Protein AF-A0AAD4I3T9-F1 (afdb_monomer)

Secondary structure (DSSP, 8-state):
---------PPPPP---------S-----PPP--S------------GGGPPPPPB--SSPPPTT----HHHHHHHHHHS-SSSS-EEEEEES--S-B--TT-TT--STTTTHHHHHHHHHHHHHHHHH-TTSEEEEEE-SSHHHHHHHHHHHHHHHT--TT--HHHHHHHHHHHHHTTSSEEEEEET---GGGGTTT--TT---TT-SS-----GGGGS--SSSEEEEE-S-GGGBTTTB-TTSEEE--PPPHHHHHHHHHHHHTSPPPTTTHHHHHHHHHHTTT-HHHHHHHHHHHHHHT--HHHHHHHHTSHHHHHHHHT-PPP-TTS-TT----TTBSHHHHHHHHHHH-HHHHHHHHHHTTS-SSSEEHHHHHHHHHHHHHHHHHHHHHHS-----PPPPHHHHHHHHHHHHHHHHHTTSEEE---SSSS-EEEE-HHHHHHHHHHHHHHTT-

pLDDT: mean 73.31, std 20.49, range [27.09, 98.12]

Mean predicted aligned error: 14.68 Å

InterPro domains:
  IPR027417 P-loop containing nucleoside triphosphate hydrolase [G3DSA:3.40.50.300] (113-251)
  IPR027417 P-loop containing nucleoside triphosphate hydrolase [SSF52540] (51-352)

Radius of gyration: 32.12 Å; Cα contacts (8 Å, |Δi|>4): 606; chains: 1; bounding box: 71×138×85 Å

Structure (mmCIF, N/CA/C/O backbone):
data_AF-A0AAD4I3T9-F1
#
_entry.id   AF-A0AAD4I3T9-F1
#
loop_
_atom_site.group_PDB
_atom_site.id
_atom_site.type_symbol
_atom_site.label_atom_id
_atom_site.label_alt_id
_atom_site.label_comp_id
_atom_site.label_asym_id
_atom_site.label_entity_id
_atom_site.label_seq_id
_atom_site.pdbx_PDB_ins_code
_atom_site.Cartn_x
_atom_site.Cartn_y
_atom_site.Cartn_z
_atom_site.occupancy
_atom_site.B_iso_or_equiv
_atom_site.auth_seq_id
_atom_site.auth_comp_id
_atom_site.auth_asym_id
_atom_site.auth_atom_id
_atom_site.pdbx_PDB_model_num
ATOM 1 N N . MET A 1 1 ? 14.846 -90.281 -43.412 1.00 39.09 1 MET A N 1
ATOM 2 C CA . MET A 1 1 ? 16.170 -90.373 -44.060 1.00 39.09 1 MET A CA 1
ATOM 3 C C . MET A 1 1 ? 16.729 -88.961 -43.994 1.00 39.09 1 MET A C 1
ATOM 5 O O . MET A 1 1 ? 16.181 -88.105 -44.670 1.00 39.09 1 MET A O 1
ATOM 9 N N . GLY A 1 2 ? 17.574 -88.602 -43.029 1.00 33.69 2 GLY A N 1
ATOM 10 C CA . GLY A 1 2 ? 18.749 -89.335 -42.526 1.00 33.69 2 GLY A CA 1
ATOM 11 C C . GLY A 1 2 ? 19.956 -88.776 -43.291 1.00 33.69 2 GLY A C 1
ATOM 12 O O . GLY A 1 2 ? 19.978 -88.952 -44.502 1.00 33.69 2 GLY A O 1
ATOM 13 N N . GLU A 1 3 ? 20.739 -87.858 -42.708 1.00 33.72 3 GLU A N 1
ATOM 14 C CA . GLU A 1 3 ? 21.979 -88.146 -41.936 1.00 33.72 3 GLU A CA 1
ATOM 15 C C . GLU A 1 3 ? 23.163 -88.514 -42.868 1.00 33.72 3 GLU A C 1
ATOM 17 O O . GLU A 1 3 ? 22.947 -89.214 -43.849 1.00 33.72 3 GLU A O 1
ATOM 22 N N . HIS A 1 4 ? 24.425 -88.090 -42.686 1.00 35.66 4 HIS A N 1
ATOM 23 C CA . HIS A 1 4 ? 25.129 -87.352 -41.613 1.00 35.66 4 HIS A CA 1
ATOM 24 C C . HIS A 1 4 ? 26.414 -86.678 -42.206 1.00 35.66 4 HIS A C 1
ATOM 26 O O . HIS A 1 4 ? 26.925 -87.219 -43.177 1.00 35.66 4 HIS A O 1
ATOM 32 N N . GLU A 1 5 ? 26.900 -85.559 -41.619 1.00 38.62 5 GLU A N 1
ATOM 33 C CA . GLU A 1 5 ? 28.282 -84.948 -41.544 1.00 38.62 5 GLU A CA 1
ATOM 34 C C . GLU A 1 5 ? 29.333 -85.074 -42.706 1.00 38.62 5 GLU A C 1
ATOM 36 O O . GLU A 1 5 ? 29.202 -85.881 -43.609 1.00 38.62 5 GLU A O 1
ATOM 41 N N . VAL A 1 6 ? 30.424 -84.292 -42.862 1.00 37.41 6 VAL A N 1
ATOM 42 C CA . VAL A 1 6 ? 31.407 -83.563 -42.000 1.00 37.41 6 VAL A CA 1
ATOM 43 C C . VAL A 1 6 ? 31.952 -82.340 -42.809 1.00 37.41 6 VAL A C 1
ATOM 45 O O . VAL A 1 6 ? 31.916 -82.385 -44.034 1.00 37.41 6 VAL A O 1
ATOM 48 N N . GLY A 1 7 ? 32.517 -81.228 -42.295 1.00 32.50 7 GLY A N 1
ATOM 49 C CA . GLY A 1 7 ? 32.709 -80.744 -40.915 1.00 32.50 7 GLY A CA 1
ATOM 50 C C . GLY A 1 7 ? 34.127 -80.190 -40.596 1.00 32.50 7 GLY A C 1
ATOM 51 O O . GLY A 1 7 ? 34.891 -80.877 -39.928 1.00 32.50 7 GLY A O 1
ATOM 52 N N . THR A 1 8 ? 34.485 -78.950 -40.996 1.00 32.84 8 THR A N 1
ATOM 53 C CA . THR A 1 8 ? 35.759 -78.276 -40.593 1.00 32.84 8 THR A CA 1
ATOM 54 C C . THR A 1 8 ? 35.621 -76.769 -40.331 1.00 32.84 8 THR A C 1
ATOM 56 O O . THR A 1 8 ? 35.154 -76.024 -41.191 1.00 32.84 8 THR A O 1
ATOM 59 N N . THR A 1 9 ? 36.108 -76.314 -39.171 1.00 38.53 9 THR A N 1
ATOM 60 C CA . THR A 1 9 ? 36.160 -74.912 -38.711 1.00 38.53 9 THR A CA 1
ATOM 61 C C . THR A 1 9 ? 37.598 -74.361 -38.662 1.00 38.53 9 THR A C 1
ATOM 63 O O . THR A 1 9 ? 38.509 -75.087 -38.264 1.00 38.53 9 THR A O 1
ATOM 66 N N . PRO A 1 10 ? 37.831 -73.071 -38.985 1.00 37.28 10 PRO A N 1
ATOM 67 C CA . PRO A 1 10 ? 39.040 -72.330 -38.604 1.00 37.28 10 PRO A CA 1
ATOM 68 C C . PRO A 1 10 ? 38.856 -71.569 -37.267 1.00 37.28 10 PRO A C 1
ATOM 70 O O . PRO A 1 10 ? 37.726 -71.410 -36.801 1.00 37.28 10 PRO A O 1
ATOM 73 N N . PRO A 1 11 ? 39.946 -71.107 -36.620 1.00 37.66 11 PRO A N 1
ATOM 74 C CA . PRO A 1 11 ? 39.942 -70.787 -35.191 1.00 37.66 11 PRO A CA 1
ATOM 75 C C . PRO A 1 11 ? 39.489 -69.364 -34.831 1.00 37.66 11 PRO A C 1
ATOM 77 O O . PRO A 1 11 ? 39.720 -68.393 -35.549 1.00 37.66 11 PRO A O 1
ATOM 80 N N . SER A 1 12 ? 38.934 -69.241 -33.625 1.00 35.78 12 SER A N 1
ATOM 81 C CA . SER A 1 12 ? 38.646 -67.978 -32.943 1.00 35.78 12 SER A CA 1
ATOM 82 C C . SER A 1 12 ? 39.920 -67.304 -32.414 1.00 35.78 12 SER A C 1
ATOM 84 O O . SER A 1 12 ? 40.606 -67.874 -31.564 1.00 35.78 12 SER A O 1
ATOM 86 N N . ILE A 1 13 ? 40.191 -66.066 -32.838 1.00 35.91 13 ILE A N 1
ATOM 87 C CA . ILE A 1 13 ? 41.215 -65.196 -32.235 1.00 35.91 13 ILE A CA 1
ATOM 88 C C . ILE A 1 13 ? 40.526 -64.220 -31.263 1.00 35.91 13 ILE A C 1
ATOM 90 O O . ILE A 1 13 ? 39.568 -63.556 -31.663 1.00 35.91 13 ILE A O 1
ATOM 94 N N . PRO A 1 14 ? 40.981 -64.102 -30.001 1.00 43.22 14 PRO A N 1
ATOM 95 C CA . PRO A 1 14 ? 40.389 -63.189 -29.032 1.00 43.22 14 PRO A CA 1
ATOM 96 C C . PRO A 1 14 ? 41.020 -61.792 -29.112 1.00 43.22 14 PRO A C 1
ATOM 98 O O . PRO A 1 14 ? 42.233 -61.641 -28.991 1.00 43.22 14 PRO A O 1
ATOM 101 N N . THR A 1 15 ? 40.193 -60.750 -29.193 1.00 34.84 15 THR A N 1
ATOM 102 C CA . THR A 1 15 ? 40.616 -59.369 -28.904 1.00 34.84 15 THR A CA 1
ATOM 103 C C . THR A 1 15 ? 39.624 -58.701 -27.963 1.00 34.84 15 THR A C 1
ATOM 105 O O . THR A 1 15 ? 38.733 -57.959 -28.375 1.00 34.84 15 THR A O 1
ATOM 108 N N . GLY A 1 16 ? 39.798 -58.955 -26.667 1.00 37.56 16 GLY A N 1
ATOM 109 C CA . GLY A 1 16 ? 39.259 -58.067 -25.650 1.00 37.56 16 GLY A CA 1
ATOM 110 C C . GLY A 1 16 ? 40.075 -56.776 -25.625 1.00 37.56 16 GLY A C 1
ATOM 111 O O . GLY A 1 16 ? 41.183 -56.763 -25.100 1.00 37.56 16 GLY A O 1
ATOM 112 N N . SER A 1 17 ? 39.519 -55.685 -26.148 1.00 35.78 17 SER A N 1
ATOM 113 C CA . SER A 1 17 ? 39.958 -54.328 -25.808 1.00 35.78 17 SER A CA 1
ATOM 114 C C . SER A 1 17 ? 38.738 -53.516 -25.396 1.00 35.78 17 SER A C 1
ATOM 116 O O . SER A 1 17 ? 37.930 -53.112 -26.234 1.00 35.78 17 SER A O 1
ATOM 118 N N . ALA A 1 18 ? 38.585 -53.303 -24.090 1.00 39.53 18 ALA A N 1
ATOM 119 C CA . ALA A 1 18 ? 37.529 -52.458 -23.560 1.00 39.53 18 ALA A CA 1
ATOM 120 C C . ALA A 1 18 ? 37.775 -51.006 -23.994 1.00 39.53 18 ALA A C 1
ATOM 122 O O . ALA A 1 18 ? 38.681 -50.346 -23.486 1.00 39.53 18 ALA A O 1
ATOM 123 N N . PHE A 1 19 ? 36.954 -50.495 -24.909 1.00 37.31 19 PHE A N 1
ATOM 124 C CA . PHE A 1 19 ? 36.904 -49.063 -25.176 1.00 37.31 19 PHE A CA 1
ATOM 125 C C . PHE A 1 19 ? 35.968 -48.405 -24.166 1.00 37.31 19 PHE A C 1
ATOM 127 O O . PHE A 1 19 ? 34.750 -48.576 -24.207 1.00 37.31 19 PHE A O 1
ATOM 134 N N . GLY A 1 20 ? 36.565 -47.667 -23.229 1.00 36.50 20 GLY A N 1
ATOM 135 C CA . GLY A 1 20 ? 35.829 -46.817 -22.302 1.00 36.50 20 GLY A CA 1
ATOM 136 C C . GLY A 1 20 ? 35.040 -45.722 -23.027 1.00 36.50 20 GLY A C 1
ATOM 137 O O . GLY A 1 20 ? 35.268 -45.415 -24.197 1.00 36.50 20 GLY A O 1
ATOM 138 N N . ARG A 1 21 ? 34.099 -45.111 -22.304 1.00 36.28 21 ARG A N 1
ATOM 139 C CA . ARG A 1 21 ? 33.188 -44.076 -22.811 1.00 36.28 21 ARG A CA 1
ATOM 140 C C . ARG A 1 21 ? 33.962 -42.851 -23.323 1.00 36.28 21 ARG A C 1
ATOM 142 O O . ARG A 1 21 ? 34.355 -41.996 -22.534 1.00 36.28 21 ARG A O 1
ATOM 149 N N . VAL A 1 22 ? 34.141 -42.744 -24.640 1.00 38.59 22 VAL A N 1
ATOM 150 C CA . VAL A 1 22 ? 34.761 -41.573 -25.279 1.00 38.59 22 VAL A CA 1
ATOM 151 C C . VAL A 1 22 ? 33.826 -40.370 -25.145 1.00 38.59 22 VAL A C 1
ATOM 153 O O . VAL A 1 22 ? 32.712 -40.371 -25.669 1.00 38.59 22 VAL A O 1
ATOM 156 N N . GLN A 1 23 ? 34.272 -39.332 -24.439 1.00 44.56 23 GLN A N 1
ATOM 157 C CA . GLN A 1 23 ? 33.573 -38.051 -24.408 1.00 44.56 23 GLN A CA 1
ATOM 158 C C . GLN A 1 23 ? 33.811 -37.283 -25.716 1.00 44.56 23 GLN A C 1
ATOM 160 O O . GLN A 1 23 ? 34.947 -36.996 -26.075 1.00 44.56 23 GLN A O 1
ATOM 165 N N . GLY A 1 24 ? 32.719 -36.893 -26.376 1.00 46.69 24 GLY A N 1
ATOM 166 C CA . GLY A 1 24 ? 32.665 -35.701 -27.224 1.00 46.69 24 GLY A CA 1
ATOM 167 C C . GLY A 1 24 ? 33.543 -35.673 -28.480 1.00 46.69 24 GLY A C 1
ATOM 168 O O . GLY A 1 24 ? 34.504 -34.910 -28.533 1.00 46.69 24 GLY A O 1
ATOM 169 N N . ARG A 1 25 ? 33.118 -36.374 -29.540 1.00 34.88 25 ARG A N 1
ATOM 170 C CA . ARG A 1 25 ? 33.210 -35.913 -30.944 1.00 34.88 25 ARG A CA 1
ATOM 171 C C . ARG A 1 25 ? 32.347 -36.807 -31.838 1.00 34.88 25 ARG A C 1
ATOM 173 O O . ARG A 1 25 ? 32.451 -38.027 -31.768 1.00 34.88 25 ARG A O 1
ATOM 180 N N . ASN A 1 26 ? 31.509 -36.202 -32.680 1.00 40.03 26 ASN A N 1
ATOM 181 C CA . ASN A 1 26 ? 30.724 -36.943 -33.667 1.00 40.03 26 ASN A CA 1
ATOM 182 C C . ASN A 1 26 ? 31.662 -37.479 -34.755 1.00 40.03 26 ASN A C 1
ATOM 184 O O . ASN A 1 26 ? 32.341 -36.698 -35.420 1.00 40.03 26 ASN A O 1
ATOM 188 N N . VAL A 1 27 ? 31.678 -38.797 -34.951 1.00 35.97 27 VAL A N 1
ATOM 189 C CA . VAL A 1 27 ? 32.365 -39.436 -36.079 1.00 35.97 27 VAL A CA 1
ATOM 190 C C . VAL A 1 27 ? 31.344 -39.624 -37.196 1.00 35.97 27 VAL A C 1
ATOM 192 O O . VAL A 1 27 ? 30.383 -40.370 -37.033 1.00 35.97 27 VAL A O 1
ATOM 195 N N . ILE A 1 28 ? 31.545 -38.944 -38.325 1.00 46.66 28 ILE A N 1
ATOM 196 C CA . ILE A 1 28 ? 30.742 -39.133 -39.538 1.00 46.66 28 ILE A CA 1
ATOM 197 C C . ILE A 1 28 ? 31.579 -39.956 -40.516 1.00 46.66 28 ILE A C 1
ATOM 199 O O . ILE A 1 28 ? 32.685 -39.554 -40.878 1.00 46.66 28 ILE A O 1
ATOM 203 N N . ALA A 1 29 ? 31.060 -41.108 -40.943 1.00 39.75 29 ALA A N 1
ATOM 204 C CA . ALA A 1 29 ? 31.675 -41.894 -42.006 1.00 39.75 29 ALA A CA 1
ATOM 205 C C . ALA A 1 29 ? 31.536 -41.135 -43.336 1.00 39.75 29 ALA A C 1
ATOM 207 O O . ALA A 1 29 ? 30.426 -40.902 -43.812 1.00 39.75 29 ALA A O 1
ATOM 208 N N . GLY A 1 30 ? 32.6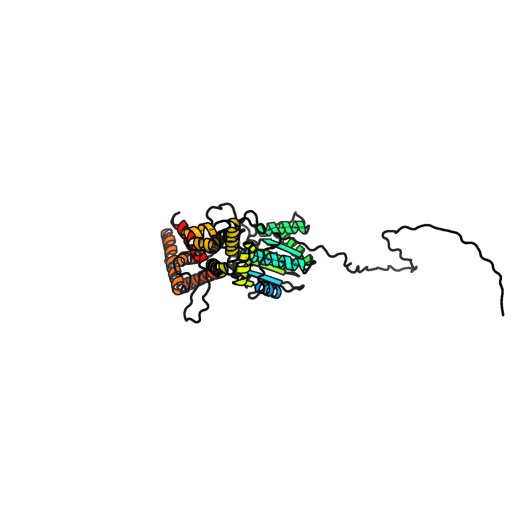60 -4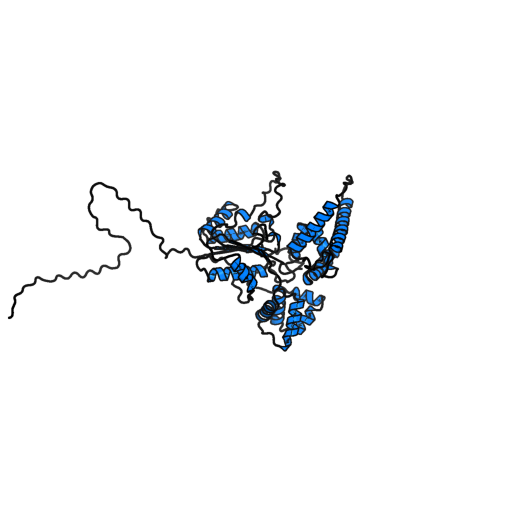0.711 -43.916 1.00 35.84 30 GLY A N 1
ATOM 209 C CA . GLY A 1 30 ? 32.658 -39.920 -45.143 1.00 35.84 30 GLY A CA 1
ATOM 210 C C . GLY A 1 30 ? 32.288 -40.752 -46.371 1.00 35.84 30 GLY A C 1
ATOM 211 O O . GLY A 1 30 ? 32.970 -41.726 -46.685 1.00 35.84 30 GLY A O 1
ATOM 212 N N . GLN A 1 31 ? 31.263 -40.326 -47.111 1.00 44.44 31 GLN A N 1
ATOM 213 C CA . GLN A 1 31 ? 31.14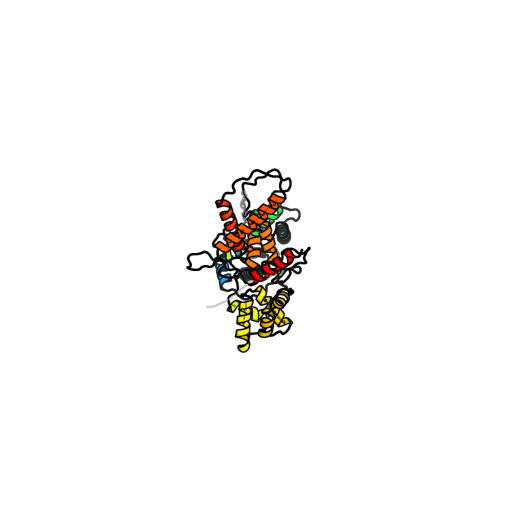0 -40.675 -48.526 1.00 44.44 31 GLN A CA 1
ATOM 214 C C . GLN A 1 31 ? 31.933 -39.665 -49.360 1.00 44.44 31 GLN A C 1
ATOM 216 O O . GLN A 1 31 ? 31.828 -38.456 -49.158 1.00 44.44 31 GLN A O 1
ATOM 221 N N . SER A 1 32 ? 32.741 -40.172 -50.291 1.00 42.75 32 SER A N 1
ATOM 222 C CA . SER A 1 32 ? 33.509 -39.345 -51.222 1.00 42.75 32 SER A CA 1
ATOM 223 C C . SER A 1 32 ? 32.582 -38.721 -52.265 1.00 42.75 32 SER A C 1
ATOM 225 O O . SER A 1 32 ? 31.937 -39.443 -53.024 1.00 42.75 32 SER A O 1
ATOM 227 N N . ILE A 1 33 ? 32.550 -37.389 -52.329 1.00 45.16 33 ILE A N 1
ATOM 228 C CA . ILE A 1 33 ? 31.963 -36.632 -53.439 1.00 45.16 33 ILE A CA 1
ATOM 229 C C . ILE A 1 33 ? 33.006 -35.601 -53.871 1.00 45.16 33 ILE A C 1
ATOM 231 O O . ILE A 1 33 ? 33.473 -34.799 -53.063 1.00 45.16 33 ILE A O 1
ATOM 235 N N . SER A 1 34 ? 33.402 -35.644 -55.142 1.00 44.06 34 SER A N 1
ATOM 236 C CA . SER A 1 34 ? 34.410 -34.730 -55.680 1.00 44.06 34 SER A CA 1
ATOM 237 C C . SER A 1 34 ? 33.800 -33.362 -56.004 1.00 44.06 34 SER A C 1
ATOM 239 O O . SER A 1 34 ? 32.813 -33.288 -56.731 1.00 44.06 34 SER A O 1
ATOM 241 N N . GLY A 1 35 ? 34.423 -32.284 -55.516 1.00 48.50 35 GLY A N 1
ATOM 242 C CA . GLY A 1 35 ? 34.301 -30.956 -56.131 1.00 48.50 35 GLY A CA 1
ATOM 243 C C . GLY A 1 35 ? 33.173 -30.023 -55.668 1.00 48.50 35 GLY A C 1
ATOM 244 O O . GLY A 1 35 ? 32.805 -29.143 -56.441 1.00 48.50 35 GLY A O 1
ATOM 245 N N . GLY A 1 36 ? 32.637 -30.144 -54.446 1.00 40.69 36 GLY A N 1
ATOM 246 C CA . GLY A 1 36 ? 31.626 -29.196 -53.943 1.00 40.69 36 GLY A CA 1
ATOM 247 C C . GLY A 1 36 ? 31.675 -28.939 -52.433 1.00 40.69 36 GLY A C 1
ATOM 248 O O . GLY A 1 36 ? 31.787 -29.871 -51.640 1.00 40.69 36 GLY A O 1
ATOM 249 N N . THR A 1 37 ? 31.554 -27.670 -52.028 1.00 39.44 37 THR A N 1
ATOM 250 C CA . THR A 1 37 ? 31.462 -27.267 -50.614 1.00 39.44 37 THR A CA 1
ATOM 251 C C . THR A 1 37 ? 30.048 -27.503 -50.082 1.00 39.44 37 THR A C 1
ATOM 253 O O . THR A 1 37 ? 29.103 -26.853 -50.525 1.00 39.44 37 THR A O 1
ATOM 256 N N . VAL A 1 38 ? 29.895 -28.397 -49.102 1.00 41.31 38 VAL A N 1
ATOM 257 C CA . VAL A 1 38 ? 28.614 -28.644 -48.419 1.00 41.31 38 VAL A CA 1
ATOM 258 C C . VAL A 1 38 ? 28.575 -27.860 -47.105 1.00 41.31 38 VAL A C 1
ATOM 260 O O . VAL A 1 38 ? 29.280 -28.197 -46.156 1.00 41.31 38 VAL A O 1
ATOM 263 N N . ASN A 1 39 ? 27.731 -26.827 -47.035 1.00 37.84 39 ASN A N 1
ATOM 264 C CA . ASN A 1 39 ? 27.489 -26.079 -45.799 1.00 37.84 39 ASN A CA 1
ATOM 265 C C . ASN A 1 39 ? 26.392 -26.756 -44.965 1.00 37.84 39 ASN A C 1
ATOM 267 O O . ASN A 1 39 ? 25.225 -26.774 -45.356 1.00 37.84 39 ASN A O 1
ATOM 271 N N . PHE A 1 40 ? 26.753 -27.267 -43.786 1.00 42.94 40 PHE A N 1
ATOM 272 C CA . PHE A 1 40 ? 25.802 -27.812 -42.815 1.00 42.94 40 PHE A CA 1
ATOM 273 C C . PHE A 1 40 ? 25.356 -26.729 -41.824 1.00 42.94 40 PHE A C 1
ATOM 275 O O . PHE A 1 40 ? 26.041 -26.456 -40.837 1.00 42.94 40 PHE A O 1
ATOM 282 N N . ASN A 1 41 ? 24.182 -26.137 -42.053 1.00 36.88 41 ASN A N 1
ATOM 283 C CA . ASN A 1 41 ? 23.551 -25.252 -41.073 1.00 36.88 41 ASN A CA 1
ATOM 284 C C . ASN A 1 41 ? 22.926 -26.081 -39.944 1.00 36.88 41 ASN A C 1
ATOM 286 O O . ASN A 1 41 ? 21.794 -26.556 -40.048 1.00 36.88 41 ASN A O 1
ATOM 290 N N . PHE A 1 42 ? 23.658 -26.235 -38.841 1.00 39.38 42 PHE A N 1
ATOM 291 C CA . PHE A 1 42 ? 23.115 -26.806 -37.612 1.00 39.38 42 PHE A CA 1
ATOM 292 C C . PHE A 1 42 ? 22.136 -25.824 -36.957 1.00 39.38 42 PHE A C 1
ATOM 294 O O . PHE A 1 42 ? 22.520 -24.993 -36.134 1.00 39.38 42 PHE A O 1
ATOM 301 N N . HIS A 1 43 ? 20.846 -25.966 -37.264 1.00 38.97 43 HIS A N 1
ATOM 302 C CA . HIS A 1 43 ? 19.797 -25.483 -36.372 1.00 38.97 43 HIS A CA 1
ATOM 303 C C . HIS A 1 43 ? 19.830 -26.321 -35.091 1.00 38.97 43 HIS A C 1
ATOM 305 O O . HIS A 1 43 ? 19.158 -27.345 -34.978 1.00 38.97 43 HIS A O 1
ATOM 311 N N . ALA A 1 44 ? 20.639 -25.887 -34.123 1.00 41.06 44 ALA A N 1
ATOM 312 C CA . ALA A 1 44 ? 20.589 -26.404 -32.768 1.00 41.06 44 ALA A CA 1
ATOM 313 C C . ALA A 1 44 ? 19.199 -26.102 -32.190 1.00 41.06 44 ALA A C 1
ATOM 315 O O . ALA A 1 44 ? 18.916 -24.980 -31.762 1.00 41.06 44 ALA A O 1
ATOM 316 N N . GLY A 1 45 ? 18.311 -27.100 -32.217 1.00 38.88 45 GLY A N 1
ATOM 317 C CA . GLY A 1 45 ? 17.052 -27.041 -31.486 1.00 38.88 45 GLY A CA 1
ATOM 318 C C . GLY A 1 45 ? 17.358 -26.736 -30.022 1.00 38.88 45 GLY A C 1
ATOM 319 O O . GLY A 1 45 ? 18.278 -27.327 -29.458 1.00 38.88 45 GLY A O 1
ATOM 320 N N . LYS A 1 46 ? 16.631 -25.780 -29.429 1.00 40.47 46 LYS A N 1
ATOM 321 C CA . LYS A 1 46 ? 16.840 -25.369 -28.035 1.00 40.47 46 LYS A CA 1
ATOM 322 C C . LYS A 1 46 ? 16.745 -26.596 -27.132 1.00 40.47 46 LYS A C 1
ATOM 324 O O . LYS A 1 46 ? 15.652 -27.127 -26.945 1.00 40.47 46 LYS A O 1
ATOM 329 N N . ASP A 1 47 ? 17.877 -27.021 -26.576 1.00 36.94 47 ASP A N 1
ATOM 330 C CA . ASP A 1 47 ? 17.906 -28.092 -25.587 1.00 36.94 47 ASP A CA 1
ATOM 331 C C . ASP A 1 47 ? 17.074 -27.641 -24.370 1.00 36.94 47 ASP A C 1
ATOM 333 O O . ASP A 1 47 ? 17.403 -26.607 -23.768 1.00 36.94 47 ASP A O 1
ATOM 337 N N . PRO A 1 48 ? 15.998 -28.366 -23.996 1.00 43.53 48 PRO A N 1
ATOM 338 C CA . PRO A 1 48 ? 15.166 -28.015 -22.848 1.00 43.53 48 PRO A CA 1
ATOM 339 C C . PRO A 1 48 ? 15.939 -27.976 -21.518 1.00 43.53 48 PRO A C 1
ATOM 341 O O . PRO A 1 48 ? 15.434 -27.390 -20.559 1.00 43.53 48 PRO A O 1
ATOM 344 N N . SER A 1 49 ? 17.161 -28.522 -21.457 1.00 44.28 49 SER A N 1
ATOM 345 C CA . SER A 1 49 ? 18.070 -28.402 -20.309 1.00 44.28 49 SER A CA 1
ATOM 346 C C . SER A 1 49 ? 18.571 -26.967 -20.050 1.00 44.28 49 SER A C 1
ATOM 348 O O . SER A 1 49 ? 18.996 -26.658 -18.939 1.00 44.28 49 SER A O 1
ATOM 350 N N . THR A 1 50 ? 18.480 -26.059 -21.032 1.00 46.34 50 THR A N 1
ATOM 351 C CA . THR A 1 50 ? 19.035 -24.689 -20.960 1.00 46.34 50 THR A CA 1
ATOM 352 C C . THR A 1 50 ? 18.035 -23.605 -20.541 1.00 46.34 50 THR A C 1
ATOM 354 O O . THR A 1 50 ? 18.145 -22.442 -20.942 1.00 46.34 50 THR A O 1
ATOM 357 N N . ARG A 1 51 ? 17.062 -23.936 -19.681 1.00 54.09 51 ARG A N 1
ATOM 358 C CA . ARG A 1 51 ? 16.275 -22.896 -18.997 1.00 54.09 51 ARG A CA 1
ATOM 359 C C . ARG A 1 51 ? 17.210 -22.063 -18.115 1.00 54.09 51 ARG A C 1
ATOM 361 O O . ARG A 1 51 ? 17.779 -22.582 -17.157 1.00 54.09 51 ARG A O 1
ATOM 368 N N . ARG A 1 52 ? 17.354 -20.766 -18.423 1.00 62.38 52 ARG A N 1
ATOM 369 C CA . ARG A 1 52 ? 17.998 -19.812 -17.506 1.00 62.38 52 ARG A CA 1
ATOM 370 C C . ARG A 1 52 ? 17.268 -19.890 -16.154 1.00 62.38 52 ARG A C 1
ATOM 372 O O . ARG A 1 52 ? 16.035 -19.908 -16.164 1.00 62.38 52 ARG A O 1
ATOM 379 N N . PRO A 1 53 ? 17.981 -19.966 -15.017 1.00 73.75 53 PRO A N 1
ATOM 380 C CA . PRO A 1 53 ? 17.331 -19.981 -13.714 1.00 73.75 53 PRO A CA 1
ATOM 381 C C . PRO A 1 53 ? 16.567 -18.670 -13.519 1.00 73.75 53 PRO A C 1
ATOM 383 O O . PRO A 1 53 ? 17.086 -17.595 -13.824 1.00 73.75 53 PRO A O 1
ATOM 386 N N . ALA A 1 54 ? 15.332 -18.764 -13.036 1.00 89.94 54 ALA A N 1
ATOM 387 C CA . ALA A 1 54 ? 14.511 -17.593 -12.786 1.00 89.94 54 ALA A CA 1
ATOM 388 C C . ALA A 1 54 ? 15.012 -16.844 -11.542 1.00 89.94 54 ALA A C 1
ATOM 390 O O . ALA A 1 54 ? 15.373 -17.451 -10.531 1.00 89.94 54 ALA A O 1
ATOM 391 N N . TYR A 1 55 ? 15.028 -15.515 -11.608 1.00 95.06 55 TYR A N 1
ATOM 392 C CA . TYR A 1 55 ? 15.524 -14.675 -10.519 1.00 95.06 55 TYR A CA 1
ATOM 393 C C . TYR A 1 55 ? 14.472 -14.546 -9.406 1.00 95.06 55 TYR A C 1
ATOM 395 O O . TYR A 1 55 ? 13.269 -14.655 -9.655 1.00 95.06 55 TYR A O 1
ATOM 403 N N . ARG A 1 56 ? 14.917 -14.372 -8.158 1.00 95.12 56 ARG A N 1
ATOM 404 C CA . ARG A 1 56 ? 14.068 -14.312 -6.953 1.00 95.12 56 ARG A CA 1
ATOM 405 C C . ARG A 1 56 ? 14.570 -13.207 -6.019 1.00 95.12 56 ARG A C 1
ATOM 407 O O . ARG A 1 56 ? 15.123 -13.485 -4.959 1.00 95.12 56 ARG A O 1
ATOM 414 N N . LEU A 1 57 ? 14.447 -11.952 -6.449 1.00 95.06 57 LEU A N 1
ATOM 415 C CA . LEU A 1 57 ? 14.916 -10.785 -5.696 1.00 95.06 57 LEU A CA 1
ATOM 416 C C . LEU A 1 57 ? 13.766 -10.186 -4.876 1.00 95.06 57 LEU A C 1
ATOM 418 O O . LEU A 1 57 ? 13.196 -9.159 -5.236 1.00 95.06 57 LEU A O 1
ATOM 422 N N . PHE A 1 58 ? 13.419 -10.866 -3.781 1.00 92.19 58 PHE A N 1
ATOM 423 C CA . PHE A 1 58 ? 12.458 -10.375 -2.792 1.00 92.19 58 PHE A CA 1
ATOM 424 C C . PHE A 1 58 ? 13.133 -9.431 -1.779 1.00 92.19 58 PHE A C 1
ATOM 426 O O . PHE A 1 58 ? 14.281 -9.676 -1.401 1.00 92.19 58 PHE A O 1
ATOM 433 N N . PRO A 1 59 ? 12.429 -8.398 -1.277 1.00 86.25 59 PRO A N 1
ATOM 434 C CA . PRO A 1 59 ? 12.951 -7.495 -0.248 1.00 86.25 59 PRO A CA 1
ATOM 435 C C . PRO A 1 59 ? 12.884 -8.109 1.159 1.00 86.25 59 PRO A C 1
ATOM 437 O O . PRO A 1 59 ? 13.681 -7.759 2.028 1.00 86.25 59 PRO A O 1
ATOM 440 N N . PHE A 1 60 ? 11.932 -9.022 1.380 1.00 84.94 60 PHE A N 1
ATOM 441 C CA . PHE A 1 60 ? 11.597 -9.617 2.671 1.00 84.94 60 PHE A CA 1
ATOM 442 C C . PHE A 1 60 ? 11.266 -11.113 2.508 1.00 84.94 60 PHE A C 1
ATOM 444 O O . PHE A 1 60 ? 10.787 -11.526 1.441 1.00 84.94 60 PHE A O 1
ATOM 451 N N . PRO A 1 61 ? 11.452 -11.935 3.557 1.00 85.88 61 PRO A N 1
ATOM 452 C CA . PRO A 1 61 ? 10.886 -13.281 3.611 1.00 85.88 61 PRO A CA 1
ATOM 453 C C . PRO A 1 61 ? 9.362 -13.245 3.463 1.00 85.88 61 PRO A C 1
ATOM 455 O O . PRO A 1 61 ? 8.722 -12.284 3.905 1.00 85.88 61 PRO A O 1
ATOM 458 N N . ARG A 1 62 ? 8.782 -14.304 2.884 1.00 88.31 62 ARG A N 1
ATOM 459 C CA . ARG A 1 62 ? 7.325 -14.494 2.840 1.00 88.31 62 ARG A CA 1
ATOM 460 C C . ARG A 1 62 ? 6.763 -14.410 4.252 1.00 88.31 62 ARG A C 1
ATOM 462 O O . ARG A 1 62 ? 7.349 -14.981 5.163 1.00 88.31 62 ARG A O 1
ATOM 469 N N . ASN A 1 63 ? 5.659 -13.692 4.404 1.00 82.75 63 ASN A N 1
ATOM 470 C CA . ASN A 1 63 ? 4.959 -13.560 5.669 1.00 82.75 63 ASN A CA 1
ATOM 471 C C . ASN A 1 63 ? 3.962 -14.715 5.828 1.00 82.75 63 ASN A C 1
ATOM 473 O O . ASN A 1 63 ? 3.048 -14.885 5.024 1.00 82.75 63 ASN A O 1
ATOM 477 N N . GLU A 1 64 ? 4.192 -15.533 6.846 1.00 82.75 64 GLU A N 1
ATOM 478 C CA . GLU A 1 64 ? 3.426 -16.735 7.171 1.00 82.75 64 GLU A CA 1
ATOM 479 C C . GLU A 1 64 ? 2.102 -16.406 7.886 1.00 82.75 64 GLU A C 1
ATOM 481 O O . GLU A 1 64 ? 1.179 -17.215 7.856 1.00 82.75 64 GLU A O 1
ATOM 486 N N . ASP A 1 65 ? 1.983 -15.195 8.443 1.00 79.75 65 ASP A N 1
ATOM 487 C CA . ASP A 1 65 ? 0.803 -14.679 9.151 1.00 79.75 65 ASP A CA 1
ATOM 488 C C . ASP A 1 65 ? -0.143 -13.873 8.221 1.00 79.75 65 ASP A C 1
ATOM 490 O O . ASP A 1 65 ? -1.036 -13.154 8.684 1.00 79.75 65 ASP A O 1
ATOM 494 N N . VAL A 1 66 ? 0.038 -13.945 6.892 1.00 81.75 66 VAL A N 1
ATOM 495 C CA . VAL A 1 66 ? -0.813 -13.226 5.922 1.00 81.75 66 VAL A CA 1
ATOM 496 C C . VAL A 1 66 ? -2.226 -13.801 5.902 1.00 81.75 66 VAL A C 1
ATOM 498 O O . VAL A 1 66 ? -2.489 -14.884 5.378 1.00 81.75 66 VAL A O 1
ATOM 501 N N . VAL A 1 67 ? -3.181 -13.003 6.376 1.00 84.12 67 VAL A N 1
ATOM 502 C CA . VAL A 1 67 ? -4.608 -13.293 6.213 1.00 84.12 67 VAL A CA 1
ATOM 503 C C . VAL A 1 67 ? -5.013 -13.180 4.746 1.00 84.12 67 VAL A C 1
ATOM 505 O O . VAL A 1 67 ? -4.804 -12.155 4.093 1.00 84.12 67 VAL A O 1
ATOM 508 N N . SER A 1 68 ? -5.646 -14.236 4.233 1.00 80.19 68 SER A N 1
ATOM 509 C CA . SER A 1 68 ? -6.087 -14.300 2.842 1.00 80.19 68 SER A CA 1
ATOM 510 C C . SER A 1 68 ? -7.210 -13.302 2.549 1.00 80.19 68 SER A C 1
ATOM 512 O O . SER A 1 68 ? -8.345 -13.469 2.995 1.00 80.19 68 SER A O 1
ATOM 514 N N . ARG A 1 69 ? -6.904 -12.286 1.736 1.00 84.62 69 ARG A N 1
ATOM 515 C CA . ARG A 1 69 ? -7.883 -11.334 1.195 1.00 84.62 69 ARG A CA 1
ATOM 516 C C . ARG A 1 69 ? -8.421 -11.827 -0.147 1.00 84.62 69 ARG A C 1
ATOM 518 O O . ARG A 1 69 ? -8.043 -11.322 -1.202 1.00 84.62 69 ARG A O 1
ATOM 525 N N . VAL A 1 70 ? -9.237 -12.884 -0.103 1.00 86.38 70 VAL A N 1
ATOM 526 C CA . VAL A 1 70 ? -9.626 -13.705 -1.273 1.00 86.38 70 VAL A CA 1
ATOM 527 C C . VAL A 1 70 ? -10.142 -12.872 -2.451 1.00 86.38 70 VAL A C 1
ATOM 529 O O . VAL A 1 70 ? -9.742 -13.118 -3.585 1.00 86.38 70 VAL A O 1
ATOM 532 N N . THR A 1 71 ? -10.981 -11.865 -2.195 1.00 87.00 71 THR A N 1
ATOM 533 C CA . THR A 1 71 ? -11.534 -10.983 -3.236 1.00 87.00 71 THR A CA 1
ATOM 534 C C . THR A 1 71 ? -10.461 -10.134 -3.919 1.00 87.00 71 THR A C 1
ATOM 536 O O . THR A 1 71 ? -10.422 -10.095 -5.144 1.00 87.00 71 THR A O 1
ATOM 539 N N . LEU A 1 72 ? -9.547 -9.525 -3.152 1.00 88.38 72 LEU A N 1
ATOM 540 C CA . LEU A 1 72 ? -8.442 -8.724 -3.696 1.00 88.38 72 LEU A CA 1
ATOM 541 C C . LEU A 1 72 ? -7.460 -9.572 -4.512 1.00 88.38 72 LEU A C 1
ATOM 543 O O . LEU A 1 72 ? -6.987 -9.123 -5.552 1.00 88.38 72 LEU A O 1
ATOM 547 N N . PHE A 1 73 ? -7.161 -10.799 -4.072 1.00 90.69 73 PHE A N 1
ATOM 548 C CA . PHE A 1 73 ? -6.310 -11.703 -4.851 1.00 90.69 73 PHE A CA 1
ATOM 549 C C . PHE A 1 73 ? -7.000 -12.177 -6.135 1.00 90.69 73 PHE A C 1
ATOM 551 O O . PHE A 1 73 ? -6.362 -12.179 -7.180 1.00 90.69 73 PHE A O 1
ATOM 558 N N . ALA A 1 74 ? -8.300 -12.489 -6.094 1.00 91.44 74 ALA A N 1
ATOM 559 C CA . ALA A 1 74 ? -9.058 -12.837 -7.296 1.00 91.44 74 ALA A CA 1
ATOM 560 C C . ALA A 1 74 ? -9.129 -11.673 -8.306 1.00 91.44 74 ALA A C 1
ATOM 562 O O . ALA A 1 74 ? -9.058 -11.902 -9.511 1.00 91.44 74 ALA A O 1
ATOM 563 N N . GLU A 1 75 ? -9.235 -10.429 -7.832 1.00 93.50 75 GLU A N 1
ATOM 564 C CA . GLU A 1 75 ? -9.188 -9.233 -8.680 1.00 93.50 75 GLU A CA 1
ATOM 565 C C . GLU A 1 75 ? -7.777 -8.995 -9.254 1.00 93.50 75 GLU A C 1
ATOM 567 O O . GLU A 1 75 ? -7.639 -8.743 -10.451 1.00 93.50 75 GLU A O 1
ATOM 572 N N . LEU A 1 76 ? -6.714 -9.174 -8.456 1.00 93.69 76 LEU A N 1
ATOM 573 C CA . LEU A 1 76 ? -5.329 -9.157 -8.952 1.00 93.69 76 LEU A CA 1
ATOM 574 C C . LEU A 1 76 ? -5.088 -10.217 -10.033 1.00 93.69 76 LEU A C 1
ATOM 576 O O . LEU A 1 76 ? -4.518 -9.888 -11.070 1.00 93.69 76 LEU A O 1
ATOM 580 N N . ASP A 1 77 ? -5.548 -11.454 -9.831 1.00 92.25 77 ASP A N 1
ATOM 581 C CA . ASP A 1 77 ? -5.404 -12.549 -10.798 1.00 92.25 77 ASP A CA 1
ATOM 582 C C . ASP A 1 77 ? -6.171 -12.272 -12.111 1.00 92.25 77 ASP A C 1
ATOM 584 O O . ASP A 1 77 ? -5.729 -12.684 -13.187 1.00 92.25 77 ASP A O 1
ATOM 588 N N . GLN A 1 78 ? -7.290 -11.534 -12.056 1.00 93.94 78 GLN A N 1
ATOM 589 C CA . GLN A 1 78 ? -8.012 -11.062 -13.247 1.00 93.94 78 GLN A CA 1
ATOM 590 C C . GLN A 1 78 ? -7.285 -9.921 -13.972 1.00 93.94 78 GLN A C 1
ATOM 592 O O . GLN A 1 78 ? -7.262 -9.892 -15.204 1.00 93.94 78 GLN A O 1
ATOM 597 N N . LEU A 1 79 ? -6.698 -8.971 -13.235 1.00 94.69 79 LEU A N 1
ATOM 598 C CA . LEU A 1 79 ? -5.963 -7.847 -13.821 1.00 94.69 79 LEU A CA 1
ATOM 599 C C . LEU A 1 79 ? -4.590 -8.257 -14.364 1.00 94.69 79 LEU A C 1
ATOM 601 O O . LEU A 1 79 ? -4.129 -7.689 -15.358 1.00 94.69 79 LEU A O 1
ATOM 605 N N . LEU A 1 80 ? -3.934 -9.226 -13.729 1.00 94.19 80 LEU A N 1
ATOM 606 C CA . LEU A 1 80 ? -2.582 -9.693 -14.034 1.00 94.19 80 LEU A CA 1
ATOM 607 C C . LEU A 1 80 ? -2.591 -11.181 -14.444 1.00 94.19 80 LEU A C 1
ATOM 609 O O . LEU A 1 80 ? -1.958 -12.015 -13.792 1.00 94.19 80 LEU A O 1
ATOM 613 N N . PRO A 1 81 ? -3.302 -11.543 -15.530 1.00 90.88 81 PRO A N 1
ATOM 614 C CA . PRO A 1 81 ? -3.446 -12.929 -15.940 1.00 90.88 81 PRO A CA 1
ATOM 615 C C . PRO A 1 81 ? -2.111 -13.529 -16.386 1.00 90.88 81 PRO A C 1
ATOM 617 O O . PRO A 1 81 ? -1.281 -12.876 -17.028 1.00 90.88 81 PRO A O 1
ATOM 620 N N . ARG A 1 82 ? -1.973 -14.829 -16.116 1.00 85.25 82 ARG A N 1
ATOM 621 C CA . ARG A 1 82 ? -0.822 -15.692 -16.430 1.00 85.25 82 ARG A CA 1
ATOM 622 C C . ARG A 1 82 ? -0.631 -15.839 -17.941 1.00 85.25 82 ARG A C 1
ATOM 624 O O . ARG A 1 82 ? -1.079 -16.802 -18.558 1.00 85.25 82 ARG A O 1
ATOM 631 N N . SER A 1 83 ? -0.025 -14.830 -18.555 1.00 77.88 83 SER A N 1
ATOM 632 C CA . SER A 1 83 ? 0.076 -14.677 -20.006 1.00 77.88 83 SER A CA 1
ATOM 633 C C . SER A 1 83 ? 1.435 -14.105 -20.409 1.00 77.88 83 SER A C 1
ATOM 635 O O . SER A 1 83 ? 2.092 -13.426 -19.627 1.00 77.88 83 SER A O 1
ATOM 637 N N . GLY A 1 84 ? 1.848 -14.348 -21.655 1.00 69.25 84 GLY A N 1
ATOM 638 C CA . GLY A 1 84 ? 3.050 -13.730 -22.233 1.00 69.25 84 GLY A CA 1
ATOM 639 C C . GLY A 1 84 ? 2.861 -12.268 -22.662 1.00 69.25 84 GLY A C 1
ATOM 640 O O . GLY A 1 84 ? 3.757 -11.699 -23.280 1.00 69.25 84 GLY A O 1
ATOM 641 N N . ALA A 1 85 ? 1.697 -11.670 -22.397 1.00 81.00 85 ALA A N 1
ATOM 642 C CA . ALA A 1 85 ? 1.431 -10.268 -22.687 1.00 81.00 85 ALA A CA 1
ATOM 643 C C . ALA A 1 85 ? 1.943 -9.376 -21.548 1.00 81.00 85 ALA A C 1
ATOM 645 O O . ALA A 1 85 ? 1.963 -9.780 -20.390 1.00 81.00 85 ALA A O 1
ATOM 646 N N . SER A 1 86 ? 2.301 -8.136 -21.879 1.00 85.69 86 SER A N 1
ATOM 647 C CA . SER A 1 86 ? 2.614 -7.128 -20.866 1.00 85.69 86 SER A CA 1
ATOM 648 C C . SER A 1 86 ? 1.361 -6.757 -20.075 1.00 85.69 86 SER A C 1
ATOM 650 O O . SER A 1 86 ? 0.337 -6.412 -20.667 1.00 85.69 86 SER A O 1
ATOM 652 N N . GLN A 1 87 ? 1.433 -6.841 -18.748 1.00 92.19 87 GLN A N 1
ATOM 653 C CA . GLN A 1 87 ? 0.341 -6.498 -17.837 1.00 92.19 87 GLN A CA 1
ATOM 654 C C . GLN A 1 87 ? 0.862 -5.565 -16.746 1.00 92.19 87 GLN A C 1
ATOM 656 O O . GLN A 1 87 ? 1.899 -5.825 -16.145 1.00 92.19 87 GLN A O 1
ATOM 661 N N . SER A 1 88 ? 0.125 -4.496 -16.448 1.00 95.56 88 SER A N 1
ATOM 662 C CA . SER A 1 88 ? 0.454 -3.586 -15.344 1.00 95.56 88 SER A CA 1
ATOM 663 C C . SER A 1 88 ? -0.790 -3.276 -14.519 1.00 95.56 88 SER A C 1
ATOM 665 O O . SER A 1 88 ? -1.853 -3.039 -15.100 1.00 95.56 88 SER A O 1
ATOM 667 N N . ALA A 1 89 ? -0.701 -3.326 -13.195 1.00 97.56 89 ALA A N 1
ATOM 668 C CA . ALA A 1 89 ? -1.803 -3.004 -12.287 1.00 97.56 89 ALA A CA 1
ATOM 669 C C . ALA A 1 89 ? -1.275 -2.360 -11.000 1.00 97.56 89 ALA A C 1
ATOM 671 O O . ALA A 1 89 ? -0.104 -2.520 -10.664 1.00 97.56 89 ALA A O 1
ATOM 672 N N . ALA A 1 90 ? -2.130 -1.632 -10.286 1.00 96.88 90 ALA A N 1
ATOM 673 C CA . ALA A 1 90 ? -1.769 -0.958 -9.042 1.00 96.88 90 ALA A CA 1
ATOM 674 C C . ALA A 1 90 ? -2.643 -1.411 -7.868 1.00 96.88 90 ALA A C 1
ATOM 676 O O . ALA A 1 90 ? -3.839 -1.648 -8.020 1.00 96.88 90 ALA A O 1
ATOM 677 N N . LEU A 1 91 ? -2.049 -1.455 -6.681 1.00 93.50 91 LEU A N 1
ATOM 678 C CA . LEU A 1 91 ? -2.748 -1.399 -5.403 1.00 93.50 91 LEU A CA 1
ATOM 679 C C . LEU A 1 91 ? -2.649 0.038 -4.885 1.00 93.50 91 LEU A C 1
ATOM 681 O O . LEU A 1 91 ? -1.541 0.565 -4.775 1.00 93.50 91 LEU A O 1
ATOM 685 N N . TRP A 1 92 ? -3.768 0.666 -4.531 1.00 88.56 92 TRP A N 1
ATOM 686 C CA . TRP A 1 92 ? -3.776 2.030 -3.987 1.00 88.56 92 TRP A CA 1
ATOM 687 C C . TRP A 1 92 ? -4.634 2.172 -2.719 1.00 88.56 92 TRP A C 1
ATOM 689 O O . TRP A 1 92 ? -5.276 1.207 -2.306 1.00 88.56 92 TRP A O 1
ATOM 699 N N . GLY A 1 93 ? -4.593 3.335 -2.062 1.00 75.62 93 GLY A N 1
ATOM 700 C CA . GLY A 1 93 ? -5.411 3.674 -0.882 1.00 75.62 93 GLY A CA 1
ATOM 701 C C . GLY A 1 93 ? -4.585 4.101 0.338 1.00 75.62 93 GLY A C 1
ATOM 702 O O . GLY A 1 93 ? -3.356 4.046 0.295 1.00 75.62 93 GLY A O 1
ATOM 703 N N . LEU A 1 94 ? -5.245 4.495 1.436 1.00 65.81 94 LEU A N 1
ATOM 704 C CA . LEU A 1 94 ? -4.608 5.029 2.657 1.00 65.81 94 LEU A CA 1
ATOM 705 C C . LEU A 1 94 ? -3.371 4.238 3.126 1.00 65.81 94 LEU A C 1
ATOM 707 O O . LEU A 1 94 ? -3.365 3.003 3.199 1.00 65.81 94 LEU A O 1
ATOM 711 N N . GLY A 1 95 ? -2.335 4.983 3.514 1.00 55.97 95 GLY A N 1
ATOM 712 C CA . GLY A 1 95 ? -1.165 4.443 4.200 1.00 55.97 95 GLY A CA 1
ATOM 713 C C . GLY A 1 95 ? -1.443 4.036 5.652 1.00 55.97 95 GLY A C 1
ATOM 714 O O . GLY A 1 95 ? -2.463 4.389 6.246 1.00 55.97 95 GLY A O 1
ATOM 715 N N . GLY A 1 96 ? -0.498 3.302 6.237 1.00 45.91 96 GLY A N 1
ATOM 716 C CA . GLY A 1 96 ? -0.476 2.843 7.631 1.00 45.91 96 GLY A CA 1
ATOM 717 C C . GLY A 1 96 ? -0.340 3.893 8.755 1.00 45.91 96 GLY A C 1
ATOM 718 O O . GLY A 1 96 ? 0.312 3.584 9.744 1.00 45.91 96 GLY A O 1
ATOM 719 N N . SER A 1 97 ? -1.041 5.039 8.682 1.00 38.09 97 SER A N 1
ATOM 720 C CA . SER A 1 97 ? -1.472 5.909 9.819 1.00 38.09 97 SER A CA 1
ATOM 721 C C . SER A 1 97 ? -0.444 6.812 10.606 1.00 38.09 97 SER A C 1
ATOM 723 O O . SER A 1 97 ? 0.734 6.493 10.607 1.00 38.09 97 SER A O 1
ATOM 725 N N . GLY A 1 98 ? -0.812 7.999 11.179 1.00 31.53 98 GLY A N 1
ATOM 726 C CA . GLY A 1 98 ? 0.091 9.187 11.472 1.00 31.53 98 GLY A CA 1
ATOM 727 C C . GLY A 1 98 ? 0.290 9.827 12.893 1.00 31.53 98 GLY A C 1
ATOM 728 O O . GLY A 1 98 ? -0.546 9.665 13.773 1.00 31.53 98 GLY A O 1
ATOM 729 N N . TYR A 1 99 ? 1.398 10.587 13.051 1.00 30.89 99 TYR A N 1
ATOM 730 C CA . TYR A 1 99 ? 2.269 11.047 14.187 1.00 30.89 99 TYR A CA 1
ATOM 731 C C . TYR A 1 99 ? 3.612 10.385 14.674 1.00 30.89 99 TYR A C 1
ATOM 733 O O . TYR A 1 99 ? 3.622 9.480 15.518 1.00 30.89 99 TYR A O 1
ATOM 741 N N . ALA A 1 100 ? 4.784 10.971 14.342 1.00 29.55 100 ALA A N 1
ATOM 742 C CA . ALA A 1 100 ? 5.957 10.950 15.247 1.00 29.55 100 ALA A CA 1
ATOM 743 C C . ALA A 1 100 ? 6.975 12.106 15.108 1.00 29.55 100 ALA A C 1
ATOM 745 O O . ALA A 1 100 ? 7.989 12.021 14.406 1.00 29.55 100 ALA A O 1
ATOM 746 N N . TYR A 1 101 ? 6.833 13.100 15.981 1.00 27.09 101 TYR A N 1
ATOM 747 C CA . TYR A 1 101 ? 7.870 14.095 16.253 1.00 27.09 101 TYR A CA 1
ATOM 748 C C . TYR A 1 101 ? 9.070 13.484 17.007 1.00 27.09 101 TYR A C 1
ATOM 750 O O . TYR A 1 101 ? 8.987 13.272 18.212 1.00 27.09 101 TYR A O 1
ATOM 758 N N . TYR A 1 102 ? 10.158 13.170 16.287 1.00 28.53 102 TYR A N 1
ATOM 759 C CA . TYR A 1 102 ? 11.573 13.211 16.745 1.00 28.53 102 TYR A CA 1
ATOM 760 C C . TYR A 1 102 ? 12.583 12.722 15.680 1.00 28.53 102 TYR A C 1
ATOM 762 O O . TYR A 1 102 ? 13.796 12.854 15.863 1.00 28.53 102 TYR A O 1
ATOM 770 N N . ALA A 1 103 ? 12.131 12.162 14.554 1.00 31.02 103 ALA A N 1
ATOM 771 C CA . ALA A 1 103 ? 12.996 11.492 13.581 1.00 31.02 103 ALA A CA 1
ATOM 772 C C . ALA A 1 103 ? 13.647 12.430 12.538 1.00 31.02 103 ALA A C 1
ATOM 774 O O . ALA A 1 103 ? 13.476 12.231 11.337 1.00 31.02 103 ALA A O 1
ATOM 775 N N . ARG A 1 104 ? 14.511 13.373 12.952 1.00 32.41 104 ARG A N 1
ATOM 776 C CA . ARG A 1 104 ? 15.319 14.216 12.027 1.00 32.41 104 ARG A CA 1
ATOM 777 C C . ARG A 1 104 ? 16.396 13.434 11.230 1.00 32.41 104 ARG A C 1
ATOM 779 O O . ARG A 1 104 ? 17.418 14.000 10.855 1.00 32.41 104 ARG A O 1
ATOM 786 N N . LEU A 1 105 ? 16.223 12.120 11.028 1.00 32.28 105 LEU A N 1
ATOM 787 C CA . LEU A 1 105 ? 17.203 11.239 10.376 1.00 32.28 105 LEU A CA 1
ATOM 788 C C . LEU A 1 105 ? 16.662 9.887 9.847 1.00 32.28 105 LEU A C 1
ATOM 790 O O . LEU A 1 105 ? 17.465 9.002 9.557 1.00 32.28 105 LEU A O 1
ATOM 794 N N . ARG A 1 106 ? 15.340 9.681 9.704 1.00 37.62 106 ARG A N 1
ATOM 795 C CA . ARG A 1 106 ? 14.780 8.437 9.122 1.00 37.62 106 ARG A CA 1
ATOM 796 C C . ARG A 1 106 ? 13.651 8.724 8.131 1.00 37.62 106 ARG A C 1
ATOM 798 O O . ARG A 1 106 ? 12.574 9.138 8.535 1.00 37.62 106 ARG A O 1
ATOM 805 N N . ARG A 1 107 ? 13.907 8.484 6.841 1.00 34.62 107 ARG A N 1
ATOM 806 C CA . ARG A 1 107 ? 12.935 8.671 5.751 1.00 34.62 107 ARG A CA 1
ATOM 807 C C . ARG A 1 107 ? 11.999 7.455 5.609 1.00 34.62 107 ARG A C 1
ATOM 809 O O . ARG A 1 107 ? 12.479 6.326 5.555 1.00 34.62 107 ARG A O 1
ATOM 816 N N . SER A 1 108 ? 10.692 7.721 5.520 1.00 39.38 108 SER A N 1
ATOM 817 C CA . SER A 1 108 ? 9.751 7.231 4.482 1.00 39.38 108 SER A CA 1
ATOM 818 C C . SER A 1 108 ? 9.452 5.731 4.272 1.00 39.38 108 SER A C 1
ATOM 820 O O . SER A 1 108 ? 8.688 5.352 3.387 1.00 39.38 108 SER A O 1
ATOM 822 N N . LEU A 1 109 ? 9.999 4.827 5.084 1.00 40.84 109 LEU A N 1
ATOM 823 C CA . LEU A 1 109 ? 9.927 3.383 4.803 1.00 40.84 109 LEU A CA 1
ATOM 824 C C . LEU A 1 109 ? 8.759 2.629 5.481 1.00 40.84 109 LEU A C 1
ATOM 826 O O . LEU A 1 109 ? 8.820 1.398 5.556 1.00 40.84 109 LEU A O 1
ATOM 830 N N . ALA A 1 110 ? 7.743 3.316 6.026 1.00 39.62 110 ALA A N 1
ATOM 831 C CA . ALA A 1 110 ? 6.652 2.713 6.821 1.00 39.62 110 ALA A CA 1
ATOM 832 C C . ALA A 1 110 ? 5.325 2.511 6.071 1.00 39.62 110 ALA A C 1
ATOM 834 O O . ALA A 1 110 ? 4.461 1.748 6.514 1.00 39.62 110 ALA A O 1
ATOM 835 N N . ASP A 1 111 ? 5.163 3.165 4.925 1.00 47.97 111 ASP A N 1
ATOM 836 C CA . ASP A 1 111 ? 3.874 3.798 4.660 1.00 47.97 111 ASP A CA 1
ATOM 837 C C . ASP A 1 111 ? 2.850 2.931 3.930 1.00 47.97 111 ASP A C 1
ATOM 839 O O . ASP A 1 111 ? 1.637 3.088 4.106 1.00 47.97 111 ASP A O 1
ATOM 843 N N . ASN A 1 112 ? 3.322 1.951 3.164 1.00 50.00 112 ASN A N 1
ATOM 844 C CA . ASN A 1 112 ? 2.487 1.152 2.273 1.00 50.00 112 ASN A CA 1
ATOM 845 C C . ASN A 1 112 ? 2.253 -0.296 2.732 1.00 50.00 112 ASN A C 1
ATOM 847 O O . ASN A 1 112 ? 1.630 -1.072 2.004 1.00 50.00 112 ASN A O 1
ATOM 851 N N . PHE A 1 113 ? 2.622 -0.623 3.980 1.00 55.38 113 PHE A N 1
ATOM 852 C CA . PHE A 1 113 ? 2.722 -1.981 4.538 1.00 55.38 113 PHE A CA 1
ATOM 853 C C . PHE A 1 113 ? 1.640 -2.981 4.089 1.00 55.38 113 PHE A C 1
ATOM 855 O O . PHE A 1 113 ? 1.960 -4.098 3.709 1.00 55.38 113 PHE A O 1
ATOM 862 N N . ARG A 1 114 ? 0.353 -2.614 4.066 1.00 70.50 114 ARG A N 1
ATOM 863 C CA . ARG A 1 114 ? -0.729 -3.527 3.629 1.00 70.50 114 ARG A CA 1
ATOM 864 C C . ARG A 1 114 ? -0.631 -3.920 2.159 1.00 70.50 114 ARG A C 1
ATOM 866 O O . ARG A 1 114 ? -0.830 -5.079 1.816 1.00 70.50 114 ARG A O 1
ATOM 873 N N . LYS A 1 115 ? -0.361 -2.939 1.301 1.00 85.00 115 LYS A N 1
ATOM 874 C CA . LYS A 1 115 ? -0.246 -3.112 -0.148 1.00 85.00 115 LYS A CA 1
ATOM 875 C C . LYS A 1 115 ? 1.065 -3.816 -0.468 1.00 85.00 115 LYS A C 1
ATOM 877 O O . LYS A 1 115 ? 1.046 -4.774 -1.227 1.00 85.00 115 LYS A O 1
ATOM 882 N N . THR A 1 116 ? 2.143 -3.437 0.221 1.00 85.75 116 THR A N 1
ATOM 883 C CA . THR A 1 116 ? 3.433 -4.138 0.244 1.00 85.75 116 THR A CA 1
ATOM 884 C C . THR A 1 116 ? 3.259 -5.624 0.598 1.00 85.75 116 THR A C 1
ATOM 886 O O . THR A 1 116 ? 3.732 -6.473 -0.145 1.00 85.75 116 THR A O 1
ATOM 889 N N . GLN A 1 117 ? 2.521 -5.980 1.660 1.00 85.56 117 GLN A N 1
ATOM 890 C CA . GLN A 1 117 ? 2.282 -7.386 2.037 1.00 85.56 117 GLN A CA 1
ATOM 891 C C . GLN A 1 117 ? 1.425 -8.151 1.009 1.00 85.56 117 GLN A C 1
ATOM 893 O O . GLN A 1 117 ? 1.737 -9.299 0.698 1.00 85.56 117 GLN A O 1
ATOM 898 N N . ILE A 1 118 ? 0.388 -7.529 0.430 1.00 90.25 118 ILE A N 1
ATOM 899 C CA . ILE A 1 118 ? -0.410 -8.149 -0.649 1.00 90.25 118 ILE A CA 1
ATOM 900 C C . ILE A 1 118 ? 0.449 -8.359 -1.906 1.00 90.25 118 ILE A C 1
ATOM 902 O O . ILE A 1 118 ? 0.407 -9.435 -2.498 1.00 90.25 118 ILE A O 1
ATOM 906 N N . ALA A 1 119 ? 1.260 -7.370 -2.293 1.00 94.19 119 ALA A N 1
ATOM 907 C CA . ALA A 1 119 ? 2.174 -7.463 -3.428 1.00 94.19 119 ALA A CA 1
ATOM 908 C C . ALA A 1 119 ? 3.287 -8.500 -3.200 1.00 94.19 119 ALA A C 1
ATOM 910 O O . ALA A 1 119 ? 3.663 -9.209 -4.132 1.00 94.19 119 ALA A O 1
ATOM 911 N N . LEU A 1 120 ? 3.766 -8.640 -1.960 1.00 93.19 120 LEU A N 1
ATOM 912 C CA . LEU A 1 120 ? 4.738 -9.653 -1.554 1.00 93.19 120 LEU A CA 1
ATOM 913 C C . LEU A 1 120 ? 4.151 -11.065 -1.662 1.00 93.19 120 LEU A C 1
ATOM 915 O O . LEU A 1 120 ? 4.740 -11.910 -2.330 1.00 93.19 120 LEU A O 1
ATOM 919 N N . GLU A 1 121 ? 2.976 -11.319 -1.080 1.00 93.00 121 GLU A N 1
ATOM 920 C CA . GLU A 1 121 ? 2.294 -12.618 -1.189 1.00 93.00 121 GLU A CA 1
ATOM 921 C C . GLU A 1 121 ? 1.895 -12.933 -2.640 1.00 93.00 121 GLU A C 1
ATOM 923 O O . GLU A 1 121 ? 2.067 -14.066 -3.087 1.00 93.00 121 GLU A O 1
ATOM 928 N N . TYR A 1 122 ? 1.453 -11.940 -3.420 1.00 94.50 122 TYR A N 1
ATOM 929 C CA . TYR A 1 122 ? 1.238 -12.100 -4.861 1.00 94.50 122 TYR A CA 1
ATOM 930 C C . TYR A 1 122 ? 2.532 -12.522 -5.576 1.00 94.50 122 TYR A C 1
ATOM 932 O O . TYR A 1 122 ? 2.538 -13.503 -6.317 1.00 94.50 122 TYR A O 1
ATOM 940 N N . ALA A 1 123 ? 3.654 -11.843 -5.323 1.00 95.50 123 ALA A N 1
ATOM 941 C CA . ALA A 1 123 ? 4.936 -12.177 -5.935 1.00 95.50 123 ALA A CA 1
ATOM 942 C C . ALA A 1 123 ? 5.450 -13.575 -5.528 1.00 95.50 123 ALA A C 1
ATOM 944 O O . ALA A 1 123 ? 6.004 -14.282 -6.372 1.00 95.50 123 ALA A O 1
ATOM 945 N N . TYR A 1 124 ? 5.228 -14.009 -4.279 1.00 95.00 124 TYR A N 1
ATOM 946 C CA . TYR A 1 124 ? 5.527 -15.379 -3.841 1.00 95.00 124 TYR A CA 1
ATOM 947 C C . TYR A 1 124 ? 4.636 -16.415 -4.538 1.00 95.00 124 TYR A C 1
ATOM 949 O O . TYR A 1 124 ? 5.162 -17.373 -5.096 1.00 95.00 124 TYR A O 1
ATOM 957 N N . ARG A 1 125 ? 3.316 -16.193 -4.619 1.00 93.56 125 ARG A N 1
ATOM 958 C CA . ARG A 1 125 ? 2.394 -17.062 -5.378 1.00 93.56 125 ARG A CA 1
ATOM 959 C C . ARG A 1 125 ? 2.831 -17.224 -6.832 1.00 93.56 125 ARG A C 1
ATOM 961 O O . ARG A 1 125 ? 3.031 -18.343 -7.292 1.00 93.56 125 ARG A O 1
ATOM 968 N N . ARG A 1 126 ? 3.099 -16.111 -7.525 1.00 92.69 126 ARG A N 1
ATOM 969 C CA . ARG A 1 126 ? 3.608 -16.112 -8.907 1.00 92.69 126 ARG A CA 1
ATOM 970 C C . ARG A 1 126 ? 4.912 -16.910 -9.040 1.00 92.69 126 ARG A C 1
ATOM 972 O O . ARG A 1 126 ? 5.080 -17.637 -10.016 1.00 92.69 126 ARG A O 1
ATOM 979 N N . ALA A 1 127 ? 5.817 -16.802 -8.066 1.00 93.00 127 ALA A N 1
ATOM 980 C CA . ALA A 1 127 ? 7.087 -17.526 -8.043 1.00 93.00 127 ALA A CA 1
ATOM 981 C C . ALA A 1 127 ? 6.953 -19.041 -7.802 1.00 93.00 127 ALA A C 1
ATOM 983 O O . ALA A 1 127 ? 7.766 -19.791 -8.356 1.00 93.00 127 ALA A O 1
ATOM 984 N N . ASP A 1 128 ? 5.980 -19.459 -6.987 1.00 92.94 128 ASP A N 1
ATOM 985 C CA . ASP A 1 128 ? 5.669 -20.859 -6.670 1.00 92.94 128 ASP A CA 1
ATOM 986 C C . ASP A 1 128 ? 4.939 -21.547 -7.838 1.00 92.94 128 ASP A C 1
ATOM 988 O O . ASP A 1 128 ? 5.269 -22.667 -8.228 1.00 92.94 128 ASP A O 1
ATOM 992 N N . GLU A 1 129 ? 3.952 -20.860 -8.419 1.00 91.81 129 GLU A N 1
ATOM 993 C CA . GLU A 1 129 ? 3.078 -21.385 -9.473 1.00 91.81 129 GLU A CA 1
ATOM 994 C C . GLU A 1 129 ? 3.739 -21.376 -10.858 1.00 91.81 129 GLU A C 1
ATOM 996 O O . GLU A 1 129 ? 3.467 -22.247 -11.687 1.00 91.81 129 GLU A O 1
ATOM 1001 N N . GLU A 1 130 ? 4.634 -20.418 -11.115 1.00 90.88 130 GLU A N 1
ATOM 1002 C CA . GLU A 1 130 ? 5.450 -20.350 -12.326 1.00 90.88 130 GLU A CA 1
ATOM 1003 C C . GLU A 1 130 ? 6.949 -20.331 -11.980 1.00 90.88 130 GLU A C 1
ATOM 1005 O O . GLU A 1 130 ? 7.586 -19.273 -11.974 1.00 90.88 130 GLU A O 1
ATOM 1010 N N . PRO A 1 131 ? 7.582 -21.507 -11.795 1.00 90.00 131 PRO A N 1
ATOM 1011 C CA . PRO A 1 131 ? 9.014 -21.602 -11.495 1.00 90.00 131 PRO A CA 1
ATOM 1012 C C . PRO A 1 131 ? 9.938 -20.936 -12.530 1.00 90.00 131 PRO A C 1
ATOM 1014 O O . PRO A 1 131 ? 11.082 -20.618 -12.218 1.00 90.00 131 PRO A O 1
ATOM 1017 N N . ALA A 1 132 ? 9.460 -20.714 -13.761 1.00 89.50 132 ALA A N 1
ATOM 1018 C CA . ALA A 1 132 ? 10.187 -20.002 -14.814 1.00 89.50 132 ALA A CA 1
ATOM 1019 C C . ALA A 1 132 ? 10.002 -18.469 -14.785 1.00 89.50 132 ALA A C 1
ATOM 1021 O O . ALA A 1 132 ? 10.799 -17.763 -15.398 1.00 89.50 132 ALA A O 1
ATOM 1022 N N . CYS A 1 133 ? 8.981 -17.947 -14.096 1.00 92.06 133 CYS A N 1
ATOM 1023 C CA . CYS A 1 133 ? 8.758 -16.509 -13.957 1.00 92.06 133 CYS A CA 1
ATOM 1024 C C . CYS A 1 133 ? 9.795 -15.922 -12.998 1.00 92.06 133 CYS A C 1
ATOM 1026 O O . CYS A 1 133 ? 9.932 -16.422 -11.886 1.00 92.06 133 CYS A O 1
ATOM 1028 N N . SER A 1 134 ? 10.532 -14.883 -13.391 1.00 95.56 134 SER A N 1
ATOM 1029 C CA . SER A 1 134 ? 11.453 -14.162 -12.495 1.00 95.56 134 SER A CA 1
ATOM 1030 C C . SER A 1 134 ? 10.704 -13.167 -11.603 1.00 95.56 134 SER A C 1
ATOM 1032 O O . SER A 1 134 ? 9.633 -12.697 -11.972 1.00 95.56 134 SER A O 1
ATOM 1034 N N . VAL A 1 135 ? 11.255 -12.827 -10.437 1.00 96.94 135 VAL A N 1
ATOM 1035 C CA . VAL A 1 135 ? 10.698 -11.812 -9.530 1.00 96.94 135 VAL A CA 1
ATOM 1036 C C . VAL A 1 135 ? 11.757 -10.773 -9.184 1.00 96.94 135 VAL A C 1
ATOM 1038 O O . VAL A 1 135 ? 12.867 -11.123 -8.769 1.00 96.94 135 VAL A O 1
ATOM 1041 N N . PHE A 1 136 ? 11.375 -9.508 -9.334 1.00 97.81 136 PHE A N 1
ATOM 1042 C CA . PHE A 1 136 ? 12.158 -8.316 -9.040 1.00 97.81 136 PHE A CA 1
ATOM 1043 C C . PHE A 1 136 ? 11.347 -7.368 -8.155 1.00 97.81 136 PHE A C 1
ATOM 1045 O O . PHE A 1 136 ? 10.135 -7.237 -8.325 1.00 97.81 136 PHE A O 1
ATOM 1052 N N . TRP A 1 137 ? 12.024 -6.681 -7.240 1.00 97.69 137 TRP A N 1
ATOM 1053 C CA . TRP A 1 137 ? 11.428 -5.675 -6.369 1.00 97.69 137 TRP A CA 1
ATOM 1054 C C . TRP A 1 137 ? 12.258 -4.402 -6.407 1.00 97.69 137 TRP A C 1
ATOM 1056 O O . TRP A 1 137 ? 13.483 -4.464 -6.300 1.00 97.69 137 TRP A O 1
ATOM 1066 N N . VAL A 1 138 ? 11.586 -3.266 -6.554 1.00 96.69 138 VAL A N 1
ATOM 1067 C CA . VAL A 1 138 ? 12.192 -1.937 -6.590 1.00 96.69 138 VAL A CA 1
ATOM 1068 C C . VAL A 1 138 ? 11.328 -0.992 -5.765 1.00 96.69 138 VAL A C 1
ATOM 1070 O O . VAL A 1 138 ? 10.105 -0.966 -5.907 1.00 96.69 138 VAL A O 1
ATOM 1073 N N . HIS A 1 139 ? 11.970 -0.213 -4.903 1.00 90.19 139 HIS A N 1
ATOM 1074 C CA . HIS A 1 139 ? 11.324 0.859 -4.161 1.00 90.19 139 HIS A CA 1
ATOM 1075 C C . HIS A 1 139 ? 11.258 2.091 -5.078 1.00 90.19 139 HIS A C 1
ATOM 1077 O O . HIS A 1 139 ? 12.263 2.526 -5.636 1.00 90.19 139 HIS A O 1
ATOM 1083 N N . ALA A 1 140 ? 10.047 2.595 -5.280 1.00 90.38 140 ALA A N 1
ATOM 1084 C CA . ALA A 1 140 ? 9.651 3.544 -6.316 1.00 90.38 140 ALA A CA 1
ATOM 1085 C C . ALA A 1 140 ? 9.321 4.938 -5.747 1.00 90.38 140 ALA A C 1
ATOM 1087 O O . ALA A 1 140 ? 8.582 5.704 -6.358 1.00 90.38 140 ALA A O 1
ATOM 1088 N N . GLU A 1 141 ? 9.852 5.244 -4.566 1.00 80.00 141 GLU A N 1
ATOM 1089 C CA . GLU A 1 141 ? 9.573 6.464 -3.807 1.00 80.00 141 GLU A CA 1
ATOM 1090 C C . GLU A 1 141 ? 10.262 7.698 -4.404 1.00 80.00 141 GLU A C 1
ATOM 1092 O O . GLU A 1 141 ? 9.642 8.746 -4.581 1.00 80.00 141 GLU A O 1
ATOM 1097 N N . ASP A 1 142 ? 11.551 7.564 -4.721 1.00 82.31 142 ASP A N 1
ATOM 1098 C CA . ASP A 1 142 ? 12.375 8.614 -5.307 1.00 82.31 142 ASP A CA 1
ATOM 1099 C C . ASP A 1 142 ? 13.406 8.032 -6.293 1.00 82.31 142 ASP A C 1
ATOM 1101 O O . ASP A 1 142 ? 13.609 6.819 -6.398 1.00 82.31 142 ASP A O 1
ATOM 1105 N N . GLU A 1 143 ? 14.089 8.905 -7.035 1.00 89.00 143 GLU A N 1
ATOM 1106 C CA . GLU A 1 143 ? 15.126 8.491 -7.989 1.00 89.00 143 GLU A CA 1
ATOM 1107 C C . GLU A 1 143 ? 16.310 7.775 -7.312 1.00 89.00 143 GLU A C 1
ATOM 1109 O O . GLU A 1 143 ? 16.895 6.863 -7.894 1.00 89.00 143 GLU A O 1
ATOM 1114 N N . THR A 1 144 ? 16.644 8.130 -6.067 1.00 87.69 144 THR A N 1
ATOM 1115 C CA . THR A 1 144 ? 17.803 7.566 -5.355 1.00 87.69 144 THR A CA 1
ATOM 1116 C C . THR A 1 144 ? 17.569 6.100 -4.988 1.00 87.69 144 THR A C 1
ATOM 1118 O O . THR A 1 144 ? 18.427 5.244 -5.220 1.00 87.69 144 THR A O 1
ATOM 1121 N N . THR A 1 145 ? 16.397 5.799 -4.432 1.00 86.81 145 THR A N 1
ATOM 1122 C CA . THR A 1 145 ? 15.954 4.454 -4.050 1.00 86.81 145 THR A CA 1
ATOM 1123 C C . THR A 1 145 ? 15.757 3.567 -5.276 1.00 86.81 145 THR A C 1
ATOM 1125 O O . THR A 1 145 ? 16.301 2.460 -5.311 1.00 86.81 145 THR A O 1
ATOM 1128 N N . PHE A 1 146 ? 15.114 4.088 -6.325 1.00 93.50 146 PHE A N 1
ATOM 1129 C CA . PHE A 1 146 ? 14.921 3.383 -7.592 1.00 93.50 146 PHE A CA 1
ATOM 1130 C C . PHE A 1 146 ? 16.258 3.005 -8.253 1.00 93.50 146 PHE A C 1
ATOM 1132 O O . PHE A 1 146 ? 16.483 1.840 -8.586 1.00 93.50 146 PHE A O 1
ATOM 1139 N N . VAL A 1 147 ? 17.193 3.959 -8.384 1.00 94.00 147 VAL A N 1
ATOM 1140 C CA . VAL A 1 147 ? 18.537 3.710 -8.942 1.00 94.00 147 VAL A CA 1
ATOM 1141 C C . VAL A 1 147 ? 19.333 2.735 -8.069 1.00 94.00 147 VAL A C 1
ATOM 1143 O O . VAL A 1 147 ? 20.025 1.868 -8.603 1.00 94.00 147 VAL A O 1
ATOM 1146 N N . SER A 1 148 ? 19.228 2.827 -6.739 1.00 92.69 148 SER A N 1
ATOM 1147 C CA . SER A 1 148 ? 19.892 1.906 -5.805 1.00 92.69 148 SER A CA 1
ATOM 1148 C C . SER A 1 148 ? 19.454 0.451 -6.015 1.00 92.69 148 SER A C 1
ATOM 1150 O O . SER A 1 148 ? 20.298 -0.448 -6.103 1.00 92.69 148 SER A O 1
ATOM 1152 N N . ASP A 1 149 ? 18.152 0.203 -6.153 1.00 95.31 149 ASP A N 1
ATOM 1153 C CA . ASP A 1 149 ? 17.639 -1.147 -6.398 1.00 95.31 149 ASP A CA 1
ATOM 1154 C C . ASP A 1 149 ? 17.942 -1.627 -7.822 1.00 95.31 149 ASP A C 1
ATOM 1156 O O . ASP A 1 149 ? 18.332 -2.781 -8.007 1.00 95.31 149 ASP A O 1
ATOM 1160 N N . TYR A 1 150 ? 17.894 -0.745 -8.825 1.00 97.00 150 TYR A N 1
ATOM 1161 C CA . TYR A 1 150 ? 18.354 -1.070 -10.178 1.00 97.00 150 TYR A CA 1
ATOM 1162 C C . TYR A 1 150 ? 19.852 -1.443 -10.204 1.00 97.00 150 TYR A C 1
ATOM 1164 O O . TYR A 1 150 ? 20.216 -2.405 -10.880 1.00 97.00 150 TYR A O 1
ATOM 1172 N N . LYS A 1 151 ? 20.723 -0.794 -9.408 1.00 95.94 151 LYS A N 1
ATOM 1173 C CA . LYS A 1 151 ? 22.136 -1.207 -9.224 1.00 95.94 151 LYS A CA 1
ATOM 1174 C C . LYS A 1 151 ? 22.250 -2.613 -8.616 1.00 95.94 151 LYS A C 1
ATOM 1176 O O . LYS A 1 151 ? 23.108 -3.399 -9.029 1.00 95.94 151 LYS A O 1
ATOM 1181 N N . ASN A 1 152 ? 21.369 -2.975 -7.681 1.00 95.25 152 ASN A N 1
ATOM 1182 C CA . ASN A 1 152 ? 21.311 -4.329 -7.123 1.00 95.25 152 ASN A CA 1
ATOM 1183 C C . ASN A 1 152 ? 20.828 -5.364 -8.161 1.00 95.25 152 ASN A C 1
ATOM 1185 O O . ASN A 1 152 ? 21.436 -6.429 -8.306 1.00 95.25 152 ASN A O 1
ATOM 1189 N N . ILE A 1 153 ? 19.791 -5.051 -8.943 1.00 97.00 153 ILE A N 1
ATOM 1190 C CA . ILE A 1 153 ? 19.316 -5.919 -10.031 1.00 97.00 153 ILE A CA 1
ATOM 1191 C C . ILE A 1 153 ? 20.419 -6.101 -11.083 1.00 97.00 153 ILE A C 1
ATOM 1193 O O . ILE A 1 153 ? 20.734 -7.240 -11.428 1.00 97.00 153 ILE A O 1
ATOM 1197 N N . ALA A 1 154 ? 21.083 -5.024 -11.514 1.00 96.75 154 ALA A N 1
ATOM 1198 C CA . ALA A 1 154 ? 22.201 -5.062 -12.459 1.00 96.75 154 ALA A CA 1
ATOM 1199 C C . ALA A 1 154 ? 23.299 -6.046 -12.030 1.00 96.75 154 ALA A C 1
ATOM 1201 O O . ALA A 1 154 ? 23.702 -6.914 -12.809 1.00 96.75 154 ALA A O 1
ATOM 1202 N N . LYS A 1 155 ? 23.716 -5.979 -10.759 1.00 95.44 155 LYS A N 1
ATOM 1203 C CA . LYS A 1 155 ? 24.696 -6.899 -10.165 1.00 95.44 155 LYS A CA 1
ATOM 1204 C C . LYS A 1 155 ? 24.258 -8.367 -10.257 1.00 95.44 155 LYS A C 1
ATOM 1206 O O . LYS A 1 155 ? 25.079 -9.229 -10.566 1.00 95.44 155 LYS A O 1
ATOM 1211 N N . ASN A 1 156 ? 22.979 -8.661 -10.017 1.00 94.50 156 ASN A N 1
ATOM 1212 C CA . ASN A 1 156 ? 22.433 -10.021 -10.099 1.00 94.50 156 ASN A CA 1
ATOM 1213 C C . ASN A 1 156 ? 22.296 -10.514 -11.553 1.00 94.50 156 ASN A C 1
ATOM 1215 O O . ASN A 1 156 ? 22.610 -11.669 -11.848 1.00 94.50 156 ASN A O 1
ATOM 1219 N N . LEU A 1 157 ? 21.901 -9.633 -12.476 1.00 94.31 157 LEU A N 1
ATOM 1220 C CA . LEU A 1 157 ? 21.842 -9.906 -13.917 1.00 94.31 157 LEU A CA 1
ATOM 1221 C C . LEU A 1 157 ? 23.229 -9.954 -14.589 1.00 94.31 157 LEU A C 1
ATOM 1223 O O . LEU A 1 157 ? 23.323 -10.313 -15.760 1.00 94.31 157 LEU A O 1
ATOM 1227 N N . LYS A 1 158 ? 24.306 -9.648 -13.847 1.00 94.31 158 LYS A N 1
ATOM 1228 C CA . LYS A 1 158 ? 25.695 -9.537 -14.336 1.00 94.31 158 LYS A CA 1
ATOM 1229 C C . LYS A 1 158 ? 25.870 -8.465 -15.421 1.00 94.31 158 LYS A C 1
ATOM 1231 O O . LYS A 1 158 ? 26.715 -8.598 -16.304 1.00 94.31 158 LYS A O 1
ATOM 1236 N N . ILE A 1 159 ? 25.075 -7.401 -15.334 1.00 94.12 159 ILE A N 1
ATOM 1237 C CA . ILE A 1 159 ? 25.219 -6.193 -16.150 1.00 94.12 159 ILE A CA 1
ATOM 1238 C C . ILE A 1 159 ? 26.509 -5.462 -15.719 1.00 94.12 159 ILE A C 1
ATOM 1240 O O . ILE A 1 159 ? 26.822 -5.462 -14.523 1.00 94.12 159 ILE A O 1
ATOM 1244 N N . PRO A 1 160 ? 27.285 -4.866 -16.649 1.00 91.00 160 PRO A N 1
ATOM 1245 C CA . PRO A 1 160 ? 28.547 -4.206 -16.317 1.00 91.00 160 PRO A CA 1
ATOM 1246 C C . PRO A 1 160 ? 28.390 -3.093 -15.272 1.00 91.00 160 PRO A C 1
ATOM 1248 O O . PRO A 1 160 ? 27.558 -2.199 -15.405 1.00 91.00 160 PRO A O 1
ATOM 1251 N N . THR A 1 161 ? 29.225 -3.124 -14.231 1.00 84.12 161 THR A N 1
ATOM 1252 C CA . THR A 1 161 ? 29.144 -2.206 -13.078 1.00 84.12 161 THR A CA 1
ATOM 1253 C C . THR A 1 161 ? 29.694 -0.804 -13.349 1.00 84.12 161 THR A C 1
ATOM 1255 O O . THR A 1 161 ? 29.743 0.013 -12.436 1.00 84.12 161 THR A O 1
ATOM 1258 N N . ASN A 1 162 ? 30.163 -0.539 -14.569 1.00 89.19 162 ASN A N 1
ATOM 1259 C CA . ASN A 1 162 ? 30.629 0.771 -15.023 1.00 89.19 162 ASN A CA 1
ATOM 1260 C C . ASN A 1 162 ? 29.521 1.614 -15.680 1.00 89.19 162 ASN A C 1
ATOM 1262 O O . ASN A 1 162 ? 29.795 2.750 -16.051 1.00 89.19 162 ASN A O 1
ATOM 1266 N N . LEU A 1 163 ? 28.316 1.060 -15.859 1.00 90.94 163 LEU A N 1
ATOM 1267 C CA . LEU A 1 163 ? 27.147 1.822 -16.296 1.00 90.94 163 LEU A CA 1
ATOM 1268 C C . LEU A 1 163 ? 26.569 2.609 -15.114 1.00 90.94 163 LEU A C 1
ATOM 1270 O O . LEU A 1 163 ? 26.458 2.079 -14.005 1.00 90.94 163 LEU A O 1
ATOM 1274 N N . ASP A 1 164 ? 26.132 3.840 -15.365 1.00 90.44 164 ASP A N 1
ATOM 1275 C CA . ASP A 1 164 ? 25.371 4.650 -14.409 1.00 90.44 164 ASP A CA 1
ATOM 1276 C C . ASP A 1 164 ? 24.264 5.443 -15.130 1.00 90.44 164 ASP A C 1
ATOM 1278 O O . ASP A 1 164 ? 24.172 5.414 -16.360 1.00 90.44 164 ASP A O 1
ATOM 1282 N N . GLY A 1 165 ? 23.396 6.116 -14.373 1.00 90.38 165 GLY A N 1
ATOM 1283 C CA . GLY A 1 165 ? 22.310 6.939 -14.915 1.00 90.38 165 GLY A CA 1
ATOM 1284 C C . GLY A 1 165 ? 21.401 6.186 -15.895 1.00 90.38 165 GLY A C 1
ATOM 1285 O O . GLY A 1 165 ? 21.053 5.024 -15.684 1.00 90.38 165 GLY A O 1
ATOM 1286 N N . ASP A 1 166 ? 21.010 6.856 -16.979 1.00 93.50 166 ASP A N 1
ATOM 1287 C CA . ASP A 1 166 ? 20.099 6.341 -18.007 1.00 93.50 166 ASP A CA 1
ATOM 1288 C C . ASP A 1 166 ? 20.603 5.051 -18.678 1.00 93.50 166 ASP A C 1
ATOM 1290 O O . ASP A 1 166 ? 19.791 4.180 -18.996 1.00 93.50 166 ASP A O 1
ATOM 1294 N N . GLU A 1 167 ? 21.919 4.886 -18.865 1.00 94.81 167 GLU A N 1
ATOM 1295 C CA . GLU A 1 167 ? 22.503 3.685 -19.485 1.00 94.81 167 GLU A CA 1
ATOM 1296 C C . GLU A 1 167 ? 22.304 2.450 -18.605 1.00 94.81 167 GLU A C 1
ATOM 1298 O O . GLU A 1 167 ? 21.872 1.399 -19.080 1.00 94.81 167 GLU A O 1
ATOM 1303 N N . LEU A 1 168 ? 22.562 2.590 -17.302 1.00 95.75 168 LEU A N 1
ATOM 1304 C CA . LEU A 1 168 ? 22.315 1.538 -16.322 1.00 95.75 168 LEU A CA 1
ATOM 1305 C C . LEU A 1 168 ? 20.828 1.182 -16.258 1.00 95.75 168 LEU A C 1
ATOM 1307 O O . LEU A 1 168 ? 20.471 0.004 -16.293 1.00 95.75 168 LEU A O 1
ATOM 1311 N N . LEU A 1 169 ? 19.964 2.194 -16.146 1.00 96.44 169 LEU A N 1
ATOM 1312 C CA . LEU A 1 169 ? 18.525 1.985 -16.016 1.00 96.44 169 LEU A CA 1
ATOM 1313 C C . LEU A 1 169 ? 17.941 1.306 -17.268 1.00 96.44 169 LEU A C 1
ATOM 1315 O O . LEU A 1 169 ? 17.120 0.395 -17.153 1.00 96.44 169 LEU A O 1
ATOM 1319 N N . THR A 1 170 ? 18.429 1.688 -18.451 1.00 96.62 170 THR A N 1
ATOM 1320 C CA . THR A 1 170 ? 18.118 1.056 -19.743 1.00 96.62 170 THR A CA 1
ATOM 1321 C C . THR A 1 170 ? 18.591 -0.395 -19.781 1.00 96.62 170 THR A C 1
ATOM 1323 O O . THR A 1 170 ? 17.796 -1.292 -20.052 1.00 96.62 170 THR A O 1
ATOM 1326 N N . ALA A 1 171 ? 19.856 -0.657 -19.436 1.00 97.44 171 ALA A N 1
ATOM 1327 C CA . ALA A 1 171 ? 20.416 -2.006 -19.453 1.00 97.44 171 ALA A CA 1
ATOM 1328 C C . ALA A 1 171 ? 19.688 -2.961 -18.491 1.00 97.44 171 ALA A C 1
ATOM 1330 O O . ALA A 1 171 ? 19.508 -4.136 -18.810 1.00 97.44 171 ALA A O 1
ATOM 1331 N N . VAL A 1 172 ? 19.243 -2.475 -17.326 1.00 97.50 172 VAL A N 1
ATOM 1332 C CA . VAL A 1 172 ? 18.437 -3.264 -16.379 1.00 97.50 172 VAL A CA 1
ATOM 1333 C C . VAL A 1 172 ? 17.044 -3.546 -16.930 1.00 97.50 172 VAL A C 1
ATOM 1335 O O . VAL A 1 172 ? 16.605 -4.692 -16.848 1.00 97.50 172 VAL A O 1
ATOM 1338 N N . ARG A 1 173 ? 16.368 -2.550 -17.523 1.00 96.81 173 ARG A N 1
ATOM 1339 C CA . ARG A 1 173 ? 15.063 -2.740 -18.178 1.00 96.81 173 ARG A CA 1
ATOM 1340 C C . ARG A 1 173 ? 15.143 -3.845 -19.231 1.00 96.81 173 ARG A C 1
ATOM 1342 O O . ARG A 1 173 ? 14.442 -4.850 -19.129 1.00 96.81 173 ARG A O 1
ATOM 1349 N N . ASP A 1 174 ? 16.050 -3.679 -20.187 1.00 95.56 174 ASP A N 1
ATOM 1350 C CA . ASP A 1 174 ? 16.229 -4.590 -21.319 1.00 95.56 174 ASP A CA 1
ATOM 1351 C C . ASP A 1 174 ? 16.711 -5.972 -20.835 1.00 95.56 174 ASP A C 1
ATOM 1353 O O . ASP A 1 174 ? 16.305 -7.014 -21.353 1.00 95.56 174 ASP A O 1
ATOM 1357 N N . GLY A 1 175 ? 17.532 -5.992 -19.779 1.00 95.00 175 GLY A N 1
ATOM 1358 C CA . GLY A 1 175 ? 17.988 -7.201 -19.102 1.00 95.00 175 GLY A CA 1
ATOM 1359 C C . GLY A 1 175 ? 16.863 -8.001 -18.441 1.00 95.00 175 GLY A C 1
ATOM 1360 O O . GLY A 1 175 ? 16.897 -9.227 -18.518 1.00 95.00 175 GLY A O 1
ATOM 1361 N N . ILE A 1 176 ? 15.869 -7.341 -17.832 1.00 95.00 176 ILE A N 1
ATOM 1362 C CA . ILE A 1 176 ? 14.671 -7.990 -17.270 1.00 95.00 176 ILE A CA 1
ATOM 1363 C C . ILE A 1 176 ? 13.798 -8.560 -18.397 1.00 95.00 176 ILE A C 1
ATOM 1365 O O . ILE A 1 176 ? 13.434 -9.736 -18.350 1.00 95.00 176 ILE A O 1
ATOM 1369 N N . GLU A 1 177 ? 13.509 -7.769 -19.435 1.00 93.38 177 GLU A N 1
ATOM 1370 C CA . GLU A 1 177 ? 12.670 -8.192 -20.570 1.00 93.38 177 GLU A CA 1
ATOM 1371 C C . GLU A 1 177 ? 13.267 -9.388 -21.335 1.00 93.38 177 GLU A C 1
ATOM 1373 O O . GLU A 1 177 ? 12.542 -10.280 -21.784 1.00 93.38 177 GLU A O 1
ATOM 1378 N N . ALA A 1 178 ? 14.598 -9.470 -21.425 1.00 92.19 178 ALA A N 1
ATOM 1379 C CA . ALA A 1 178 ? 15.313 -10.564 -22.084 1.00 92.19 178 ALA A CA 1
ATOM 1380 C C . ALA A 1 178 ? 15.275 -11.918 -21.335 1.00 92.19 178 ALA A C 1
ATOM 1382 O O . ALA A 1 178 ? 15.801 -12.914 -21.847 1.00 92.19 178 ALA A O 1
ATOM 1383 N N . LEU A 1 179 ? 14.695 -11.991 -20.129 1.00 88.94 179 LEU A N 1
ATOM 1384 C CA . LEU A 1 179 ? 14.578 -13.239 -19.358 1.00 88.94 179 LEU A CA 1
ATOM 1385 C C . LEU A 1 179 ? 13.342 -14.074 -19.716 1.00 88.94 179 LEU A C 1
ATOM 1387 O O . LEU A 1 179 ? 13.331 -15.275 -19.443 1.00 88.94 179 LEU A O 1
ATOM 1391 N N . GLY A 1 180 ? 12.324 -13.465 -20.329 1.00 85.69 180 GLY A N 1
ATOM 1392 C CA . GLY A 1 180 ? 10.986 -14.044 -20.455 1.00 85.69 180 GLY A CA 1
ATOM 1393 C C . GLY A 1 180 ? 10.066 -13.568 -19.321 1.00 85.69 180 GLY A C 1
ATOM 1394 O O . GLY A 1 180 ? 10.190 -12.415 -18.913 1.00 85.69 180 GLY A O 1
ATOM 1395 N N . PRO A 1 181 ? 9.136 -14.403 -18.813 1.00 91.12 181 PRO A N 1
ATOM 1396 C CA . PRO A 1 181 ? 8.140 -13.957 -17.843 1.00 91.12 181 PRO A CA 1
ATOM 1397 C C . PRO A 1 181 ? 8.791 -13.408 -16.570 1.00 91.12 181 PRO A C 1
ATOM 1399 O O . PRO A 1 181 ? 9.658 -14.048 -15.968 1.00 91.12 181 PRO A O 1
ATOM 1402 N N . TYR A 1 182 ? 8.338 -12.233 -16.139 1.00 94.56 182 TYR A N 1
ATOM 1403 C CA . TYR A 1 182 ? 8.738 -11.615 -14.878 1.00 94.56 182 TYR A CA 1
ATOM 1404 C C . TYR A 1 182 ? 7.541 -11.029 -14.121 1.00 94.56 182 TYR A C 1
ATOM 1406 O O . TYR A 1 182 ? 6.511 -10.699 -14.708 1.00 94.56 182 TYR A O 1
ATOM 1414 N N . VAL A 1 183 ? 7.719 -10.844 -12.816 1.00 96.56 183 VAL A N 1
ATOM 1415 C CA . VAL A 1 183 ? 6.976 -9.896 -11.983 1.00 96.56 183 VAL A CA 1
ATOM 1416 C C . VAL A 1 183 ? 7.976 -8.856 -11.491 1.00 96.56 183 VAL A C 1
ATOM 1418 O O . VAL A 1 183 ? 8.958 -9.208 -10.840 1.00 96.56 183 VAL A O 1
ATOM 1421 N N . LEU A 1 184 ? 7.731 -7.587 -11.799 1.00 97.69 184 LEU A N 1
ATOM 1422 C CA . LEU A 1 184 ? 8.398 -6.449 -11.178 1.00 97.69 184 LEU A CA 1
ATOM 1423 C C . LEU A 1 184 ? 7.405 -5.791 -10.223 1.00 97.69 184 LEU A C 1
ATOM 1425 O O . LEU A 1 184 ? 6.330 -5.372 -10.652 1.00 97.69 184 LEU A O 1
ATOM 1429 N N . VAL A 1 185 ? 7.760 -5.690 -8.946 1.00 98.12 185 VAL A N 1
ATOM 1430 C CA . VAL A 1 185 ? 6.999 -4.895 -7.979 1.00 98.12 185 VAL A CA 1
ATOM 1431 C C . VAL A 1 185 ? 7.652 -3.524 -7.826 1.00 98.12 185 VAL A C 1
ATOM 1433 O O . VAL A 1 185 ? 8.852 -3.439 -7.565 1.00 98.12 185 VAL A O 1
ATOM 1436 N N . LEU A 1 186 ? 6.848 -2.474 -7.997 1.00 97.56 186 LEU A N 1
ATOM 1437 C CA . LEU A 1 186 ? 7.196 -1.071 -7.778 1.00 97.56 186 LEU A CA 1
ATOM 1438 C C . LEU A 1 186 ? 6.468 -0.588 -6.519 1.00 97.56 186 LEU A C 1
ATOM 1440 O O . LEU A 1 186 ? 5.319 -0.143 -6.559 1.00 97.56 186 LEU A O 1
ATOM 1444 N N . ASP A 1 187 ? 7.134 -0.777 -5.386 1.00 93.12 187 ASP A N 1
ATOM 1445 C CA . ASP A 1 187 ? 6.611 -0.539 -4.039 1.00 93.12 187 ASP A CA 1
ATOM 1446 C C . ASP A 1 187 ? 6.855 0.916 -3.614 1.00 93.12 187 ASP A C 1
ATOM 1448 O O . ASP A 1 187 ? 7.884 1.492 -3.956 1.00 93.12 187 ASP A O 1
ATOM 1452 N N . ASN A 1 188 ? 5.944 1.516 -2.846 1.00 84.06 188 ASN A N 1
ATOM 1453 C CA . ASN A 1 188 ? 6.038 2.918 -2.397 1.00 84.06 188 ASN A CA 1
ATOM 1454 C C . ASN A 1 188 ? 6.039 3.999 -3.511 1.00 84.06 188 ASN A C 1
ATOM 1456 O O . ASN A 1 188 ? 6.666 5.043 -3.349 1.00 84.06 188 ASN A O 1
ATOM 1460 N N . ALA A 1 189 ? 5.340 3.782 -4.633 1.00 89.94 189 ALA A N 1
ATOM 1461 C CA . ALA A 1 189 ? 5.231 4.730 -5.752 1.00 89.94 189 ALA A CA 1
ATOM 1462 C C . ALA A 1 189 ? 4.272 5.902 -5.447 1.00 89.94 189 ALA A C 1
ATOM 1464 O O . ALA A 1 189 ? 3.255 6.081 -6.117 1.00 89.94 189 ALA A O 1
ATOM 1465 N N . ASP A 1 190 ? 4.561 6.668 -4.396 1.00 82.56 190 ASP A N 1
ATOM 1466 C CA . ASP A 1 190 ? 3.681 7.730 -3.892 1.00 82.56 190 ASP A CA 1
ATOM 1467 C C . ASP A 1 190 ? 3.926 9.075 -4.587 1.00 82.56 190 ASP A C 1
ATOM 1469 O O . ASP A 1 190 ? 2.976 9.762 -4.945 1.00 82.56 190 ASP A O 1
ATOM 1473 N N . ASN A 1 191 ? 5.187 9.432 -4.851 1.00 83.38 191 ASN A N 1
ATOM 1474 C CA . ASN A 1 191 ? 5.526 10.636 -5.608 1.00 83.38 191 ASN A CA 1
ATOM 1475 C C . ASN A 1 191 ? 5.446 10.366 -7.119 1.00 83.38 191 ASN A C 1
ATOM 1477 O O . ASN A 1 191 ? 6.454 10.135 -7.790 1.00 83.38 191 ASN A O 1
ATOM 1481 N N . LEU A 1 192 ? 4.241 10.406 -7.686 1.00 88.88 192 LEU A N 1
ATOM 1482 C CA . LEU A 1 192 ? 4.017 10.079 -9.099 1.00 88.88 192 LEU A CA 1
ATOM 1483 C C . LEU A 1 192 ? 4.731 11.035 -10.084 1.00 88.88 192 LEU A C 1
ATOM 1485 O O . LEU A 1 192 ? 4.925 10.686 -11.255 1.00 88.88 192 LEU A O 1
ATOM 1489 N N . THR A 1 193 ? 5.197 12.204 -9.625 1.00 87.69 193 THR A N 1
ATOM 1490 C CA . THR A 1 193 ? 5.929 13.171 -10.461 1.00 87.69 193 THR A CA 1
ATOM 1491 C C . THR A 1 193 ? 7.280 12.643 -10.951 1.00 87.69 193 THR A C 1
ATOM 1493 O O . THR A 1 193 ? 7.715 13.015 -12.046 1.00 87.69 193 THR A O 1
ATOM 1496 N N . VAL A 1 194 ? 7.931 11.707 -10.242 1.00 88.50 194 VAL A N 1
ATOM 1497 C CA . VAL A 1 194 ? 9.179 11.068 -10.723 1.00 88.50 194 VAL A CA 1
ATOM 1498 C C . VAL A 1 194 ? 8.931 10.151 -11.931 1.00 88.50 194 VAL A C 1
ATOM 1500 O O . VAL A 1 194 ? 9.831 9.907 -12.731 1.00 88.50 194 VAL A O 1
ATOM 1503 N N . PHE A 1 195 ? 7.682 9.718 -12.125 1.00 92.88 195 PHE A N 1
ATOM 1504 C CA . PHE A 1 195 ? 7.201 8.964 -13.289 1.00 92.88 195 PHE A CA 1
ATOM 1505 C C . PHE A 1 195 ? 6.516 9.859 -14.345 1.00 92.88 195 PHE A C 1
ATOM 1507 O O . PHE A 1 195 ? 5.996 9.368 -15.347 1.00 92.88 195 PHE A O 1
ATOM 1514 N N . GLY A 1 196 ? 6.541 11.183 -14.151 1.00 89.12 196 GLY A N 1
ATOM 1515 C CA . GLY A 1 196 ? 6.014 12.176 -15.091 1.00 89.12 196 GLY A CA 1
ATOM 1516 C C . GLY A 1 196 ? 4.510 12.449 -14.996 1.00 89.12 196 GLY A C 1
ATOM 1517 O O . GLY A 1 196 ? 3.981 13.133 -15.869 1.00 89.12 196 GLY A O 1
ATOM 1518 N N . VAL A 1 197 ? 3.820 11.949 -13.967 1.00 87.81 197 VAL A N 1
ATOM 1519 C CA . VAL A 1 197 ? 2.424 12.327 -13.681 1.00 87.81 197 VAL A CA 1
ATOM 1520 C C . VAL A 1 197 ? 2.398 13.742 -13.101 1.00 87.81 197 VAL A C 1
ATOM 1522 O O . VAL A 1 197 ? 3.287 14.098 -12.333 1.00 87.81 197 VAL A O 1
ATOM 1525 N N . GLY A 1 198 ? 1.418 14.563 -13.486 1.00 77.00 198 GLY A N 1
ATOM 1526 C CA . GLY A 1 198 ? 1.266 15.926 -12.955 1.00 77.00 198 GLY A CA 1
ATOM 1527 C C . GLY A 1 198 ? 2.364 16.921 -13.359 1.00 77.00 198 GLY A C 1
ATOM 1528 O O . GLY A 1 198 ? 2.376 18.034 -12.852 1.00 77.00 198 GLY A O 1
ATOM 1529 N N . ARG A 1 199 ? 3.289 16.563 -14.264 1.00 73.31 199 ARG A N 1
ATOM 1530 C CA . ARG A 1 199 ? 4.259 17.528 -14.803 1.00 73.31 199 ARG A CA 1
ATOM 1531 C C . ARG A 1 199 ? 3.633 18.345 -15.927 1.00 73.31 199 ARG A C 1
ATOM 1533 O O . ARG A 1 199 ? 3.297 17.787 -16.976 1.00 73.31 199 ARG A O 1
ATOM 1540 N N . ASP A 1 200 ? 3.583 19.660 -15.752 1.00 58.06 200 ASP A N 1
ATOM 1541 C CA . ASP A 1 200 ? 3.205 20.570 -16.826 1.00 58.06 200 ASP A CA 1
ATOM 1542 C C . ASP A 1 200 ? 4.206 20.523 -17.978 1.00 58.06 200 ASP A C 1
ATOM 1544 O O . ASP A 1 200 ? 5.394 20.811 -17.831 1.00 58.06 200 ASP A O 1
ATOM 1548 N N . ARG A 1 201 ? 3.699 20.226 -19.178 1.00 51.41 201 ARG A N 1
ATOM 1549 C CA . ARG A 1 201 ? 4.480 20.305 -20.424 1.00 51.41 201 ARG A CA 1
ATOM 1550 C C . ARG A 1 201 ? 4.869 21.739 -20.803 1.00 51.41 201 ARG A C 1
ATOM 1552 O O . ARG A 1 201 ? 5.679 21.908 -21.707 1.00 51.41 201 ARG A O 1
ATOM 1559 N N . ALA A 1 202 ? 4.273 22.741 -20.155 1.00 46.69 202 ALA A N 1
ATOM 1560 C CA . ALA A 1 202 ? 4.505 24.158 -20.421 1.00 46.69 202 ALA A CA 1
ATOM 1561 C C . ALA A 1 202 ? 5.745 24.719 -19.702 1.00 46.69 202 ALA A C 1
ATOM 1563 O O . ALA A 1 202 ? 6.350 25.662 -20.205 1.00 46.69 202 ALA A O 1
ATOM 1564 N N . ALA A 1 203 ? 6.171 24.119 -18.583 1.00 47.06 203 ALA A N 1
ATOM 1565 C CA . ALA A 1 203 ? 7.378 24.508 -17.848 1.00 47.06 203 ALA A CA 1
ATOM 1566 C C . ALA A 1 203 ? 8.657 23.941 -18.502 1.00 47.06 203 ALA A C 1
ATOM 1568 O O . ALA A 1 203 ? 9.477 23.277 -17.867 1.00 47.06 203 ALA A O 1
ATOM 1569 N N . GLY A 1 204 ? 8.820 24.193 -19.803 1.00 45.06 204 GLY A N 1
ATOM 1570 C CA . GLY A 1 204 ? 10.068 23.986 -20.535 1.00 45.06 204 GLY A CA 1
ATOM 1571 C C . GLY A 1 204 ? 11.065 25.100 -20.226 1.00 45.06 204 GLY A C 1
ATOM 1572 O O . GLY A 1 204 ? 11.434 25.851 -21.121 1.00 45.06 204 GLY A O 1
ATOM 1573 N N . ASP A 1 205 ? 11.450 25.244 -18.958 1.00 39.38 205 ASP A N 1
ATOM 1574 C CA . ASP A 1 205 ? 12.367 26.297 -18.529 1.00 39.38 205 ASP A CA 1
ATOM 1575 C C . ASP A 1 205 ? 13.820 25.853 -18.770 1.00 39.38 205 ASP A C 1
ATOM 1577 O O . ASP A 1 205 ? 14.443 25.180 -17.947 1.00 39.38 205 ASP A O 1
ATOM 1581 N N . GLU A 1 206 ? 14.360 26.195 -19.945 1.00 43.97 206 GLU A N 1
ATOM 1582 C CA . GLU A 1 206 ? 15.698 25.793 -20.423 1.00 43.97 206 GLU A CA 1
ATOM 1583 C C . GLU A 1 206 ? 16.872 26.380 -19.600 1.00 43.97 206 GLU A C 1
ATOM 1585 O O . GLU A 1 206 ? 18.033 26.205 -19.969 1.00 43.97 206 GLU A O 1
ATOM 1590 N N . ASN A 1 207 ? 16.599 27.076 -18.488 1.00 39.50 207 ASN A N 1
ATOM 1591 C CA . ASN A 1 207 ? 17.563 27.925 -17.780 1.00 39.50 207 ASN A CA 1
ATOM 1592 C C . ASN A 1 207 ? 17.948 27.494 -16.352 1.00 39.50 207 ASN A C 1
ATOM 1594 O O . ASN A 1 207 ? 18.741 28.187 -15.710 1.00 39.50 207 ASN A O 1
ATOM 1598 N N . THR A 1 208 ? 17.487 26.345 -15.842 1.00 39.38 208 THR A N 1
ATOM 1599 C CA . THR A 1 208 ? 18.091 25.760 -14.628 1.00 39.38 208 THR A CA 1
ATOM 1600 C C . THR A 1 208 ? 19.235 24.810 -14.980 1.00 39.38 208 THR A C 1
ATOM 1602 O O . THR A 1 208 ? 19.037 23.695 -15.452 1.00 39.38 208 THR A O 1
ATOM 1605 N N . ALA A 1 209 ? 20.468 25.216 -14.656 1.00 37.97 209 ALA A N 1
ATOM 1606 C CA . ALA A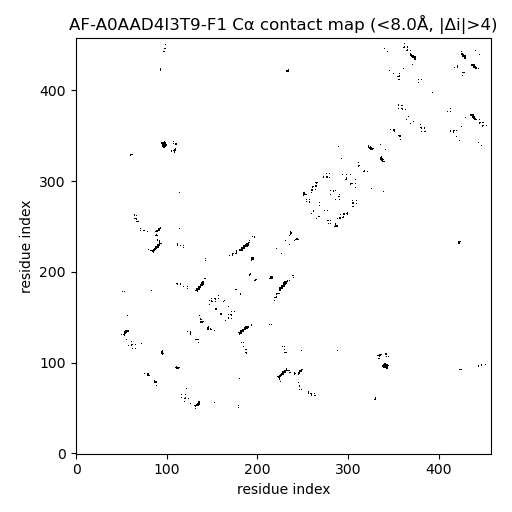 1 209 ? 21.681 24.392 -14.765 1.00 37.97 209 ALA A CA 1
ATOM 1607 C C . ALA A 1 209 ? 21.771 23.271 -13.693 1.00 37.97 209 ALA A C 1
ATOM 1609 O O . ALA A 1 209 ? 22.855 22.913 -13.232 1.00 37.97 209 ALA A O 1
ATOM 1610 N N . GLY A 1 210 ? 20.624 22.723 -13.287 1.00 38.78 210 GLY A N 1
ATOM 1611 C CA . GLY A 1 210 ? 20.463 21.546 -12.439 1.00 38.78 210 GLY A CA 1
ATOM 1612 C C . GLY A 1 210 ? 19.471 20.617 -13.130 1.00 38.78 210 GLY A C 1
ATOM 1613 O O . GLY A 1 210 ? 18.345 21.021 -13.391 1.00 38.78 210 GLY A O 1
ATOM 1614 N N . GLY A 1 211 ? 19.926 19.419 -13.505 1.00 45.66 211 GLY A N 1
ATOM 1615 C CA . GLY A 1 211 ? 19.297 18.620 -14.561 1.00 45.66 211 GLY A CA 1
ATOM 1616 C C . GLY A 1 211 ? 17.795 18.369 -14.398 1.00 45.66 211 GLY A C 1
ATOM 1617 O O . GLY A 1 211 ? 17.324 18.028 -13.313 1.00 45.66 211 GLY A O 1
ATOM 1618 N N . MET A 1 212 ? 17.071 18.470 -15.519 1.00 53.97 212 MET A N 1
ATOM 1619 C CA . MET A 1 212 ? 15.661 18.099 -15.648 1.00 53.97 212 MET A CA 1
ATOM 1620 C C . MET A 1 212 ? 15.428 16.718 -15.014 1.00 53.97 212 MET A C 1
ATOM 1622 O O . MET A 1 212 ? 15.990 15.724 -15.477 1.00 53.97 212 MET A O 1
ATOM 1626 N N . ALA A 1 213 ? 14.625 16.661 -13.944 1.00 63.25 213 ALA A N 1
ATOM 1627 C CA . ALA A 1 213 ? 14.441 15.447 -13.148 1.00 63.25 213 ALA A CA 1
ATOM 1628 C C . ALA A 1 213 ? 14.054 14.259 -14.042 1.00 63.25 213 ALA A C 1
ATOM 1630 O O . ALA A 1 213 ? 13.107 14.361 -14.833 1.00 63.25 213 ALA A O 1
ATOM 1631 N N . ARG A 1 214 ? 14.761 13.127 -13.934 1.00 79.69 214 ARG A N 1
ATOM 1632 C CA . ARG A 1 214 ? 14.578 11.988 -14.845 1.00 79.69 214 ARG A CA 1
ATOM 1633 C C . ARG A 1 214 ? 13.126 11.494 -14.788 1.00 79.69 214 ARG A C 1
ATOM 1635 O O . ARG A 1 214 ? 12.499 11.509 -13.730 1.00 79.69 214 ARG A O 1
ATOM 1642 N N . ASN A 1 215 ? 12.562 11.072 -15.922 1.00 90.88 215 ASN A N 1
ATOM 1643 C CA . ASN A 1 215 ? 11.281 10.361 -15.920 1.00 90.88 215 ASN A CA 1
ATOM 1644 C C . ASN A 1 215 ? 11.541 8.853 -15.803 1.00 90.88 215 ASN A C 1
ATOM 1646 O O . ASN A 1 215 ? 11.922 8.195 -16.774 1.00 90.88 215 ASN A O 1
ATOM 1650 N N . LEU A 1 216 ? 11.303 8.300 -14.614 1.00 94.12 216 LEU A N 1
ATOM 1651 C CA . LEU A 1 216 ? 11.582 6.899 -14.302 1.00 94.12 216 LEU A CA 1
ATOM 1652 C C . LEU A 1 216 ? 10.683 5.910 -15.067 1.00 94.12 216 LEU A C 1
ATOM 1654 O O . LEU A 1 216 ? 11.076 4.764 -15.287 1.00 94.12 216 LEU A O 1
ATOM 1658 N N . PHE A 1 217 ? 9.522 6.347 -15.571 1.00 94.88 217 PHE A N 1
ATOM 1659 C CA . PHE A 1 217 ? 8.603 5.500 -16.341 1.00 94.88 217 PHE A CA 1
ATOM 1660 C C . PHE A 1 217 ? 9.198 5.032 -17.683 1.00 94.88 217 PHE A C 1
ATOM 1662 O O . PHE A 1 217 ? 8.757 4.027 -18.245 1.00 94.88 217 PHE A O 1
ATOM 1669 N N . GLY A 1 218 ? 10.228 5.714 -18.202 1.00 94.31 218 GLY A N 1
ATOM 1670 C CA . GLY A 1 218 ? 10.995 5.271 -19.376 1.00 94.31 218 GLY A CA 1
ATOM 1671 C C . GLY A 1 218 ? 11.807 3.984 -19.151 1.00 94.31 218 GLY A C 1
ATOM 1672 O O . GLY A 1 218 ? 12.118 3.273 -20.110 1.00 94.31 218 GLY A O 1
ATOM 1673 N N . PHE A 1 219 ? 12.105 3.653 -17.891 1.00 96.25 219 PHE A N 1
ATOM 1674 C CA . PHE A 1 219 ? 12.973 2.535 -17.498 1.00 96.25 219 PHE A CA 1
ATOM 1675 C C . PHE A 1 219 ? 12.214 1.365 -16.864 1.00 96.25 219 PHE A C 1
ATOM 1677 O O . PHE A 1 219 ? 12.817 0.351 -16.517 1.00 96.25 219 PHE A O 1
ATOM 1684 N N . VAL A 1 220 ? 10.891 1.478 -16.728 1.00 96.62 220 VAL A N 1
ATOM 1685 C CA . VAL A 1 220 ? 10.027 0.373 -16.300 1.00 96.62 220 VAL A CA 1
ATOM 1686 C C . VAL A 1 220 ? 9.836 -0.604 -17.474 1.00 96.62 220 VAL A C 1
ATOM 1688 O O . VAL A 1 220 ? 9.412 -0.156 -18.542 1.00 96.62 220 VAL A O 1
ATOM 1691 N N . PRO A 1 221 ? 10.124 -1.912 -17.305 1.00 94.31 221 PRO A N 1
ATOM 1692 C CA . PRO A 1 221 ? 9.876 -2.959 -18.298 1.00 94.31 221 PRO A CA 1
ATOM 1693 C C . PRO A 1 221 ? 8.433 -2.990 -18.822 1.00 94.31 221 PRO A C 1
ATOM 1695 O O . PRO A 1 221 ? 7.474 -2.968 -18.049 1.00 94.31 221 PRO A O 1
ATOM 1698 N N . ARG A 1 222 ? 8.283 -3.073 -20.146 1.00 87.31 222 ARG A N 1
ATOM 1699 C CA . ARG A 1 222 ? 7.022 -2.948 -20.894 1.00 87.31 222 ARG A CA 1
ATOM 1700 C C . ARG A 1 222 ? 6.660 -4.181 -21.714 1.00 87.31 222 ARG A C 1
ATOM 1702 O O . ARG A 1 222 ? 5.571 -4.191 -22.289 1.00 87.31 222 ARG A O 1
ATOM 1709 N N . HIS A 1 223 ? 7.510 -5.204 -21.780 1.00 84.62 223 HIS A N 1
ATOM 1710 C CA . HIS A 1 223 ? 7.309 -6.363 -22.653 1.00 84.62 223 HIS A CA 1
ATOM 1711 C C . HIS A 1 223 ? 7.425 -7.700 -21.914 1.00 84.62 223 HIS A C 1
ATOM 1713 O O . HIS A 1 223 ? 8.375 -7.931 -21.183 1.00 84.62 223 HIS A O 1
ATOM 1719 N N . SER A 1 224 ? 6.503 -8.629 -22.186 1.00 82.88 224 SER A N 1
ATOM 1720 C CA . SER A 1 224 ? 6.576 -10.037 -21.745 1.00 82.88 224 SER A CA 1
ATOM 1721 C C . SER A 1 224 ? 6.564 -10.293 -20.227 1.00 82.88 224 SER A C 1
ATOM 1723 O O . SER A 1 224 ? 7.050 -11.333 -19.784 1.00 82.88 224 SER A O 1
ATOM 1725 N N . GLY A 1 225 ? 5.977 -9.403 -19.422 1.00 91.94 225 GLY A N 1
ATOM 1726 C CA . GLY A 1 225 ? 5.860 -9.616 -17.978 1.00 91.94 225 GLY A CA 1
ATOM 1727 C C . GLY A 1 225 ? 4.804 -8.764 -17.278 1.00 91.94 225 GLY A C 1
ATOM 1728 O O . GLY A 1 225 ? 3.994 -8.077 -17.898 1.00 91.94 225 GLY A O 1
ATOM 1729 N N . THR A 1 226 ? 4.807 -8.858 -15.953 1.00 95.81 226 THR A N 1
ATOM 1730 C CA . THR A 1 226 ? 3.878 -8.206 -15.028 1.00 95.81 226 THR A CA 1
ATOM 1731 C C . THR A 1 226 ? 4.576 -7.082 -14.270 1.00 95.81 226 THR A C 1
ATOM 1733 O O . THR A 1 226 ? 5.642 -7.304 -13.698 1.00 95.81 226 THR A O 1
ATOM 1736 N N . VAL A 1 227 ? 3.947 -5.910 -14.184 1.00 97.38 227 VAL A N 1
ATOM 1737 C CA . VAL A 1 227 ? 4.353 -4.817 -13.288 1.00 97.38 227 VAL A CA 1
ATOM 1738 C C . VAL A 1 227 ? 3.241 -4.557 -12.269 1.00 97.38 227 VAL A C 1
ATOM 1740 O O . VAL A 1 227 ? 2.123 -4.202 -12.637 1.00 97.38 227 VAL A O 1
ATOM 1743 N N . LEU A 1 228 ? 3.533 -4.751 -10.984 1.00 97.75 228 LEU A N 1
ATOM 1744 C CA . LEU A 1 228 ? 2.607 -4.471 -9.887 1.00 97.75 228 LEU A CA 1
ATOM 1745 C C . LEU A 1 228 ? 3.092 -3.248 -9.109 1.00 97.75 228 LEU A C 1
ATOM 1747 O O . LEU A 1 228 ? 4.166 -3.276 -8.518 1.00 97.75 228 LEU A O 1
ATOM 1751 N N . TRP A 1 229 ? 2.292 -2.191 -9.089 1.00 97.38 229 TRP A N 1
ATOM 1752 C CA . TRP A 1 229 ? 2.584 -0.968 -8.345 1.00 97.38 229 TRP A CA 1
ATOM 1753 C C . TRP A 1 229 ? 1.886 -0.973 -6.984 1.00 97.38 229 TRP A C 1
ATOM 1755 O O . TRP A 1 229 ? 0.785 -1.511 -6.851 1.00 97.38 229 TRP A O 1
ATOM 1765 N N . THR A 1 230 ? 2.460 -0.294 -5.993 1.00 92.81 230 THR A N 1
ATOM 1766 C CA . THR A 1 230 ? 1.733 0.113 -4.781 1.00 92.81 230 THR A CA 1
ATOM 1767 C C . THR A 1 230 ? 1.873 1.615 -4.565 1.00 92.81 230 THR A C 1
ATOM 1769 O O . THR A 1 230 ? 2.996 2.110 -4.629 1.00 92.81 230 THR A O 1
ATOM 1772 N N . SER A 1 231 ? 0.785 2.317 -4.250 1.00 87.94 231 SER A N 1
ATOM 1773 C CA . SER A 1 231 ? 0.817 3.760 -3.964 1.00 87.94 231 SER A CA 1
ATOM 1774 C C . SER A 1 231 ? -0.213 4.172 -2.907 1.00 87.94 231 SER A C 1
ATOM 1776 O O . SER A 1 231 ? -1.227 3.501 -2.717 1.00 87.94 231 SER A O 1
ATOM 1778 N N . ARG A 1 232 ? 0.008 5.272 -2.195 1.00 80.81 232 ARG A N 1
ATOM 1779 C CA . ARG A 1 232 ? -1.039 5.980 -1.440 1.00 80.81 232 ARG A CA 1
ATOM 1780 C C . ARG A 1 232 ? -1.920 6.824 -2.354 1.00 80.81 232 ARG A C 1
ATOM 1782 O O . ARG A 1 232 ? -3.105 6.955 -2.074 1.00 80.81 232 ARG A O 1
ATOM 1789 N N . ASP A 1 233 ? -1.345 7.324 -3.440 1.00 82.50 233 ASP A N 1
ATOM 1790 C CA . ASP A 1 233 ? -1.949 8.288 -4.346 1.00 82.50 233 ASP A CA 1
ATOM 1791 C C . ASP A 1 233 ? -2.867 7.600 -5.373 1.00 82.50 233 ASP A C 1
ATOM 1793 O O . ASP A 1 233 ? -2.427 6.842 -6.247 1.00 82.50 233 ASP A O 1
ATOM 1797 N N . LYS A 1 234 ? -4.171 7.880 -5.282 1.00 85.94 234 LYS A N 1
ATOM 1798 C CA . LYS A 1 234 ? -5.198 7.409 -6.222 1.00 85.94 234 LYS A CA 1
ATOM 1799 C C . LYS A 1 234 ? -4.910 7.800 -7.670 1.00 85.94 234 LYS A C 1
ATOM 1801 O O . LYS A 1 234 ? -5.304 7.045 -8.560 1.00 85.94 234 LYS A O 1
ATOM 1806 N N . ARG A 1 235 ? -4.204 8.906 -7.936 1.00 89.44 235 ARG A N 1
ATOM 1807 C CA . ARG A 1 235 ? -3.891 9.393 -9.294 1.00 89.44 235 ARG A CA 1
ATOM 1808 C C . ARG A 1 235 ? -3.052 8.410 -10.102 1.00 89.44 235 ARG A C 1
ATOM 1810 O O . ARG A 1 235 ? -2.993 8.538 -11.323 1.00 89.44 235 ARG A O 1
ATOM 1817 N N . ILE A 1 236 ? -2.462 7.380 -9.479 1.00 92.12 236 ILE A N 1
ATOM 1818 C CA . ILE A 1 236 ? -1.847 6.246 -10.189 1.00 92.12 236 ILE A CA 1
ATOM 1819 C C . ILE A 1 236 ? -2.854 5.545 -11.124 1.00 92.12 236 ILE A C 1
ATOM 1821 O O . ILE A 1 236 ? -2.490 5.031 -12.187 1.00 92.12 236 ILE A O 1
ATOM 1825 N N . CYS A 1 237 ? -4.137 5.577 -10.752 1.00 92.44 237 CYS A N 1
ATOM 1826 C CA . CYS A 1 237 ? -5.277 5.128 -11.534 1.00 92.44 237 CYS A CA 1
ATOM 1827 C C . CYS A 1 237 ? -5.539 6.082 -12.710 1.00 92.44 237 CYS A C 1
ATOM 1829 O O . CYS A 1 237 ? -5.933 7.228 -12.526 1.00 92.44 237 CYS A O 1
ATOM 1831 N N . GLY A 1 238 ? -5.345 5.597 -13.935 1.00 92.12 238 GLY A N 1
ATOM 1832 C CA . GLY A 1 238 ? -5.499 6.385 -15.160 1.00 92.12 238 GLY A CA 1
ATOM 1833 C C . GLY A 1 238 ? -4.213 7.060 -15.650 1.00 92.12 238 GLY A C 1
ATOM 1834 O O . GLY A 1 238 ? -4.199 7.505 -16.795 1.00 92.12 238 GLY A O 1
ATOM 1835 N N . SER A 1 239 ? -3.138 7.085 -14.850 1.00 93.00 239 SER A N 1
ATOM 1836 C CA . SER A 1 239 ? -1.835 7.646 -15.243 1.00 93.00 239 SER A CA 1
ATOM 1837 C C . SER A 1 239 ? -0.789 6.563 -15.549 1.00 93.00 239 SER A C 1
ATOM 1839 O O . SER A 1 239 ? -0.476 6.328 -16.715 1.00 93.00 239 SER A O 1
ATOM 1841 N N . LEU A 1 240 ? -0.265 5.869 -14.531 1.00 94.56 240 LEU A N 1
ATOM 1842 C CA . LEU A 1 240 ? 0.746 4.807 -14.683 1.00 94.56 240 LEU A CA 1
ATOM 1843 C C . LEU A 1 240 ? 0.121 3.437 -14.982 1.00 94.56 240 LEU A C 1
ATOM 1845 O O . LEU A 1 240 ? 0.765 2.565 -15.573 1.00 94.56 240 LEU A O 1
ATOM 1849 N N . VAL A 1 241 ? -1.146 3.248 -14.603 1.00 95.38 241 VAL A N 1
ATOM 1850 C CA . VAL A 1 241 ? -1.969 2.089 -14.975 1.00 95.38 241 VAL A CA 1
ATOM 1851 C C . VAL A 1 241 ? -3.324 2.553 -15.502 1.00 95.38 241 VAL A C 1
ATOM 1853 O O . VAL A 1 241 ? -3.802 3.628 -15.154 1.00 95.38 241 VAL A O 1
ATOM 1856 N N . GLY A 1 242 ? -3.983 1.746 -16.337 1.00 93.69 242 GLY A N 1
ATOM 1857 C CA . GLY A 1 242 ? -5.318 2.090 -16.844 1.00 93.69 242 GLY A CA 1
ATOM 1858 C C . GLY A 1 242 ? -6.352 2.243 -15.718 1.00 93.69 242 GLY A C 1
ATOM 1859 O O . GLY A 1 242 ? -6.280 1.544 -14.712 1.00 93.69 242 GLY A O 1
ATOM 1860 N N . ALA A 1 243 ? -7.361 3.099 -15.907 1.00 90.00 243 ALA A N 1
ATOM 1861 C CA . ALA A 1 243 ? -8.325 3.477 -14.859 1.00 90.00 243 ALA A CA 1
ATOM 1862 C C . ALA A 1 243 ? -9.185 2.325 -14.277 1.00 90.00 243 ALA A C 1
ATOM 1864 O O . ALA A 1 243 ? -9.855 2.489 -13.265 1.00 90.00 243 ALA A O 1
ATOM 1865 N N . LYS A 1 244 ? -9.180 1.145 -14.912 1.00 92.44 244 LYS A N 1
ATOM 1866 C CA . LYS A 1 244 ? -9.822 -0.092 -14.418 1.00 92.44 244 LYS A CA 1
ATOM 1867 C C . LYS A 1 244 ? -8.808 -1.160 -13.994 1.00 92.44 244 LYS A C 1
ATOM 1869 O O . LYS A 1 244 ? -9.124 -2.342 -13.985 1.00 92.44 244 LYS A O 1
ATOM 1874 N N . ARG A 1 245 ? -7.560 -0.759 -13.741 1.00 95.75 245 ARG A N 1
ATOM 1875 C CA . ARG A 1 245 ? -6.424 -1.636 -13.412 1.00 95.75 245 ARG A CA 1
ATOM 1876 C C . ARG A 1 245 ? -5.743 -1.225 -12.100 1.00 95.75 245 ARG A C 1
ATOM 1878 O O . ARG A 1 245 ? -4.582 -1.554 -11.877 1.00 95.75 245 ARG A O 1
ATOM 1885 N N . ALA A 1 246 ? -6.460 -0.495 -11.248 1.00 93.75 246 ALA A N 1
ATOM 1886 C CA . ALA A 1 246 ? -6.003 -0.038 -9.942 1.00 93.75 246 ALA A CA 1
ATOM 1887 C C . ALA A 1 246 ? -7.032 -0.428 -8.869 1.00 93.75 246 ALA A C 1
ATOM 1889 O O . ALA A 1 246 ? -8.165 0.051 -8.898 1.00 93.75 246 ALA A O 1
ATOM 1890 N N . ILE A 1 247 ? -6.637 -1.280 -7.924 1.00 91.19 247 ILE A N 1
ATOM 1891 C CA . ILE A 1 247 ? -7.503 -1.802 -6.860 1.00 91.19 247 ILE A CA 1
ATOM 1892 C C . ILE A 1 247 ? -7.323 -0.955 -5.597 1.00 91.19 247 ILE A C 1
ATOM 1894 O O . ILE A 1 247 ? -6.195 -0.774 -5.132 1.00 91.19 247 ILE A O 1
ATOM 1898 N N . ASN A 1 248 ? -8.421 -0.474 -5.007 1.00 85.94 248 ASN A N 1
ATOM 1899 C CA . ASN A 1 248 ? -8.375 0.212 -3.714 1.00 85.94 248 ASN A CA 1
ATOM 1900 C C . ASN A 1 248 ? -8.278 -0.810 -2.567 1.00 85.94 248 ASN A C 1
ATOM 1902 O O . ASN A 1 248 ? -9.229 -1.541 -2.277 1.00 85.94 248 ASN A O 1
ATOM 1906 N N . VAL A 1 249 ? -7.140 -0.838 -1.875 1.00 84.12 249 VAL A N 1
ATOM 1907 C CA . VAL A 1 249 ? -6.903 -1.681 -0.699 1.00 84.12 249 VAL A CA 1
ATOM 1908 C C . VAL A 1 249 ? -7.479 -1.002 0.542 1.00 84.12 249 VAL A C 1
ATOM 1910 O O . VAL A 1 249 ? -6.780 -0.425 1.376 1.00 84.12 249 VAL A O 1
ATOM 1913 N N . THR A 1 250 ? -8.797 -1.113 0.668 1.00 75.19 250 THR A N 1
ATOM 1914 C CA . THR A 1 250 ? -9.570 -0.587 1.798 1.00 75.19 250 THR A CA 1
ATOM 1915 C C . THR A 1 250 ? -9.380 -1.414 3.085 1.00 75.19 250 THR A C 1
ATOM 1917 O O . THR A 1 250 ? -8.629 -2.400 3.133 1.00 75.19 250 THR A O 1
ATOM 1920 N N . ARG A 1 251 ? -10.076 -1.005 4.158 1.00 76.25 251 ARG A N 1
ATOM 1921 C CA . ARG A 1 251 ? -10.227 -1.753 5.421 1.00 76.25 251 ARG A CA 1
ATOM 1922 C C . ARG A 1 251 ? -10.573 -3.234 5.207 1.00 76.25 251 ARG A C 1
ATOM 1924 O O . ARG A 1 251 ? -11.087 -3.642 4.164 1.00 76.25 251 ARG A O 1
ATOM 1931 N N . MET A 1 252 ? -10.283 -4.050 6.211 1.00 80.94 252 MET A N 1
ATOM 1932 C CA . MET A 1 252 ? -10.692 -5.450 6.224 1.00 80.94 252 MET A CA 1
ATOM 1933 C C . MET A 1 252 ? -12.206 -5.591 6.404 1.00 80.94 252 MET A C 1
ATOM 1935 O O . MET A 1 252 ? -12.862 -4.787 7.071 1.00 80.94 252 MET A O 1
ATOM 1939 N N . THR A 1 253 ? -12.752 -6.653 5.820 1.00 86.38 253 THR A N 1
ATOM 1940 C CA . THR A 1 253 ? -14.025 -7.232 6.255 1.00 86.38 253 THR A CA 1
ATOM 1941 C C . THR A 1 253 ? -13.906 -7.697 7.707 1.00 86.38 253 THR A C 1
ATOM 1943 O O . THR A 1 253 ? -12.813 -7.861 8.246 1.00 86.38 253 THR A O 1
ATOM 1946 N N . GLU A 1 254 ? -15.036 -7.920 8.368 1.00 89.31 254 GLU A N 1
ATOM 1947 C CA . GLU A 1 254 ? -15.041 -8.375 9.760 1.00 89.31 254 GLU A CA 1
ATOM 1948 C C . GLU A 1 254 ? -14.366 -9.743 9.932 1.00 89.31 254 GLU A C 1
ATOM 1950 O O . GLU A 1 254 ? -13.538 -9.906 10.823 1.00 89.31 254 GLU A O 1
ATOM 1955 N N . SER A 1 255 ? -14.608 -10.679 9.010 1.00 91.12 255 SER A N 1
ATOM 1956 C CA . SER A 1 255 ? -13.958 -11.993 8.983 1.00 91.12 255 SER A CA 1
ATOM 1957 C C . SER A 1 255 ? -12.446 -11.920 8.744 1.00 91.12 255 SER A C 1
ATOM 1959 O O . SER A 1 255 ? -11.694 -12.626 9.408 1.00 91.12 255 SER A O 1
ATOM 1961 N N . GLU A 1 256 ? -11.978 -11.055 7.834 1.00 89.75 256 GLU A N 1
ATOM 1962 C CA . GLU A 1 256 ? -10.537 -10.841 7.620 1.00 89.75 256 GLU A CA 1
ATOM 1963 C C . GLU A 1 256 ? -9.875 -10.217 8.861 1.00 89.75 256 GLU A C 1
ATOM 1965 O O . GLU A 1 256 ? -8.790 -10.630 9.266 1.00 89.75 256 GLU A O 1
ATOM 1970 N N . ALA A 1 257 ? -10.532 -9.237 9.486 1.00 88.00 257 ALA A N 1
ATOM 1971 C CA . ALA A 1 257 ? -10.006 -8.548 10.658 1.00 88.00 257 ALA A CA 1
ATOM 1972 C C . ALA A 1 257 ? -9.986 -9.454 11.903 1.00 88.00 257 ALA A C 1
ATOM 1974 O O . ALA A 1 257 ? -9.014 -9.430 12.656 1.00 88.00 257 ALA A O 1
ATOM 1975 N N . MET A 1 258 ? -11.006 -10.301 12.083 1.00 94.00 258 MET A N 1
ATOM 1976 C CA . MET A 1 258 ? -11.042 -11.325 13.131 1.00 94.00 258 MET A CA 1
ATOM 1977 C C . MET A 1 258 ? -9.940 -12.369 12.922 1.00 94.00 258 MET A C 1
ATOM 1979 O O . MET A 1 258 ? -9.187 -12.654 13.848 1.00 94.00 258 MET A O 1
ATOM 1983 N N . ALA A 1 259 ? -9.768 -12.873 11.695 1.00 92.19 259 ALA A N 1
ATOM 1984 C CA . ALA A 1 259 ? -8.682 -13.800 11.381 1.00 92.19 259 ALA A CA 1
ATOM 1985 C C . ALA A 1 259 ? -7.297 -13.188 11.664 1.00 92.19 259 ALA A C 1
ATOM 1987 O O . ALA A 1 259 ? -6.411 -13.883 12.160 1.00 92.19 259 ALA A O 1
ATOM 1988 N N . LEU A 1 260 ? -7.107 -11.889 11.407 1.00 88.19 260 LEU A N 1
ATOM 1989 C CA . LEU A 1 260 ? -5.847 -11.197 11.699 1.00 88.19 260 LEU A CA 1
ATOM 1990 C C . LEU A 1 260 ? -5.612 -11.036 13.203 1.00 88.19 260 LEU A C 1
ATOM 1992 O O . LEU A 1 260 ? -4.497 -11.257 13.675 1.00 88.19 260 LEU A O 1
ATOM 1996 N N . LEU A 1 261 ? -6.665 -10.689 13.948 1.00 88.69 261 LEU A N 1
ATOM 1997 C CA . LEU A 1 261 ? -6.647 -10.589 15.405 1.00 88.69 261 LEU A CA 1
ATOM 1998 C C . LEU A 1 261 ? -6.275 -11.930 16.056 1.00 88.69 261 LEU A C 1
ATOM 2000 O O . LEU A 1 261 ? -5.433 -11.953 16.949 1.00 88.69 261 LEU A O 1
ATOM 2004 N N . GLU A 1 262 ? -6.833 -13.042 15.573 1.00 93.69 262 GLU A N 1
ATOM 2005 C CA . GLU A 1 262 ? -6.503 -14.390 16.056 1.00 93.69 262 GLU A CA 1
ATOM 2006 C C . GLU A 1 262 ? -5.081 -14.828 15.693 1.00 93.69 262 GLU A C 1
ATOM 2008 O O . GLU A 1 262 ? -4.362 -15.357 16.543 1.00 93.69 262 GLU A O 1
ATOM 2013 N N . THR A 1 263 ? -4.672 -14.603 14.439 1.00 88.69 263 THR A N 1
ATOM 2014 C CA . THR A 1 263 ? -3.359 -15.018 13.916 1.00 88.69 263 THR A CA 1
ATOM 2015 C C . THR A 1 263 ? -2.246 -14.282 14.654 1.00 88.69 263 THR A C 1
ATOM 2017 O O . THR A 1 263 ? -1.390 -14.902 15.282 1.00 88.69 263 THR A O 1
ATOM 2020 N N . VAL A 1 264 ? -2.306 -12.947 14.689 1.00 82.69 264 VAL A N 1
ATOM 2021 C CA . VAL A 1 264 ? -1.296 -12.137 15.378 1.00 82.69 264 VAL A CA 1
ATOM 2022 C C . VAL A 1 264 ? -1.435 -12.249 16.900 1.00 82.69 264 VAL A C 1
ATOM 2024 O O . VAL A 1 264 ? -0.428 -12.238 17.604 1.00 82.69 264 VAL A O 1
ATOM 2027 N N . GLY A 1 265 ? -2.645 -12.442 17.431 1.00 83.69 265 GLY A N 1
ATOM 2028 C CA . GLY A 1 265 ? -2.865 -12.730 18.851 1.00 83.69 265 GLY A CA 1
ATOM 2029 C C . GLY A 1 265 ? -2.329 -14.099 19.291 1.00 83.69 265 GLY A C 1
ATOM 2030 O O . GLY A 1 265 ? -2.113 -14.308 20.484 1.00 83.69 265 GLY A O 1
ATOM 2031 N N . ASN A 1 266 ? -2.079 -15.012 18.343 1.00 87.50 266 ASN A N 1
ATOM 2032 C CA . ASN A 1 266 ? -1.740 -16.421 18.568 1.00 87.50 266 ASN A CA 1
ATOM 2033 C C . ASN A 1 266 ? -2.738 -17.136 19.509 1.00 87.50 266 ASN A C 1
ATOM 2035 O O . ASN A 1 266 ? -2.361 -17.952 20.353 1.00 87.50 266 ASN A O 1
ATOM 2039 N N . LYS A 1 267 ? -4.026 -16.788 19.397 1.00 88.50 267 LYS A N 1
ATOM 2040 C CA . LYS A 1 267 ? -5.125 -17.350 20.195 1.00 88.50 267 LYS A CA 1
ATOM 2041 C C . LYS A 1 267 ? -6.429 -17.246 19.402 1.00 88.50 267 LYS A C 1
ATOM 2043 O O . LYS A 1 267 ? -6.732 -16.190 18.856 1.00 88.50 267 LYS A O 1
ATOM 2048 N N . LYS A 1 268 ? -7.227 -18.318 19.389 1.00 92.81 268 LYS A N 1
ATOM 2049 C CA . LYS A 1 268 ? -8.624 -18.262 18.935 1.00 92.81 268 LYS A CA 1
ATOM 2050 C C . LYS A 1 268 ? -9.475 -17.419 19.887 1.00 92.81 268 LYS A C 1
ATOM 2052 O O . LYS A 1 268 ? -9.283 -17.497 21.105 1.00 92.81 268 LYS A O 1
ATOM 2057 N N . ILE A 1 269 ? -10.401 -16.633 19.341 1.00 91.56 269 ILE A N 1
ATOM 2058 C CA . ILE A 1 269 ? -11.364 -15.888 20.158 1.00 91.56 269 ILE A CA 1
ATOM 2059 C C . ILE A 1 269 ? -12.442 -16.864 20.634 1.00 91.56 269 ILE A C 1
ATOM 2061 O O . ILE A 1 269 ? -13.016 -17.612 19.846 1.00 91.56 269 ILE A O 1
ATOM 2065 N N . ASP A 1 270 ? -12.666 -16.895 21.945 1.00 89.44 270 ASP A N 1
ATOM 2066 C CA . ASP A 1 270 ? -13.726 -17.685 22.570 1.00 89.44 270 ASP A CA 1
ATOM 2067 C C . ASP A 1 270 ? -15.082 -16.965 22.469 1.00 89.44 270 ASP A C 1
ATOM 2069 O O . ASP A 1 270 ? -15.134 -15.747 22.305 1.00 89.44 270 ASP A O 1
ATOM 2073 N N . GLU A 1 271 ? -16.189 -17.710 22.573 1.00 89.81 271 GLU A N 1
ATOM 2074 C CA . GLU A 1 271 ? -17.547 -17.152 22.432 1.00 89.81 271 GLU A CA 1
ATOM 2075 C C . GLU A 1 271 ? -17.827 -15.996 23.408 1.00 89.81 271 GLU A C 1
ATOM 2077 O O . GLU A 1 271 ? -18.555 -15.066 23.067 1.00 89.81 271 GLU A O 1
ATOM 2082 N N . SER A 1 272 ? -17.206 -16.014 24.592 1.00 89.81 272 SER A N 1
ATOM 2083 C CA . SER A 1 272 ? -17.302 -14.948 25.595 1.00 89.81 272 SER A CA 1
ATOM 2084 C C . SER A 1 272 ? -16.628 -13.635 25.186 1.00 89.81 272 SER A C 1
ATOM 2086 O O . SER A 1 272 ? -17.131 -12.570 25.537 1.00 89.81 272 SER A O 1
ATOM 2088 N N . GLU A 1 273 ? -15.517 -13.682 24.448 1.00 90.81 273 GLU A N 1
ATOM 2089 C CA . GLU A 1 273 ? -14.790 -12.490 23.992 1.00 90.81 273 GLU A CA 1
ATOM 2090 C C . GLU A 1 273 ? -15.223 -12.012 22.590 1.00 90.81 273 GLU A C 1
ATOM 2092 O O . GLU A 1 273 ? -14.730 -10.979 22.140 1.00 90.81 273 GLU A O 1
ATOM 2097 N N . LEU A 1 274 ? -16.148 -12.698 21.896 1.00 92.81 274 LEU A N 1
ATOM 2098 C CA . LEU A 1 274 ? -16.590 -12.320 20.540 1.00 92.81 274 LEU A CA 1
ATOM 2099 C C . LEU A 1 274 ? -17.131 -10.883 20.448 1.00 92.81 274 LEU A C 1
ATOM 2101 O O . LEU A 1 274 ? -16.767 -10.162 19.521 1.00 92.81 274 LEU A O 1
ATOM 2105 N N . ASP A 1 275 ? -17.954 -10.445 21.406 1.00 94.00 275 ASP A N 1
ATOM 2106 C CA . ASP A 1 275 ? -18.487 -9.071 21.442 1.00 94.00 275 ASP A CA 1
ATOM 2107 C C . ASP A 1 275 ? -17.374 -8.039 21.707 1.00 94.00 275 ASP A C 1
ATOM 2109 O O . ASP A 1 275 ? -17.243 -7.047 20.987 1.00 94.00 275 ASP A O 1
ATOM 2113 N N . ASN A 1 276 ? -16.481 -8.318 22.665 1.00 92.62 276 ASN A N 1
ATOM 2114 C CA . ASN A 1 276 ? -15.303 -7.484 22.926 1.00 92.62 276 ASN A CA 1
ATOM 2115 C C . ASN A 1 276 ? -14.390 -7.383 21.691 1.00 92.62 276 ASN A C 1
ATOM 2117 O O . ASN A 1 276 ? -13.874 -6.304 21.391 1.00 92.62 276 ASN A O 1
ATOM 2121 N N . ALA A 1 277 ? -14.210 -8.480 20.951 1.00 94.38 277 ALA A N 1
ATOM 2122 C CA . ALA A 1 277 ? -13.436 -8.518 19.717 1.00 94.38 277 ALA A CA 1
ATOM 2123 C C . ALA A 1 277 ? -14.119 -7.726 18.593 1.00 94.38 277 ALA A C 1
ATOM 2125 O O . ALA A 1 277 ? -13.469 -6.884 17.976 1.00 94.38 277 ALA A O 1
ATOM 2126 N N . ALA A 1 278 ? -15.423 -7.908 18.364 1.00 94.00 278 ALA A N 1
ATOM 2127 C CA . ALA A 1 278 ? -16.180 -7.144 17.372 1.00 94.00 278 ALA A CA 1
ATOM 2128 C C . ALA A 1 278 ? -16.129 -5.629 17.656 1.00 94.00 278 ALA A C 1
ATOM 2130 O O . ALA A 1 278 ? -15.819 -4.835 16.763 1.00 94.00 278 ALA A O 1
ATOM 2131 N N . GLN A 1 279 ? -16.328 -5.223 18.915 1.00 92.19 279 GLN A N 1
ATOM 2132 C CA . GLN A 1 279 ? -16.207 -3.826 19.341 1.00 92.19 279 GLN A CA 1
ATOM 2133 C C . GLN A 1 279 ? -14.781 -3.277 19.181 1.00 92.19 279 GLN A C 1
ATOM 2135 O O . GLN A 1 279 ? -14.614 -2.139 18.740 1.00 92.19 279 GLN A O 1
ATOM 2140 N N . LEU A 1 280 ? -13.747 -4.067 19.495 1.00 86.94 280 LEU A N 1
ATOM 2141 C CA . LEU A 1 280 ? -12.356 -3.670 19.272 1.00 86.94 280 LEU A CA 1
ATOM 2142 C C . LEU A 1 280 ? -12.058 -3.473 17.782 1.00 86.94 280 LEU A C 1
ATOM 2144 O O . LEU A 1 280 ? -11.470 -2.465 17.399 1.00 86.94 280 LEU A O 1
ATOM 2148 N N . LEU A 1 281 ? -12.484 -4.406 16.931 1.00 89.00 281 LEU A N 1
ATOM 2149 C CA . LEU A 1 281 ? -12.296 -4.311 15.486 1.00 89.00 281 LEU A CA 1
ATOM 2150 C C . LEU A 1 281 ? -13.038 -3.106 14.891 1.00 89.00 281 LEU A C 1
ATOM 2152 O O . LEU A 1 281 ? -12.525 -2.492 13.955 1.00 89.00 281 LEU A O 1
ATOM 2156 N N . ALA A 1 282 ? -14.195 -2.731 15.446 1.00 84.12 282 ALA A N 1
ATOM 2157 C CA . ALA A 1 282 ? -14.915 -1.515 15.077 1.00 84.12 282 ALA A CA 1
ATOM 2158 C C . ALA A 1 282 ? -14.169 -0.230 15.493 1.00 84.12 282 ALA A C 1
ATOM 2160 O O . ALA A 1 282 ? -14.019 0.667 14.668 1.00 84.12 282 ALA A O 1
ATOM 2161 N N . GLU A 1 283 ? -13.641 -0.148 16.722 1.00 78.00 283 GLU A N 1
ATOM 2162 C CA . GLU A 1 283 ? -12.850 1.009 17.201 1.00 78.00 283 GLU A CA 1
ATOM 2163 C C . GLU A 1 283 ? -11.505 1.158 16.473 1.00 78.00 283 GLU A C 1
ATOM 2165 O O . GLU A 1 283 ? -10.998 2.267 16.330 1.00 78.00 283 GLU A O 1
ATOM 2170 N N . LEU A 1 284 ? -10.934 0.053 15.982 1.00 77.44 284 LEU A N 1
ATOM 2171 C CA . LEU A 1 284 ? -9.764 0.042 15.097 1.00 77.44 284 LEU A CA 1
ATOM 2172 C C . LEU A 1 284 ? -10.147 0.186 13.609 1.00 77.44 284 LEU A C 1
ATOM 2174 O O . LEU A 1 284 ? -9.309 -0.042 12.739 1.00 77.44 284 LEU A O 1
ATOM 2178 N N . GLU A 1 285 ? -11.413 0.488 13.298 1.00 76.75 285 GLU A N 1
ATOM 2179 C CA . GLU A 1 285 ? -11.987 0.669 11.950 1.00 76.75 285 GLU A CA 1
ATOM 2180 C C . GLU A 1 285 ? -11.667 -0.474 10.953 1.00 76.75 285 GLU A C 1
ATOM 2182 O O . GLU A 1 285 ? -11.671 -0.300 9.730 1.00 76.75 285 GLU A O 1
ATOM 2187 N N . ARG A 1 286 ? -11.403 -1.683 11.477 1.00 82.19 286 ARG A N 1
ATOM 2188 C CA . ARG A 1 286 ? -10.889 -2.866 10.755 1.00 82.19 286 ARG A CA 1
ATOM 2189 C C . ARG A 1 286 ? -9.665 -2.543 9.892 1.00 82.19 286 ARG A C 1
ATOM 2191 O O . ARG A 1 286 ? -9.514 -3.032 8.772 1.00 82.19 286 ARG A O 1
ATOM 2198 N N . LEU A 1 287 ? -8.774 -1.705 10.413 1.00 76.00 287 LEU A N 1
ATOM 2199 C CA . LEU A 1 287 ? -7.496 -1.354 9.810 1.00 76.00 287 LEU A CA 1
ATOM 2200 C C . LEU A 1 287 ? -6.432 -2.430 10.110 1.00 76.00 287 LEU A C 1
ATOM 2202 O O . LEU A 1 287 ? -5.901 -2.412 11.218 1.00 76.00 287 LEU A O 1
ATOM 2206 N N . PRO A 1 288 ? -6.036 -3.313 9.160 1.00 76.31 288 PRO A N 1
ATOM 2207 C CA . PRO A 1 288 ? -5.052 -4.372 9.396 1.00 76.31 288 PRO A CA 1
ATOM 2208 C C . PRO A 1 288 ? -3.832 -4.001 10.246 1.00 76.31 288 PRO A C 1
ATOM 2210 O O . PRO A 1 288 ? -3.515 -4.731 11.170 1.00 76.31 288 PRO A O 1
ATOM 2213 N N . LEU A 1 289 ? -3.180 -2.856 10.009 1.00 73.44 289 LEU A N 1
ATOM 2214 C CA . LEU A 1 289 ? -2.003 -2.473 10.806 1.00 73.44 289 LEU A CA 1
ATOM 2215 C C . LEU A 1 289 ? -2.352 -2.205 12.285 1.00 73.44 289 LEU A C 1
ATOM 2217 O O . LEU A 1 289 ? -1.637 -2.670 13.169 1.00 73.44 289 LEU A O 1
ATOM 222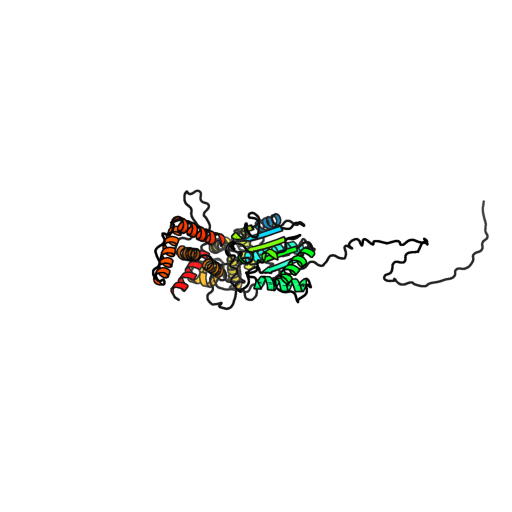1 N N . ALA A 1 290 ? -3.467 -1.520 12.551 1.00 73.06 290 ALA A N 1
ATOM 2222 C CA . ALA A 1 290 ? -3.938 -1.243 13.908 1.00 73.06 290 ALA A CA 1
ATOM 2223 C C . ALA A 1 290 ? -4.443 -2.516 14.606 1.00 73.06 290 ALA A C 1
ATOM 2225 O O . ALA A 1 290 ? -4.203 -2.707 15.795 1.00 73.06 290 ALA A O 1
ATOM 2226 N N . VAL A 1 291 ? -5.074 -3.425 13.852 1.00 80.81 291 VAL A N 1
ATOM 2227 C CA . VAL A 1 291 ? -5.470 -4.757 14.332 1.00 80.81 291 VAL A CA 1
ATOM 2228 C C . VAL A 1 291 ? -4.241 -5.599 14.686 1.00 80.81 291 VAL A C 1
ATOM 2230 O O . VAL A 1 291 ? -4.191 -6.143 15.785 1.00 80.81 291 VAL A O 1
ATOM 2233 N N . SER A 1 292 ? -3.223 -5.658 13.819 1.00 78.94 292 SER A N 1
ATOM 2234 C CA . SER A 1 292 ? -1.963 -6.363 14.089 1.00 78.94 292 SER A CA 1
ATOM 2235 C C . SER A 1 292 ? -1.254 -5.821 15.331 1.00 78.94 292 SER A C 1
ATOM 2237 O O . SER A 1 292 ? -0.882 -6.607 16.194 1.00 78.94 292 SER A O 1
ATOM 2239 N N . GLN A 1 293 ? -1.110 -4.500 15.470 1.00 71.25 293 GLN A N 1
ATOM 2240 C CA . GLN A 1 293 ? -0.493 -3.896 16.658 1.00 71.25 293 GLN A CA 1
ATOM 2241 C C . GLN A 1 293 ? -1.279 -4.185 17.936 1.00 71.25 293 GLN A C 1
ATOM 2243 O O . GLN A 1 293 ? -0.685 -4.566 18.941 1.00 71.25 293 GLN A O 1
ATOM 2248 N N . ALA A 1 294 ? -2.608 -4.042 17.906 1.00 75.25 294 ALA A N 1
ATOM 2249 C CA . ALA A 1 294 ? -3.448 -4.346 19.059 1.00 75.25 294 ALA A CA 1
ATOM 2250 C C . ALA A 1 294 ? -3.310 -5.817 19.474 1.00 75.25 294 ALA A C 1
ATOM 2252 O O . ALA A 1 294 ? -3.081 -6.114 20.645 1.00 75.25 294 ALA A O 1
ATOM 2253 N N . ALA A 1 295 ? -3.385 -6.732 18.507 1.00 81.50 295 ALA A N 1
ATOM 2254 C CA . ALA A 1 295 ? -3.227 -8.164 18.720 1.00 81.50 295 ALA A CA 1
ATOM 2255 C C . ALA A 1 295 ? -1.843 -8.515 19.293 1.00 81.50 295 ALA A C 1
ATOM 2257 O O . ALA A 1 295 ? -1.742 -9.243 20.282 1.00 81.50 295 ALA A O 1
ATOM 2258 N N . ALA A 1 296 ? -0.776 -7.955 18.720 1.00 72.44 296 ALA A N 1
ATOM 2259 C CA . ALA A 1 296 ? 0.594 -8.215 19.141 1.00 72.44 296 ALA A CA 1
ATOM 2260 C C . ALA A 1 296 ? 0.921 -7.599 20.511 1.00 72.44 296 ALA A C 1
ATOM 2262 O O . ALA A 1 296 ? 1.568 -8.255 21.332 1.00 72.44 296 ALA A O 1
ATOM 2263 N N . TYR A 1 297 ? 0.410 -6.395 20.803 1.00 70.50 297 TYR A N 1
ATOM 2264 C CA . TYR A 1 297 ? 0.443 -5.794 22.137 1.00 70.50 297 TYR A CA 1
ATOM 2265 C C . TYR A 1 297 ? -0.243 -6.715 23.145 1.00 70.50 297 TYR A C 1
ATOM 2267 O O . TYR A 1 297 ? 0.398 -7.130 24.107 1.00 70.50 297 TYR A O 1
ATOM 2275 N N . MET A 1 298 ? -1.507 -7.090 22.905 1.00 79.62 298 MET A N 1
ATOM 2276 C CA . MET A 1 298 ? -2.288 -7.938 23.815 1.00 79.62 298 MET A CA 1
ATOM 2277 C C . MET A 1 298 ? -1.607 -9.283 24.076 1.00 79.62 298 MET A C 1
ATOM 2279 O O . MET A 1 298 ? -1.501 -9.691 25.232 1.00 79.62 298 MET A O 1
ATOM 2283 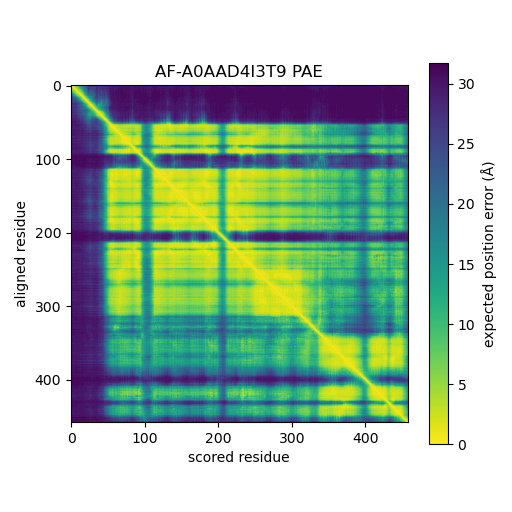N N . ARG A 1 299 ? -1.066 -9.923 23.032 1.00 79.81 299 ARG A N 1
ATOM 2284 C CA . ARG A 1 299 ? -0.242 -11.138 23.124 1.00 79.81 299 ARG A CA 1
ATOM 2285 C C . ARG A 1 299 ? 0.992 -10.921 24.007 1.00 79.81 299 ARG A C 1
ATOM 2287 O O . ARG A 1 299 ? 1.227 -11.695 24.931 1.00 79.81 299 ARG A O 1
ATOM 2294 N N . ARG A 1 300 ? 1.771 -9.860 23.758 1.00 75.25 300 ARG A N 1
ATOM 2295 C CA . ARG A 1 300 ? 3.005 -9.532 24.499 1.00 75.25 300 ARG A CA 1
ATOM 2296 C C . ARG A 1 300 ? 2.746 -9.213 25.972 1.00 75.25 300 ARG A C 1
ATOM 2298 O O . ARG A 1 300 ? 3.537 -9.607 26.823 1.00 75.25 300 ARG A O 1
ATOM 2305 N N . THR A 1 301 ? 1.680 -8.479 26.278 1.00 70.94 301 THR A N 1
ATOM 2306 C CA . THR A 1 301 ? 1.360 -8.027 27.642 1.00 70.94 301 THR A CA 1
ATOM 2307 C C . THR A 1 301 ? 0.353 -8.923 28.361 1.00 70.94 301 THR A C 1
ATOM 2309 O O . THR A 1 301 ? -0.025 -8.608 29.488 1.00 70.94 301 THR A O 1
ATOM 2312 N N . SER A 1 302 ? -0.097 -10.016 27.727 1.00 77.88 302 SER A N 1
ATOM 2313 C CA . SER A 1 302 ? -1.186 -10.885 28.209 1.00 77.88 302 SER A CA 1
ATOM 2314 C C . SER A 1 302 ? -2.451 -10.106 28.611 1.00 77.88 302 SER A C 1
ATOM 2316 O O . SER A 1 302 ? -3.113 -10.433 29.592 1.00 77.88 302 SER A O 1
ATOM 2318 N N . THR A 1 303 ? -2.767 -9.029 27.885 1.00 76.69 303 THR A N 1
ATOM 2319 C CA . THR A 1 303 ? -3.903 -8.143 28.188 1.00 76.69 303 THR A CA 1
ATOM 2320 C C . THR A 1 303 ? -5.180 -8.655 27.505 1.00 76.69 303 THR A C 1
ATOM 2322 O O . THR A 1 303 ? -5.166 -8.787 26.282 1.00 76.69 303 THR A O 1
ATOM 2325 N N . PRO A 1 304 ? -6.280 -8.918 28.244 1.00 86.50 304 PRO A N 1
ATOM 2326 C CA . PRO A 1 304 ? -7.567 -9.329 27.668 1.00 86.50 304 PRO A CA 1
ATOM 2327 C C . PRO A 1 304 ? -8.166 -8.283 26.720 1.00 86.50 304 PRO A C 1
ATOM 2329 O O . PRO A 1 304 ? -7.900 -7.086 26.869 1.00 86.50 304 PRO A O 1
ATOM 2332 N N . ILE A 1 305 ? -9.038 -8.708 25.798 1.00 89.19 305 ILE A N 1
ATOM 2333 C CA . ILE A 1 305 ? -9.581 -7.829 24.750 1.00 89.19 305 ILE A CA 1
ATOM 2334 C C . ILE A 1 305 ? -10.447 -6.737 25.371 1.00 89.19 305 ILE A C 1
ATOM 2336 O O . ILE A 1 305 ? -10.240 -5.558 25.082 1.00 89.19 305 ILE A O 1
ATOM 2340 N N . GLY A 1 306 ? -11.343 -7.099 26.295 1.00 87.12 306 GLY A N 1
ATOM 2341 C CA . GLY A 1 306 ? -12.148 -6.123 27.036 1.00 87.12 306 GLY A CA 1
ATOM 2342 C C . GLY A 1 306 ? -11.300 -5.104 27.817 1.00 87.12 306 GLY A C 1
ATOM 2343 O O . GLY A 1 306 ? -11.630 -3.915 27.863 1.00 87.12 306 GLY A O 1
ATOM 2344 N N . GLU A 1 307 ? -10.154 -5.518 28.375 1.00 82.19 307 GLU A N 1
ATOM 2345 C CA . GLU A 1 307 ? -9.258 -4.591 29.074 1.00 82.19 307 GLU A CA 1
ATOM 2346 C C . GLU A 1 307 ? -8.551 -3.647 28.091 1.00 82.19 307 GLU A C 1
ATOM 2348 O O . GLU A 1 307 ? -8.547 -2.430 28.307 1.00 82.19 307 GLU A O 1
ATOM 2353 N N . TYR A 1 308 ? -8.005 -4.175 26.991 1.00 81.00 308 TYR A N 1
ATOM 2354 C CA . TYR A 1 308 ? -7.385 -3.375 25.935 1.00 81.00 308 TYR A CA 1
ATOM 2355 C C . TYR A 1 308 ? -8.379 -2.372 25.340 1.00 81.00 308 TYR A C 1
ATOM 2357 O O . TYR A 1 308 ? -8.069 -1.185 25.257 1.00 81.00 308 TYR A O 1
ATOM 2365 N N . LEU A 1 309 ? -9.603 -2.803 25.030 1.00 83.50 309 LEU A N 1
ATOM 2366 C CA . LEU A 1 309 ? -10.701 -1.957 24.561 1.00 83.50 309 LEU A CA 1
ATOM 2367 C C . LEU A 1 309 ? -11.021 -0.830 25.561 1.00 83.50 309 LEU A C 1
ATOM 2369 O O . LEU A 1 309 ? -11.162 0.330 25.172 1.00 83.50 309 LEU A O 1
ATOM 2373 N N . SER A 1 310 ? -11.042 -1.125 26.866 1.00 80.69 310 SER A N 1
ATOM 2374 C CA . SER A 1 310 ? -11.250 -0.115 27.919 1.00 80.69 310 SER A CA 1
ATOM 2375 C C . SER A 1 310 ? -10.108 0.911 28.041 1.00 80.69 310 SER A C 1
ATOM 2377 O O . SER A 1 310 ? -10.324 2.035 28.512 1.00 80.69 310 SER A O 1
ATOM 2379 N N . ARG A 1 311 ? -8.883 0.537 27.636 1.00 71.12 311 ARG A N 1
ATOM 2380 C CA . ARG A 1 311 ? -7.725 1.438 27.524 1.00 71.12 311 ARG A CA 1
ATOM 2381 C C . ARG A 1 311 ? -7.817 2.249 26.230 1.00 71.12 311 ARG A C 1
ATOM 2383 O O . ARG A 1 311 ? -7.649 3.464 26.283 1.00 71.12 311 ARG A O 1
ATOM 2390 N N . LEU A 1 312 ? -8.154 1.603 25.113 1.00 68.19 312 LEU A N 1
ATOM 2391 C CA . LEU A 1 312 ? -8.325 2.216 23.798 1.00 68.19 312 LEU A CA 1
ATOM 2392 C C . LEU A 1 312 ? -9.445 3.263 23.800 1.00 68.19 312 LEU A C 1
ATOM 2394 O O . LEU A 1 312 ? -9.302 4.290 23.159 1.00 68.19 312 LEU A O 1
ATOM 2398 N N . ARG A 1 313 ? -10.537 3.082 24.549 1.00 76.62 313 ARG A N 1
ATOM 2399 C CA . ARG A 1 313 ? -11.623 4.080 24.662 1.00 76.62 313 ARG A CA 1
ATOM 2400 C C . ARG A 1 313 ? -11.260 5.358 25.438 1.00 76.62 313 ARG A C 1
ATOM 2402 O O . ARG A 1 313 ? -12.077 6.269 25.513 1.00 76.62 313 ARG A O 1
ATOM 2409 N N . ARG A 1 314 ? -10.058 5.465 26.022 1.00 69.44 314 ARG A N 1
ATOM 2410 C CA . ARG A 1 314 ? -9.605 6.665 26.757 1.00 69.44 314 ARG A CA 1
ATOM 2411 C C . ARG A 1 314 ? -8.583 7.440 25.913 1.00 69.44 314 ARG A C 1
ATOM 2413 O O . ARG A 1 314 ? -7.492 6.900 25.731 1.00 69.44 314 ARG A O 1
ATOM 2420 N N . PRO A 1 315 ? -8.839 8.694 25.485 1.00 59.88 315 PRO A N 1
ATOM 2421 C CA . PRO A 1 315 ? -7.991 9.411 24.518 1.00 59.88 315 PRO A CA 1
ATOM 2422 C C . PRO A 1 315 ? -6.484 9.395 24.834 1.00 59.88 315 PRO A C 1
ATOM 2424 O O . PRO A 1 315 ? -5.674 8.963 24.020 1.00 59.88 315 PRO A O 1
ATOM 2427 N N . ILE A 1 316 ? -6.104 9.732 26.073 1.00 54.88 316 ILE A N 1
ATOM 2428 C CA . ILE A 1 316 ? -4.696 9.758 26.517 1.00 54.88 316 ILE A CA 1
ATOM 2429 C C . ILE A 1 316 ? -4.031 8.366 26.444 1.00 54.88 316 ILE A C 1
ATOM 2431 O O . ILE A 1 316 ? -2.836 8.252 26.171 1.00 54.88 316 ILE A O 1
ATOM 2435 N N . LYS A 1 317 ? -4.786 7.284 26.690 1.00 56.06 317 LYS A N 1
ATOM 2436 C CA . LYS A 1 317 ? -4.255 5.911 26.637 1.00 56.06 317 LYS A CA 1
ATOM 2437 C C . LYS A 1 317 ? -4.290 5.329 25.222 1.00 56.06 317 LYS A C 1
ATOM 2439 O O . LYS A 1 317 ? -3.360 4.605 24.881 1.00 56.06 317 LYS A O 1
ATOM 2444 N N . ARG A 1 318 ? -5.288 5.685 24.401 1.00 60.41 318 ARG A N 1
ATOM 2445 C CA . ARG A 1 318 ? -5.351 5.385 22.958 1.00 60.41 318 ARG A CA 1
ATOM 2446 C C . ARG A 1 318 ? -4.060 5.807 22.270 1.00 60.41 318 ARG A C 1
ATOM 2448 O O . ARG A 1 318 ? -3.403 4.976 21.653 1.00 60.41 318 ARG A O 1
ATOM 2455 N N . TRP A 1 319 ? -3.661 7.061 22.487 1.00 58.78 319 TRP A N 1
ATOM 2456 C CA . TRP A 1 319 ? -2.463 7.647 21.894 1.00 58.78 319 TRP A CA 1
ATOM 2457 C C . TRP A 1 319 ? -1.184 6.879 22.246 1.00 58.78 319 TRP A C 1
ATOM 2459 O O . TRP A 1 319 ? -0.401 6.521 21.371 1.00 58.78 319 TRP A O 1
ATOM 2469 N N . LYS A 1 320 ? -1.001 6.547 23.532 1.00 58.81 320 LYS A N 1
ATOM 2470 C CA . LYS A 1 320 ? 0.167 5.781 23.987 1.00 58.81 320 LYS A CA 1
ATOM 2471 C C . LYS A 1 320 ? 0.221 4.376 23.378 1.00 58.81 320 LYS A C 1
ATOM 2473 O O . LYS A 1 320 ? 1.302 3.911 23.048 1.00 58.81 320 LYS A O 1
ATOM 2478 N N . VAL A 1 321 ? -0.922 3.701 23.266 1.00 58.75 321 VAL A N 1
ATOM 2479 C CA . VAL A 1 321 ? -0.981 2.291 22.856 1.00 58.75 321 VAL A CA 1
ATOM 2480 C C . VAL A 1 321 ? -0.877 2.127 21.335 1.00 58.75 321 VAL A C 1
ATOM 2482 O O . VAL A 1 321 ? -0.176 1.228 20.886 1.00 58.75 321 VAL A O 1
ATOM 2485 N N . LEU A 1 322 ? -1.488 3.016 20.542 1.00 60.56 322 LEU A N 1
ATOM 2486 C CA . LEU A 1 322 ? -1.306 3.046 19.079 1.00 60.56 322 LEU A CA 1
ATOM 2487 C C . LEU A 1 322 ? 0.084 3.572 18.662 1.00 60.56 322 LEU A C 1
ATOM 2489 O O . LEU A 1 322 ? 0.546 3.276 17.562 1.00 60.56 322 LEU A O 1
ATOM 2493 N N . GLY A 1 323 ? 0.746 4.321 19.555 1.00 55.22 323 GLY A N 1
ATOM 2494 C CA . GLY A 1 323 ? 2.089 4.881 19.389 1.00 55.22 323 GLY A CA 1
ATOM 2495 C C . GLY A 1 323 ? 3.265 3.919 19.633 1.00 55.22 323 GLY A C 1
ATOM 2496 O O . GLY A 1 323 ? 4.408 4.267 19.329 1.00 55.22 323 GLY A O 1
ATOM 2497 N N . GLU A 1 324 ? 3.034 2.735 20.214 1.00 58.19 324 GLU A N 1
ATOM 2498 C CA . GLU A 1 324 ? 4.102 1.774 20.538 1.00 58.19 324 GLU A CA 1
ATOM 2499 C C . GLU A 1 324 ? 4.572 1.019 19.279 1.00 58.19 324 GLU A C 1
ATOM 2501 O O . GLU A 1 324 ? 3.980 0.025 18.865 1.00 58.19 324 GLU A O 1
ATOM 2506 N N . ALA A 1 325 ? 5.680 1.472 18.683 1.00 54.50 325 ALA A N 1
ATOM 2507 C CA . ALA A 1 325 ? 6.312 0.793 17.554 1.00 54.50 325 ALA A CA 1
ATOM 2508 C C . ALA A 1 325 ? 6.896 -0.579 17.955 1.00 54.50 325 ALA A C 1
ATOM 2510 O O . ALA A 1 325 ? 7.805 -0.671 18.781 1.00 54.50 325 ALA A O 1
ATOM 2511 N N . GLU A 1 326 ? 6.402 -1.645 17.327 1.00 55.81 326 GLU A N 1
ATOM 2512 C CA . GLU A 1 326 ? 6.947 -3.006 17.424 1.00 55.81 326 GLU A CA 1
ATOM 2513 C C . GLU A 1 326 ? 8.081 -3.268 16.406 1.00 55.81 326 GLU A C 1
ATOM 2515 O O . GLU A 1 326 ? 8.282 -2.504 15.464 1.00 55.81 326 GLU A O 1
ATOM 2520 N N . PHE A 1 327 ? 8.823 -4.365 16.572 1.00 50.94 327 PHE A N 1
ATOM 2521 C CA . PHE A 1 327 ? 9.703 -4.908 15.535 1.00 50.94 327 PHE A CA 1
ATOM 2522 C C . PHE A 1 327 ? 8.919 -5.844 14.604 1.00 50.94 327 PHE A C 1
ATOM 2524 O O . PHE A 1 327 ? 8.146 -6.678 15.065 1.00 50.94 327 PHE A O 1
ATOM 2531 N N . ASP A 1 328 ? 9.163 -5.754 13.298 1.00 56.38 328 ASP A N 1
ATOM 2532 C CA . ASP A 1 328 ? 8.553 -6.608 12.276 1.00 56.38 328 ASP A CA 1
ATOM 2533 C C . ASP A 1 328 ? 9.623 -7.036 11.269 1.00 56.38 328 ASP A C 1
ATOM 2535 O O . ASP A 1 328 ? 10.367 -6.213 10.736 1.00 56.38 328 ASP A O 1
ATOM 2539 N N . ARG A 1 329 ? 9.722 -8.349 11.043 1.00 55.41 329 ARG A N 1
ATOM 2540 C CA . ARG A 1 329 ? 10.738 -8.962 10.177 1.00 55.41 329 ARG A CA 1
ATOM 2541 C C . ARG A 1 329 ? 10.392 -8.892 8.687 1.00 55.41 329 ARG A C 1
ATOM 2543 O O . ARG A 1 329 ? 11.277 -9.096 7.860 1.00 55.41 329 ARG A O 1
ATOM 2550 N N . HIS A 1 330 ? 9.140 -8.595 8.339 1.00 59.00 330 HIS A N 1
ATOM 2551 C CA . HIS A 1 330 ? 8.674 -8.423 6.958 1.00 59.00 330 HIS A CA 1
ATOM 2552 C C . HIS A 1 330 ? 8.696 -6.937 6.555 1.00 59.00 330 HIS A C 1
ATOM 2554 O O . HIS A 1 330 ? 7.854 -6.462 5.791 1.00 59.00 330 HIS A O 1
ATOM 2560 N N . ARG A 1 331 ? 9.661 -6.200 7.122 1.00 59.66 331 ARG A N 1
ATOM 2561 C CA . ARG A 1 331 ? 9.824 -4.748 7.061 1.00 59.66 331 ARG A CA 1
ATOM 2562 C C . ARG A 1 331 ? 11.310 -4.386 7.176 1.00 59.66 331 ARG A C 1
ATOM 2564 O O . ARG A 1 331 ? 12.115 -5.160 7.697 1.00 59.66 331 ARG A O 1
ATOM 2571 N N . ARG A 1 332 ? 11.707 -3.203 6.694 1.00 54.34 332 ARG A N 1
ATOM 2572 C CA . ARG A 1 332 ? 13.092 -2.716 6.834 1.00 54.34 332 ARG A CA 1
ATOM 2573 C C . ARG A 1 332 ? 13.398 -2.350 8.294 1.00 54.34 332 ARG A C 1
ATOM 2575 O O . ARG A 1 332 ? 12.606 -1.699 8.963 1.00 54.34 332 ARG A O 1
ATOM 2582 N N . GLN A 1 333 ? 14.606 -2.676 8.756 1.00 41.44 333 GLN A N 1
ATOM 2583 C CA . GLN A 1 333 ? 15.040 -2.536 10.160 1.00 41.44 333 GLN A CA 1
ATOM 2584 C C . GLN A 1 333 ? 15.079 -1.097 10.721 1.00 41.44 333 GLN A C 1
ATOM 2586 O O . GLN A 1 333 ? 15.273 -0.920 11.921 1.00 41.44 333 GLN A O 1
ATOM 2591 N N . GLN A 1 334 ? 14.947 -0.065 9.880 1.00 46.19 334 GLN A N 1
ATOM 2592 C CA . GLN A 1 334 ? 14.902 1.340 10.319 1.00 46.19 334 GLN A CA 1
ATOM 2593 C C . GLN A 1 334 ? 13.505 1.966 10.228 1.00 46.19 334 GLN A C 1
ATOM 2595 O O . GLN A 1 334 ? 13.327 3.121 10.611 1.00 46.19 334 GLN A O 1
ATOM 2600 N N . THR A 1 335 ? 12.521 1.205 9.759 1.00 48.31 335 THR A N 1
ATOM 2601 C CA . THR A 1 335 ? 11.124 1.612 9.683 1.00 48.31 335 THR A CA 1
ATOM 2602 C C . THR A 1 335 ? 10.462 1.530 11.057 1.00 48.31 335 THR A C 1
ATOM 2604 O O . THR A 1 335 ? 10.673 0.568 11.789 1.00 48.31 335 THR A O 1
ATOM 2607 N N . SER A 1 336 ? 9.617 2.503 11.394 1.00 47.78 336 SER A N 1
ATOM 2608 C CA . SER A 1 336 ? 8.772 2.432 12.586 1.00 47.78 336 SER A CA 1
ATOM 2609 C C . SER A 1 336 ? 7.470 1.677 12.318 1.00 47.78 336 SER A C 1
ATOM 2611 O O . SER A 1 336 ? 6.833 1.855 11.280 1.00 47.78 336 SER A O 1
ATOM 2613 N N . ASN A 1 337 ? 7.033 0.867 13.279 1.00 51.78 337 ASN A N 1
ATOM 2614 C CA . ASN A 1 337 ? 5.732 0.196 13.252 1.00 51.78 337 ASN A CA 1
ATOM 2615 C C . ASN A 1 337 ? 4.676 1.006 13.982 1.00 51.78 337 ASN A C 1
ATOM 2617 O O . ASN A 1 337 ? 3.881 0.448 14.730 1.00 51.78 337 ASN A O 1
ATOM 2621 N N . ASN A 1 338 ? 4.692 2.316 13.821 1.00 59.75 338 ASN A N 1
ATOM 2622 C CA . ASN A 1 338 ? 3.721 3.154 14.478 1.00 59.75 338 ASN A CA 1
ATOM 2623 C C . ASN A 1 338 ? 2.495 3.279 13.557 1.00 59.75 338 ASN A C 1
ATOM 2625 O O . ASN A 1 338 ? 2.659 3.636 12.393 1.00 59.75 338 ASN A O 1
ATOM 2629 N N . VAL A 1 339 ? 1.276 3.041 14.077 1.00 57.72 339 VAL A N 1
ATOM 2630 C CA . VAL A 1 339 ? 0.016 3.499 13.428 1.00 57.72 339 VAL A CA 1
ATOM 2631 C C . VAL A 1 339 ? -0.049 5.022 13.441 1.00 57.72 339 VAL A C 1
ATOM 2633 O O . VAL A 1 339 ? -1.016 5.613 12.995 1.00 57.72 339 VAL A O 1
ATOM 2636 N N . MET A 1 340 ? 1.027 5.642 13.906 1.00 59.34 340 MET A N 1
ATOM 2637 C CA . MET A 1 340 ? 1.335 7.030 13.790 1.00 59.34 340 MET A CA 1
ATOM 2638 C C . MET A 1 340 ? 2.612 7.342 12.934 1.00 59.34 340 MET A C 1
ATOM 2640 O O . MET A 1 340 ? 3.020 8.478 12.904 1.00 59.34 340 MET A O 1
ATOM 2644 N N . GLN A 1 341 ? 3.303 6.465 12.178 1.00 53.97 341 GLN A N 1
ATOM 2645 C CA . GLN A 1 341 ? 4.468 6.903 11.328 1.00 53.97 341 GLN A CA 1
ATOM 2646 C C . GLN A 1 341 ? 4.236 6.978 9.814 1.00 53.97 341 GLN A C 1
ATOM 2648 O O . GLN A 1 341 ? 5.163 6.761 9.043 1.00 53.97 341 GLN A O 1
ATOM 2653 N N . THR A 1 342 ? 3.022 7.346 9.391 1.00 54.91 342 THR A N 1
ATOM 2654 C CA . THR A 1 342 ? 2.647 7.354 7.969 1.00 54.91 342 THR A CA 1
ATOM 2655 C C . THR A 1 342 ? 1.657 8.437 7.510 1.00 54.91 342 THR A C 1
ATOM 2657 O O . THR A 1 342 ? 1.817 8.908 6.383 1.00 54.91 342 THR A O 1
ATOM 2660 N N . TRP A 1 343 ? 0.645 8.874 8.286 1.00 63.75 343 TRP A N 1
ATOM 2661 C CA . TRP A 1 343 ? -0.179 10.009 7.802 1.00 63.75 343 TRP A CA 1
ATOM 2662 C C . TRP A 1 343 ? 0.579 11.330 7.847 1.00 63.75 343 TRP A C 1
ATOM 2664 O O . TRP A 1 343 ? 0.328 12.139 6.969 1.00 63.75 343 TRP A O 1
ATOM 2674 N N . ASP A 1 344 ? 1.543 11.517 8.759 1.00 61.22 344 ASP A N 1
ATOM 2675 C CA . ASP A 1 344 ? 2.416 12.705 8.765 1.00 61.22 344 ASP A CA 1
ATOM 2676 C C . ASP A 1 344 ? 3.043 12.930 7.397 1.00 61.22 344 ASP A C 1
ATOM 2678 O O . ASP A 1 344 ? 2.925 14.008 6.845 1.00 61.22 344 ASP A O 1
ATOM 2682 N N . ILE A 1 345 ? 3.627 11.884 6.810 1.00 58.25 345 ILE A N 1
ATOM 2683 C CA . ILE A 1 345 ? 4.328 11.961 5.525 1.00 58.25 345 ILE A CA 1
ATOM 2684 C C . ILE A 1 345 ? 3.351 12.281 4.384 1.00 58.25 345 ILE A C 1
ATOM 2686 O O . ILE A 1 345 ? 3.678 13.034 3.471 1.00 58.25 345 ILE A O 1
ATOM 2690 N N . SER A 1 346 ? 2.122 11.759 4.441 1.00 63.41 346 SER A N 1
ATOM 2691 C CA . SER A 1 346 ? 1.078 12.137 3.481 1.00 63.41 346 SER A CA 1
ATOM 2692 C C . SER A 1 346 ? 0.572 13.567 3.697 1.00 63.41 346 SER A C 1
ATOM 2694 O O . SER A 1 346 ? 0.297 14.245 2.717 1.00 63.41 346 SER A O 1
ATOM 2696 N N . ILE A 1 347 ? 0.491 14.046 4.940 1.00 69.94 347 ILE A N 1
ATOM 2697 C CA . ILE A 1 347 ? 0.127 15.429 5.280 1.00 69.94 347 ILE A CA 1
ATOM 2698 C C . ILE A 1 347 ? 1.250 16.394 4.872 1.00 69.94 347 ILE A C 1
ATOM 2700 O O . ILE A 1 347 ? 0.957 17.440 4.316 1.00 69.94 347 ILE A O 1
ATOM 2704 N N . GLU A 1 348 ? 2.522 16.039 5.064 1.00 68.12 348 GLU A N 1
ATOM 2705 C CA . GLU A 1 348 ? 3.692 16.790 4.589 1.00 68.12 348 GLU A CA 1
ATOM 2706 C C . GLU A 1 348 ? 3.708 16.881 3.058 1.00 68.12 348 GLU A C 1
ATOM 2708 O O . GLU A 1 348 ? 3.954 17.954 2.509 1.00 68.12 348 GLU A O 1
ATOM 2713 N N . HIS A 1 349 ? 3.398 15.784 2.359 1.00 62.03 349 HIS A N 1
ATOM 2714 C CA . HIS A 1 349 ? 3.295 15.781 0.899 1.00 62.03 349 HIS A CA 1
ATOM 2715 C C . HIS A 1 349 ? 2.117 16.632 0.402 1.00 62.03 349 HIS A C 1
ATOM 2717 O O . HIS A 1 349 ? 2.294 17.437 -0.506 1.00 62.03 349 HIS A O 1
ATOM 2723 N N . ILE A 1 350 ? 0.946 16.526 1.040 1.00 70.62 350 ILE A N 1
ATOM 2724 C CA . ILE A 1 350 ? -0.209 17.388 0.751 1.00 70.62 350 ILE A CA 1
ATOM 2725 C C . ILE A 1 350 ? 0.118 18.852 1.054 1.00 70.62 350 ILE A C 1
ATOM 2727 O O . ILE A 1 350 ? -0.202 19.704 0.242 1.00 70.62 350 ILE A O 1
ATOM 2731 N N . GLN A 1 351 ? 0.804 19.158 2.159 1.00 76.31 351 GLN A N 1
ATOM 2732 C CA . GLN A 1 351 ? 1.219 20.522 2.500 1.00 76.31 351 GLN A CA 1
ATOM 2733 C C . GLN A 1 351 ? 2.190 21.103 1.462 1.00 76.31 351 GLN A C 1
ATOM 2735 O O . GLN A 1 351 ? 2.144 22.300 1.195 1.00 76.31 351 GLN A O 1
ATOM 2740 N N . TYR A 1 352 ? 3.061 20.271 0.884 1.00 69.75 352 TYR A N 1
ATOM 2741 C CA . TYR A 1 352 ? 3.961 20.668 -0.198 1.00 69.75 352 TYR A CA 1
ATOM 2742 C C . TYR A 1 352 ? 3.233 20.869 -1.537 1.00 69.75 352 TYR A C 1
ATOM 2744 O O . TYR A 1 352 ? 3.585 21.778 -2.282 1.00 69.75 352 TYR A O 1
ATOM 2752 N N . GLU A 1 353 ? 2.240 20.032 -1.851 1.00 69.94 353 GLU A N 1
ATOM 2753 C CA . GLU A 1 353 ? 1.530 20.078 -3.134 1.00 69.94 353 GLU A CA 1
ATOM 2754 C C . GLU A 1 353 ? 0.390 21.115 -3.163 1.00 69.94 353 GLU A C 1
ATOM 2756 O O . GLU A 1 353 ? 0.225 21.830 -4.147 1.00 69.94 353 GLU A O 1
ATOM 2761 N N . ASN A 1 354 ? -0.394 21.211 -2.086 1.00 76.44 354 ASN A N 1
ATOM 2762 C CA . ASN A 1 354 ? -1.513 22.138 -1.932 1.00 76.44 354 ASN A CA 1
ATOM 2763 C C . ASN A 1 354 ? -1.697 22.509 -0.437 1.00 76.44 354 ASN A C 1
ATOM 2765 O O . ASN A 1 354 ? -2.342 21.770 0.317 1.00 76.44 354 ASN A O 1
ATOM 2769 N N . PRO A 1 355 ? -1.169 23.665 0.012 1.00 83.50 355 PRO A N 1
ATOM 2770 C CA . PRO A 1 355 ? -1.317 24.130 1.392 1.00 83.50 355 PRO A CA 1
ATOM 2771 C C . PRO A 1 355 ? -2.779 24.241 1.855 1.00 83.50 355 PRO A C 1
ATOM 2773 O O . PRO A 1 355 ? -3.100 23.796 2.956 1.00 83.50 355 PRO A O 1
ATOM 2776 N N . MET A 1 356 ? -3.683 24.719 0.990 1.00 84.94 356 MET A N 1
ATOM 2777 C CA . MET A 1 356 ? -5.112 24.865 1.297 1.00 84.94 356 MET A CA 1
ATOM 2778 C C . MET A 1 356 ? -5.759 23.518 1.656 1.00 84.94 356 MET A C 1
ATOM 2780 O O . MET A 1 356 ? -6.531 23.438 2.608 1.00 84.94 356 MET A O 1
ATOM 2784 N N . ALA A 1 357 ? -5.402 22.434 0.960 1.00 85.06 357 ALA A N 1
ATOM 2785 C CA . ALA A 1 357 ? -5.848 21.082 1.297 1.00 85.06 357 ALA A CA 1
ATOM 2786 C C . ALA A 1 357 ? -5.394 20.654 2.704 1.00 85.06 357 ALA A C 1
ATOM 2788 O O . ALA A 1 357 ? -6.151 20.018 3.440 1.00 85.06 357 ALA A O 1
ATOM 2789 N N . CYS A 1 358 ? -4.179 21.033 3.105 1.00 83.62 358 CYS A N 1
ATOM 2790 C CA . CYS A 1 358 ? -3.646 20.755 4.437 1.00 83.62 358 CYS A CA 1
ATOM 2791 C C . CYS A 1 358 ? -4.398 21.535 5.531 1.00 83.62 358 CYS A C 1
ATOM 2793 O O . CYS A 1 358 ? -4.773 20.967 6.557 1.00 83.62 358 CYS A O 1
ATOM 2795 N N . ASP A 1 359 ? -4.698 22.809 5.292 1.00 86.50 359 ASP A N 1
ATOM 2796 C CA . ASP A 1 359 ? -5.419 23.664 6.241 1.00 86.50 359 ASP A CA 1
ATOM 2797 C C . ASP A 1 359 ? -6.912 23.313 6.353 1.00 86.50 359 ASP A C 1
ATOM 2799 O O . ASP A 1 359 ? -7.482 23.336 7.450 1.00 86.50 359 ASP A O 1
ATOM 2803 N N . ILE A 1 360 ? -7.543 22.895 5.247 1.00 89.38 360 ILE A N 1
ATOM 2804 C CA . ILE A 1 360 ? -8.867 22.255 5.257 1.00 89.38 360 ILE A CA 1
ATOM 2805 C C . ILE A 1 360 ? -8.825 21.006 6.143 1.00 89.38 360 ILE A C 1
ATOM 2807 O O . ILE A 1 360 ? -9.662 20.859 7.033 1.00 89.38 360 ILE A O 1
ATOM 2811 N N . LEU A 1 361 ? -7.844 20.120 5.942 1.00 86.12 361 LEU A N 1
ATOM 2812 C CA . LEU A 1 361 ? -7.688 18.893 6.726 1.00 86.12 361 LEU A CA 1
ATOM 2813 C C . LEU A 1 361 ? -7.517 19.194 8.226 1.00 86.12 361 LEU A C 1
ATOM 2815 O O . LEU A 1 361 ? -8.227 18.604 9.042 1.00 86.12 361 LEU A O 1
ATOM 2819 N N . TYR A 1 362 ? -6.659 20.154 8.593 1.00 86.94 362 TYR A N 1
ATOM 2820 C CA . TYR A 1 362 ? -6.496 20.602 9.982 1.00 86.94 362 TYR A CA 1
ATOM 2821 C C . TYR A 1 362 ? -7.771 21.209 10.575 1.00 86.94 362 TYR A C 1
ATOM 2823 O O . TYR A 1 362 ? -8.091 20.936 11.729 1.00 86.94 362 TYR A O 1
ATOM 2831 N N . SER A 1 363 ? -8.536 21.976 9.801 1.00 89.00 363 SER A N 1
ATOM 2832 C CA . SER A 1 363 ? -9.804 22.560 10.255 1.00 89.00 363 SER A CA 1
ATOM 2833 C C . SER A 1 363 ? -10.881 21.490 10.475 1.00 89.00 363 SER A C 1
ATOM 2835 O O . SER A 1 363 ? -11.597 21.506 11.479 1.00 89.00 363 SER A O 1
ATOM 2837 N N . LEU A 1 364 ? -10.956 20.498 9.582 1.00 89.31 364 LEU A N 1
ATOM 2838 C CA . LEU A 1 364 ? -11.873 19.359 9.695 1.00 89.31 364 LEU A CA 1
ATOM 2839 C C . LEU A 1 364 ? -11.522 18.400 10.851 1.00 89.31 364 LEU A C 1
ATOM 2841 O O . LEU A 1 364 ? -12.342 17.562 11.237 1.00 89.31 364 LEU A O 1
ATOM 2845 N N . ALA A 1 365 ? -10.350 18.561 11.471 1.00 85.44 365 ALA A N 1
ATOM 2846 C CA . ALA A 1 365 ? -9.984 17.854 12.694 1.00 85.44 365 ALA A CA 1
ATOM 2847 C C . ALA A 1 365 ? -10.841 18.240 13.921 1.00 85.44 365 ALA A C 1
ATOM 2849 O O . ALA A 1 365 ? -10.833 17.517 14.916 1.00 85.44 365 ALA A O 1
ATOM 2850 N N . PHE A 1 366 ? -11.578 19.358 13.854 1.00 84.88 366 PHE A N 1
ATOM 2851 C CA . PHE A 1 366 ? -12.366 19.919 14.962 1.00 84.88 366 PHE A CA 1
ATOM 2852 C C . PHE A 1 366 ? -13.894 19.800 14.794 1.00 84.88 366 PHE A C 1
ATOM 2854 O O . PHE A 1 366 ? -14.636 20.264 15.660 1.00 84.88 366 PHE A O 1
ATOM 2861 N N . VAL A 1 367 ? -14.382 19.202 13.700 1.00 87.06 367 VAL A N 1
ATOM 2862 C CA . VAL A 1 367 ? -15.825 19.007 13.426 1.00 87.06 367 VAL A CA 1
ATOM 2863 C C . VAL A 1 367 ? -16.239 17.541 13.640 1.00 87.06 367 VAL A C 1
ATOM 2865 O O . VAL A 1 367 ? -15.441 16.746 14.126 1.00 87.06 367 VAL A O 1
ATOM 2868 N N . ASP A 1 368 ? -17.475 17.143 13.325 1.00 86.31 368 ASP A N 1
ATOM 2869 C CA . ASP A 1 368 ? -17.824 15.710 13.310 1.00 86.31 368 ASP A CA 1
ATOM 2870 C C . ASP A 1 368 ? -17.165 15.011 12.106 1.00 86.31 368 ASP A C 1
ATOM 2872 O O . ASP A 1 368 ? -17.066 15.593 11.026 1.00 86.31 368 ASP A O 1
ATOM 2876 N N . ASN A 1 369 ? -16.691 13.773 12.269 1.00 81.75 369 ASN A N 1
ATOM 2877 C CA . ASN A 1 369 ? -15.987 13.058 11.202 1.00 81.75 369 ASN A CA 1
ATOM 2878 C C . ASN A 1 369 ? -16.925 12.442 10.143 1.00 81.75 369 ASN A C 1
ATOM 2880 O O . ASN A 1 369 ? -16.446 11.763 9.233 1.00 81.75 369 ASN A O 1
ATOM 2884 N N . GLN A 1 370 ? -18.243 12.614 10.257 1.00 86.44 370 GLN A N 1
ATOM 2885 C CA . GLN A 1 370 ? -19.250 12.088 9.334 1.00 86.44 370 GLN A CA 1
ATOM 2886 C C . GLN A 1 370 ? -20.171 13.195 8.809 1.00 86.44 370 GLN A C 1
ATOM 2888 O O . GLN A 1 370 ? -20.479 14.154 9.512 1.00 86.44 370 GLN A O 1
ATOM 2893 N N . ASN A 1 371 ? -20.691 13.015 7.590 1.00 87.19 371 ASN A N 1
ATOM 2894 C CA . ASN A 1 371 ? -21.680 13.910 6.973 1.00 87.19 371 ASN A CA 1
ATOM 2895 C C . ASN A 1 371 ? -21.234 15.392 6.943 1.00 87.19 371 ASN A C 1
ATOM 2897 O O . ASN A 1 371 ? -22.038 16.298 7.157 1.00 87.19 371 ASN A O 1
ATOM 2901 N N . ILE A 1 372 ? -19.949 15.634 6.671 1.00 89.94 372 ILE A N 1
ATOM 2902 C CA . ILE A 1 372 ? -19.340 16.964 6.543 1.00 89.94 372 ILE A CA 1
ATOM 2903 C C . ILE A 1 372 ? -19.877 17.612 5.251 1.00 89.94 372 ILE A C 1
ATOM 2905 O O . ILE A 1 372 ? -19.573 17.096 4.173 1.00 89.94 372 ILE A O 1
ATOM 2909 N N . PRO A 1 373 ? -20.668 18.701 5.298 1.00 90.75 373 PRO A N 1
ATOM 2910 C CA . PRO A 1 373 ? -21.237 19.302 4.089 1.00 90.75 373 PRO A CA 1
ATOM 2911 C C . PRO A 1 373 ? -20.166 19.982 3.230 1.00 90.75 373 PRO A C 1
ATOM 2913 O O . PRO A 1 373 ? -19.233 20.581 3.769 1.00 90.75 373 PRO A O 1
ATOM 2916 N N . PHE A 1 374 ? -20.321 19.955 1.904 1.00 89.88 374 PHE A N 1
ATOM 2917 C CA . PHE A 1 374 ? -19.447 20.693 0.982 1.00 89.88 374 PHE A CA 1
ATOM 2918 C C . PHE A 1 374 ? -19.355 22.183 1.342 1.00 89.88 374 PHE A C 1
ATOM 2920 O O . PHE A 1 374 ? -18.269 22.753 1.364 1.00 89.88 374 PHE A O 1
ATOM 2927 N N . GLU A 1 375 ? -20.482 22.795 1.704 1.00 89.69 375 GLU A N 1
ATOM 2928 C CA . GLU A 1 375 ? -20.594 24.218 2.026 1.00 89.69 375 GLU A CA 1
ATOM 2929 C C . GLU A 1 375 ? -19.754 24.608 3.254 1.00 89.69 375 GLU A C 1
ATOM 2931 O O . GLU A 1 375 ? -19.269 25.736 3.345 1.00 89.69 375 GLU A O 1
ATOM 2936 N N . LEU A 1 376 ? -19.542 23.671 4.188 1.00 91.25 376 LEU A N 1
ATOM 2937 C CA . LEU A 1 376 ? -18.647 23.861 5.330 1.00 91.25 376 LEU A CA 1
ATOM 2938 C C . LEU A 1 376 ? -17.178 23.821 4.893 1.00 91.25 376 LEU A C 1
ATOM 2940 O O . LEU A 1 376 ? -16.388 24.644 5.349 1.00 91.25 376 LEU A O 1
ATOM 2944 N N . ILE A 1 377 ? -16.818 22.899 3.995 1.00 90.44 377 ILE A N 1
ATOM 2945 C CA . ILE A 1 377 ? -15.454 22.779 3.463 1.00 90.44 377 ILE A CA 1
ATOM 2946 C C . ILE A 1 377 ? -15.090 24.021 2.638 1.00 90.44 377 ILE A C 1
ATOM 2948 O O . ILE A 1 377 ? -14.037 24.611 2.870 1.00 90.44 377 ILE A O 1
ATOM 2952 N N . ALA A 1 378 ? -15.984 24.468 1.752 1.00 88.56 378 ALA A N 1
ATOM 2953 C CA . ALA A 1 378 ? -15.803 25.686 0.964 1.00 88.56 378 ALA A CA 1
ATOM 2954 C C . ALA A 1 378 ? -15.622 26.924 1.862 1.00 88.56 378 ALA A C 1
ATOM 2956 O O . ALA A 1 378 ? -14.669 27.681 1.697 1.00 88.56 378 ALA A O 1
ATOM 2957 N N . LYS A 1 379 ? -16.456 27.084 2.902 1.00 89.81 379 LYS A N 1
ATOM 2958 C CA . LYS A 1 379 ? -16.321 28.203 3.851 1.00 89.81 379 LYS A CA 1
ATOM 2959 C C . LYS A 1 379 ? -15.042 28.148 4.688 1.00 89.81 379 LYS A C 1
ATOM 2961 O O . LYS A 1 379 ? -14.490 29.201 4.993 1.00 89.81 379 LYS A O 1
ATOM 2966 N N . ILE A 1 380 ? -14.551 26.959 5.046 1.00 89.50 380 ILE A N 1
ATOM 2967 C CA . ILE A 1 380 ? -13.231 26.794 5.675 1.00 89.50 380 ILE A CA 1
ATOM 2968 C C . ILE A 1 380 ? -12.134 27.278 4.719 1.00 89.50 380 ILE A C 1
ATOM 2970 O O . ILE A 1 380 ? -11.298 28.089 5.113 1.00 89.50 380 ILE A O 1
ATOM 2974 N N . ALA A 1 381 ? -12.168 26.828 3.466 1.00 87.56 381 ALA A N 1
ATOM 2975 C CA . ALA A 1 381 ? -11.176 27.175 2.458 1.00 87.56 381 ALA A CA 1
ATOM 2976 C C . ALA A 1 381 ? -11.147 28.684 2.144 1.00 87.56 381 ALA A C 1
ATOM 2978 O O . ALA A 1 381 ? -10.073 29.281 2.137 1.00 87.56 381 ALA A O 1
ATOM 2979 N N . GLU A 1 382 ? -12.311 29.333 2.012 1.00 84.56 382 GLU A N 1
ATOM 2980 C CA . GLU A 1 382 ? -12.426 30.796 1.893 1.00 84.56 382 GLU A CA 1
ATOM 2981 C C . GLU A 1 382 ? -11.754 31.537 3.061 1.00 84.56 382 GLU A C 1
ATOM 2983 O O . GLU A 1 382 ? -11.080 32.551 2.858 1.00 84.56 382 GLU A O 1
ATOM 2988 N N . ILE A 1 383 ? -11.953 31.063 4.297 1.00 84.00 383 ILE A N 1
ATOM 2989 C CA . ILE A 1 383 ? -11.381 31.679 5.503 1.00 84.00 383 ILE A CA 1
ATOM 2990 C C . ILE A 1 383 ? -9.860 31.511 5.510 1.00 84.00 383 ILE A C 1
ATOM 2992 O O . ILE A 1 383 ? -9.146 32.496 5.694 1.00 84.00 383 ILE A O 1
ATOM 2996 N N . VAL A 1 384 ? -9.365 30.296 5.265 1.00 82.06 384 VAL A N 1
ATOM 2997 C CA . VAL A 1 384 ? -7.929 29.988 5.179 1.00 82.06 384 VAL A CA 1
ATOM 2998 C C . VAL A 1 384 ? -7.258 30.819 4.083 1.00 82.06 384 VAL A C 1
ATOM 3000 O O . VAL A 1 384 ? -6.282 31.516 4.355 1.00 82.06 384 VAL A O 1
ATOM 3003 N N . GLY A 1 385 ? -7.813 30.826 2.868 1.00 74.25 385 GLY A N 1
ATOM 3004 C CA . GLY A 1 385 ? -7.270 31.589 1.743 1.00 74.25 385 GLY A CA 1
ATOM 3005 C C . GLY A 1 385 ? -7.234 33.095 2.012 1.00 74.25 385 GLY A C 1
ATOM 3006 O O . GLY A 1 385 ? -6.306 33.783 1.597 1.00 74.25 385 GLY A O 1
ATOM 3007 N N . ARG A 1 386 ? -8.203 33.643 2.759 1.00 72.25 386 ARG A N 1
ATOM 3008 C CA . ARG A 1 386 ? -8.156 35.044 3.222 1.00 72.25 386 ARG A CA 1
ATOM 3009 C C . ARG A 1 386 ? -7.068 35.290 4.267 1.00 72.25 386 ARG A C 1
ATOM 3011 O O . ARG A 1 386 ? -6.463 36.357 4.242 1.00 72.25 386 ARG A O 1
ATOM 3018 N N . LEU A 1 387 ? -6.817 34.347 5.177 1.00 71.62 387 LEU A N 1
ATOM 3019 C CA . LEU A 1 387 ? -5.752 34.474 6.178 1.00 71.62 387 LEU A CA 1
ATOM 3020 C C . LEU A 1 387 ? -4.368 34.467 5.515 1.00 71.62 387 LEU A C 1
ATOM 3022 O O . LEU A 1 387 ? -3.602 35.398 5.746 1.00 71.62 387 LEU A O 1
ATOM 3026 N N . ALA A 1 388 ? -4.103 33.514 4.615 1.00 69.38 388 ALA A N 1
ATOM 3027 C CA . ALA A 1 388 ? -2.854 33.456 3.850 1.00 69.38 388 ALA A CA 1
ATOM 3028 C C . ALA A 1 388 ? -2.616 34.741 3.031 1.00 69.38 388 ALA A C 1
ATOM 3030 O O . ALA A 1 388 ? -1.575 35.381 3.173 1.00 69.38 388 ALA A O 1
ATOM 3031 N N . ARG A 1 389 ? -3.625 35.197 2.267 1.00 70.12 389 ARG A N 1
ATOM 3032 C CA . ARG A 1 389 ? -3.558 36.452 1.490 1.00 70.12 389 ARG A CA 1
ATOM 3033 C C . ARG A 1 389 ? -3.267 37.682 2.370 1.00 70.12 389 ARG A C 1
ATOM 3035 O O . ARG A 1 389 ? -2.559 38.586 1.935 1.00 70.12 389 ARG A O 1
ATOM 3042 N N . ASN A 1 390 ? -3.767 37.723 3.610 1.00 66.12 390 ASN A N 1
ATOM 3043 C CA . ASN A 1 390 ? -3.487 38.815 4.551 1.00 66.12 390 ASN A CA 1
ATOM 3044 C C . ASN A 1 390 ? -2.062 38.765 5.129 1.00 66.12 390 ASN A C 1
ATOM 3046 O O . ASN A 1 390 ? -1.462 39.820 5.333 1.00 66.12 390 ASN A O 1
ATOM 3050 N N . GLU A 1 391 ? -1.509 37.576 5.388 1.00 63.62 391 GLU A N 1
ATOM 3051 C CA . GLU A 1 391 ? -0.113 37.425 5.823 1.00 63.62 391 GLU A CA 1
ATOM 3052 C C . GLU A 1 391 ? 0.871 37.779 4.700 1.00 63.62 391 GLU A C 1
ATOM 3054 O O . GLU A 1 391 ? 1.870 38.452 4.948 1.00 63.62 391 GLU A O 1
ATOM 3059 N N . GLU A 1 392 ? 0.571 37.416 3.452 1.00 63.44 392 GLU A N 1
ATOM 3060 C CA . GLU A 1 392 ? 1.362 37.826 2.286 1.00 63.44 392 GLU A CA 1
ATOM 3061 C C . GLU A 1 392 ? 1.286 39.342 2.050 1.00 63.44 392 GLU A C 1
ATOM 3063 O O . GLU A 1 392 ? 2.320 39.996 1.905 1.00 63.44 392 GLU A O 1
ATOM 3068 N N . ALA A 1 393 ? 0.086 39.933 2.102 1.00 62.22 393 ALA A N 1
ATOM 3069 C CA . ALA A 1 393 ? -0.109 41.377 1.946 1.00 62.22 393 ALA A CA 1
ATOM 3070 C C . ALA A 1 393 ? 0.544 42.207 3.069 1.00 62.22 393 ALA A C 1
ATOM 3072 O O . ALA A 1 393 ? 0.968 43.334 2.826 1.00 62.22 39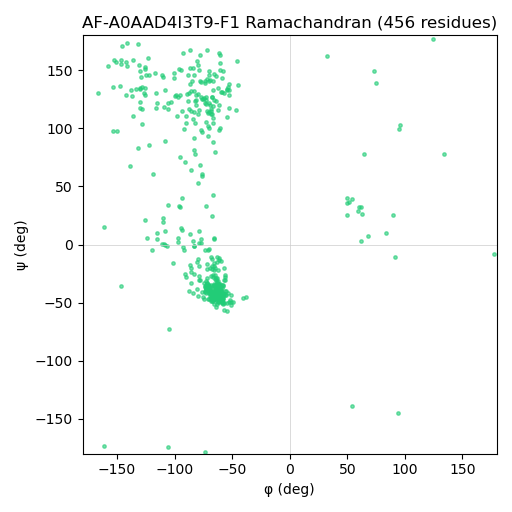3 ALA A O 1
ATOM 3073 N N . ALA A 1 394 ? 0.677 41.659 4.282 1.00 63.84 394 ALA A N 1
ATOM 3074 C CA . ALA A 1 394 ? 1.420 42.297 5.372 1.00 63.84 394 ALA A CA 1
ATOM 3075 C C . ALA A 1 394 ? 2.949 42.290 5.160 1.00 63.84 394 ALA A C 1
ATOM 3077 O O . ALA A 1 394 ? 3.657 43.054 5.818 1.00 63.84 394 ALA A O 1
ATOM 3078 N N . ASN A 1 395 ? 3.454 41.445 4.254 1.00 58.75 395 ASN A N 1
ATOM 3079 C CA . ASN A 1 395 ? 4.877 41.271 3.950 1.00 58.75 395 ASN A CA 1
ATOM 3080 C C . ASN A 1 395 ? 5.284 41.795 2.553 1.00 58.75 395 ASN A C 1
ATOM 3082 O O . ASN A 1 395 ? 6.457 41.697 2.188 1.00 58.75 395 ASN A O 1
ATOM 3086 N N . ALA A 1 396 ? 4.349 42.354 1.776 1.00 57.56 396 ALA A N 1
ATOM 3087 C CA . ALA A 1 396 ? 4.576 42.847 0.417 1.00 57.56 396 ALA A CA 1
ATOM 3088 C C . ALA A 1 396 ? 4.483 44.383 0.311 1.00 57.56 396 ALA A C 1
ATOM 3090 O O . ALA A 1 396 ? 3.666 45.024 0.969 1.00 57.56 396 ALA A O 1
ATOM 3091 N N . GLU A 1 397 ? 5.293 44.979 -0.571 1.00 57.56 397 GLU A N 1
ATOM 3092 C CA . GLU A 1 397 ? 5.094 46.364 -1.030 1.00 57.56 397 GLU A CA 1
ATOM 3093 C C . GLU A 1 397 ? 3.760 46.472 -1.804 1.00 57.56 397 GLU A C 1
ATOM 3095 O O . GLU A 1 397 ? 3.387 45.525 -2.504 1.00 57.56 397 GLU A O 1
ATOM 3100 N N . PRO A 1 398 ? 3.029 47.601 -1.712 1.00 51.53 398 PRO A N 1
ATOM 3101 C CA . PRO A 1 398 ? 1.666 47.708 -2.226 1.00 51.53 398 PRO A CA 1
ATOM 3102 C C . PRO A 1 398 ? 1.619 47.621 -3.757 1.00 51.53 398 PRO A C 1
ATOM 3104 O O . PRO A 1 398 ? 1.926 48.581 -4.467 1.00 51.53 398 PRO A O 1
ATOM 3107 N N . ALA A 1 399 ? 1.186 46.465 -4.258 1.00 53.50 399 ALA A N 1
ATOM 3108 C CA . ALA A 1 399 ? 0.894 46.226 -5.664 1.00 53.50 399 ALA A CA 1
ATOM 3109 C C . ALA A 1 399 ? -0.615 46.307 -5.939 1.00 53.50 399 ALA A C 1
ATOM 3111 O O . ALA A 1 399 ? -1.441 45.977 -5.090 1.00 53.50 399 ALA A O 1
ATOM 3112 N N . ASP A 1 400 ? -0.948 46.762 -7.146 1.00 48.12 400 ASP A N 1
ATOM 3113 C CA . ASP A 1 400 ? -2.309 47.086 -7.580 1.00 48.12 400 ASP A CA 1
ATOM 3114 C C . ASP A 1 400 ? -3.259 45.877 -7.483 1.00 48.12 400 ASP A C 1
ATOM 3116 O O . ASP A 1 400 ? -2.929 44.773 -7.935 1.00 48.12 400 ASP A O 1
ATOM 3120 N N . SER A 1 401 ? -4.433 46.080 -6.881 1.00 52.84 401 SER A N 1
ATOM 3121 C CA . SER A 1 401 ? -5.384 45.009 -6.577 1.00 52.84 401 SER A CA 1
ATOM 3122 C C . SER A 1 401 ? -6.021 44.478 -7.858 1.00 52.84 401 SER A C 1
ATOM 3124 O O . SER A 1 401 ? -6.935 45.090 -8.408 1.00 52.84 401 SER A O 1
ATOM 3126 N N . ARG A 1 402 ? -5.552 43.321 -8.327 1.00 51.50 402 ARG A N 1
ATOM 3127 C CA . ARG A 1 402 ? -6.220 42.578 -9.398 1.00 51.50 402 ARG A CA 1
ATOM 3128 C C . ARG A 1 402 ? -7.464 41.912 -8.832 1.00 51.50 402 ARG A C 1
ATOM 3130 O O . ARG A 1 402 ? -7.350 41.164 -7.862 1.00 51.50 402 ARG A O 1
ATOM 3137 N N . ASP A 1 403 ? -8.607 42.161 -9.463 1.00 51.00 403 ASP A N 1
ATOM 3138 C CA . ASP A 1 403 ? -9.837 41.418 -9.201 1.00 51.00 403 ASP A CA 1
ATOM 3139 C C . ASP A 1 403 ? -9.548 39.915 -9.341 1.00 51.00 403 ASP A C 1
ATOM 3141 O O . ASP A 1 403 ? -9.118 39.449 -10.399 1.00 51.00 403 ASP A O 1
ATOM 3145 N N . GLN A 1 404 ? -9.717 39.174 -8.245 1.00 54.16 404 GLN A N 1
ATOM 3146 C CA . GLN A 1 404 ? -9.593 37.720 -8.239 1.00 54.16 404 GLN A CA 1
ATOM 3147 C C . GLN A 1 404 ? -10.918 37.142 -8.739 1.00 54.16 404 GLN A C 1
ATOM 3149 O O . GLN A 1 404 ? -11.982 37.487 -8.228 1.00 54.16 404 GLN A O 1
ATOM 3154 N N . ASP A 1 405 ? -10.845 36.322 -9.784 1.00 56.53 405 ASP A N 1
ATOM 3155 C CA . ASP A 1 405 ? -12.011 35.736 -10.441 1.00 56.53 405 ASP A CA 1
ATOM 3156 C C . ASP A 1 405 ? -12.660 34.708 -9.497 1.00 56.53 405 ASP A C 1
ATOM 3158 O O . ASP A 1 405 ? -12.001 33.747 -9.100 1.00 56.53 405 ASP A O 1
ATOM 3162 N N . GLU A 1 406 ? -13.932 34.901 -9.121 1.00 56.41 406 GLU A N 1
ATOM 3163 C CA . GLU A 1 406 ? -14.644 34.019 -8.173 1.00 56.41 406 GLU A CA 1
ATOM 3164 C C . GLU A 1 406 ? -14.637 32.547 -8.632 1.00 56.41 406 GLU A C 1
ATOM 3166 O O . GLU A 1 406 ? -14.651 31.639 -7.805 1.00 56.41 406 GLU A O 1
ATOM 3171 N N . ASN A 1 407 ? -14.534 32.307 -9.946 1.00 57.00 407 ASN A N 1
ATOM 3172 C CA . ASN A 1 407 ? -14.446 30.966 -10.525 1.00 57.00 407 ASN A CA 1
ATOM 3173 C C . ASN A 1 407 ? -13.122 30.242 -10.191 1.00 57.00 407 ASN A C 1
ATOM 3175 O O . ASN A 1 407 ? -13.100 29.015 -10.152 1.00 57.00 407 ASN A O 1
ATOM 3179 N N . GLN A 1 408 ? -12.026 30.975 -9.946 1.00 62.31 408 GLN A N 1
ATOM 3180 C CA . GLN A 1 408 ? -10.725 30.385 -9.599 1.00 62.31 408 GLN A CA 1
ATOM 3181 C C . GLN A 1 408 ? -10.694 29.902 -8.142 1.00 62.31 408 GLN A C 1
ATOM 3183 O O . GLN A 1 408 ? -10.188 28.812 -7.888 1.00 62.31 408 GLN A O 1
ATOM 3188 N N . ASP A 1 409 ? -11.267 30.671 -7.203 1.00 70.88 409 ASP A N 1
ATOM 3189 C CA . ASP A 1 409 ? -11.376 30.254 -5.794 1.00 70.88 409 ASP A CA 1
ATOM 3190 C C . ASP A 1 409 ? -12.193 28.932 -5.701 1.00 70.88 409 ASP A C 1
ATOM 3192 O O . ASP A 1 409 ? -11.799 28.024 -4.970 1.00 70.88 409 ASP A O 1
ATOM 3196 N N . ASP A 1 410 ? -13.268 28.761 -6.490 1.00 75.50 410 ASP A N 1
ATOM 3197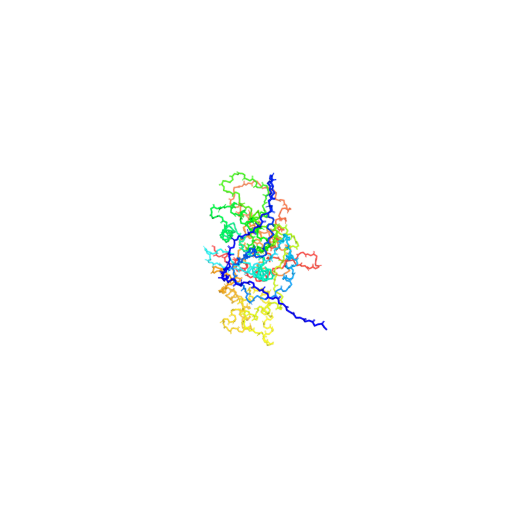 C CA . ASP A 1 410 ? -14.056 27.510 -6.547 1.00 75.50 410 ASP A CA 1
ATOM 3198 C C . ASP A 1 410 ? -13.265 26.310 -7.125 1.00 75.50 410 ASP A C 1
ATOM 3200 O O . ASP A 1 410 ? -13.310 25.209 -6.561 1.00 75.50 410 ASP A O 1
ATOM 3204 N N . ASP A 1 411 ? -12.517 26.499 -8.220 1.00 74.75 411 ASP A N 1
ATOM 3205 C CA . ASP A 1 411 ? -11.675 25.446 -8.815 1.00 74.75 411 ASP A CA 1
ATOM 3206 C C . ASP A 1 411 ? -10.520 25.033 -7.876 1.00 74.75 411 ASP A C 1
ATOM 3208 O O . ASP A 1 411 ? -10.219 23.839 -7.753 1.00 74.75 411 ASP A O 1
ATOM 3212 N N . ASP A 1 412 ? -9.922 25.980 -7.146 1.00 82.00 412 ASP A N 1
ATOM 3213 C CA . ASP A 1 412 ? -8.869 25.714 -6.157 1.00 82.00 412 ASP A CA 1
ATOM 3214 C C . ASP A 1 412 ? -9.407 24.908 -4.955 1.00 82.00 412 ASP A C 1
ATOM 3216 O O . ASP A 1 412 ? -8.769 23.946 -4.505 1.00 82.00 412 ASP A O 1
ATOM 3220 N N . ILE A 1 413 ? -10.619 25.231 -4.477 1.00 85.25 413 ILE A N 1
ATOM 3221 C CA . ILE A 1 413 ? -11.333 24.477 -3.429 1.00 85.25 413 ILE A CA 1
ATOM 3222 C C . ILE A 1 413 ? -11.611 23.043 -3.888 1.00 85.25 413 ILE A C 1
ATOM 3224 O O . ILE A 1 413 ? -11.364 22.084 -3.146 1.00 85.25 413 ILE A O 1
ATOM 3228 N N . LEU A 1 414 ? -12.109 22.870 -5.116 1.00 82.88 414 LEU A N 1
ATOM 3229 C CA . LEU A 1 414 ? -12.360 21.551 -5.693 1.00 82.88 414 LEU A CA 1
ATOM 3230 C C . LEU A 1 414 ? -11.059 20.754 -5.848 1.00 82.88 414 LEU A C 1
ATOM 3232 O O . LEU A 1 414 ? -11.026 19.577 -5.478 1.00 82.88 414 LEU A O 1
ATOM 3236 N N . GLY A 1 415 ? -9.976 21.385 -6.306 1.00 80.88 415 GLY A N 1
ATOM 3237 C CA . GLY A 1 415 ? -8.645 20.782 -6.382 1.00 80.88 415 GLY A CA 1
ATOM 3238 C C . GLY A 1 415 ? -8.136 20.299 -5.020 1.00 80.88 415 GLY A C 1
ATOM 3239 O O . GLY A 1 415 ? -7.665 19.164 -4.898 1.00 80.88 415 GLY A O 1
ATOM 3240 N N . ALA A 1 416 ? -8.306 21.109 -3.972 1.00 85.12 416 ALA A N 1
ATOM 3241 C CA . ALA A 1 416 ? -7.934 20.750 -2.607 1.00 85.12 416 ALA A CA 1
ATOM 3242 C C . ALA A 1 416 ? -8.745 19.552 -2.068 1.00 85.12 416 ALA A C 1
ATOM 3244 O O . ALA A 1 416 ? -8.178 18.619 -1.491 1.00 85.12 416 ALA A O 1
ATOM 3245 N N . ILE A 1 417 ? -10.062 19.522 -2.307 1.00 83.62 417 ILE A N 1
ATOM 3246 C CA . ILE A 1 417 ? -10.933 18.393 -1.937 1.00 83.62 417 ILE A CA 1
ATOM 3247 C C . ILE A 1 417 ? -10.540 17.119 -2.695 1.00 83.62 417 ILE A C 1
ATOM 3249 O O . ILE A 1 417 ? -10.456 16.048 -2.088 1.00 83.62 417 ILE A O 1
ATOM 3253 N N . VAL A 1 418 ? -10.278 17.216 -4.002 1.00 80.00 418 VAL A N 1
ATOM 3254 C CA . VAL A 1 418 ? -9.852 16.080 -4.833 1.00 80.00 418 VAL A CA 1
ATOM 3255 C C . VAL A 1 418 ? -8.528 15.507 -4.332 1.00 80.00 418 VAL A C 1
ATOM 3257 O O . VAL A 1 418 ? -8.432 14.291 -4.178 1.00 80.00 418 VAL A O 1
ATOM 3260 N N . LEU A 1 419 ? -7.549 16.342 -3.969 1.00 76.81 419 LEU A N 1
ATOM 3261 C CA . LEU A 1 419 ? -6.283 15.867 -3.405 1.00 76.81 419 LEU A CA 1
ATOM 3262 C C . LEU A 1 419 ? -6.491 15.112 -2.078 1.00 76.81 419 LEU A C 1
ATOM 3264 O O . LEU A 1 419 ? -5.947 14.021 -1.884 1.00 76.81 419 LEU A O 1
ATOM 3268 N N . LEU A 1 420 ? -7.345 15.628 -1.185 1.00 80.06 420 LEU A N 1
ATOM 3269 C CA . LEU A 1 420 ? -7.711 14.934 0.057 1.00 80.06 420 LEU A CA 1
ATOM 3270 C C . LEU A 1 420 ? -8.439 13.604 -0.196 1.00 80.06 420 LEU A C 1
ATOM 3272 O O . LEU A 1 420 ? -8.270 12.661 0.581 1.00 80.06 420 LEU A O 1
ATOM 3276 N N . GLN A 1 421 ? -9.217 13.485 -1.274 1.00 77.81 421 GLN A N 1
ATOM 3277 C CA . GLN A 1 421 ? -9.807 12.211 -1.701 1.00 77.81 421 GLN A CA 1
ATOM 3278 C C . GLN A 1 421 ? -8.788 11.257 -2.332 1.00 77.81 421 GLN A C 1
ATOM 3280 O O . GLN A 1 421 ? -8.879 10.041 -2.139 1.00 77.81 421 GLN A O 1
ATOM 3285 N N . ASP A 1 422 ? -7.813 11.780 -3.071 1.00 72.38 422 ASP A N 1
ATOM 3286 C CA . ASP A 1 422 ? -6.810 10.978 -3.766 1.00 72.38 422 ASP A CA 1
ATOM 3287 C C . ASP A 1 422 ? -5.806 10.343 -2.798 1.00 72.38 422 ASP A C 1
ATOM 3289 O O . ASP A 1 422 ? -5.432 9.184 -2.981 1.00 72.38 422 ASP A O 1
ATOM 3293 N N . PHE A 1 423 ? -5.494 11.021 -1.691 1.00 66.69 423 PHE A N 1
ATOM 3294 C CA . PHE A 1 423 ? -4.833 10.424 -0.523 1.00 66.69 423 PHE A CA 1
ATOM 3295 C C . PHE A 1 423 ? -5.804 9.710 0.441 1.00 66.69 423 PHE A C 1
ATOM 3297 O O . PHE A 1 423 ? -5.379 9.103 1.427 1.00 66.69 423 PHE A O 1
ATOM 3304 N N . SER A 1 424 ? -7.108 9.729 0.137 1.00 69.25 424 SER A N 1
ATOM 3305 C CA . SER A 1 424 ? -8.195 9.085 0.893 1.00 69.25 424 SER A CA 1
ATOM 3306 C C . SER A 1 424 ? -8.331 9.548 2.353 1.00 69.25 424 SER A C 1
ATOM 3308 O O . SER A 1 424 ? -8.818 8.811 3.210 1.00 69.25 424 SER A O 1
ATOM 3310 N N . PHE A 1 425 ? -7.950 10.794 2.639 1.00 74.56 425 PHE A N 1
ATOM 3311 C CA . PHE A 1 425 ? -8.273 11.490 3.887 1.00 74.56 425 PHE A CA 1
ATOM 3312 C C . PHE A 1 425 ? -9.757 11.882 3.965 1.00 74.56 425 PHE A C 1
ATOM 3314 O O . PHE A 1 425 ? -10.348 11.825 5.046 1.00 74.56 425 PHE A O 1
ATOM 3321 N N . LEU A 1 426 ? -10.376 12.196 2.821 1.00 81.31 426 LEU A N 1
ATOM 3322 C CA . LEU A 1 426 ? -11.819 12.409 2.678 1.00 81.31 426 LEU A CA 1
ATOM 3323 C C . LEU A 1 426 ? -12.446 11.373 1.741 1.00 81.31 426 LEU A C 1
ATOM 3325 O O . LEU A 1 426 ? -11.839 10.945 0.762 1.00 81.31 426 LEU A O 1
ATOM 3329 N N . HIS A 1 427 ? -13.694 11.004 2.014 1.00 80.44 427 HIS A N 1
ATOM 3330 C CA . HIS A 1 427 ? -14.494 10.124 1.165 1.00 80.44 427 HIS A CA 1
ATOM 3331 C C . HIS A 1 427 ? -15.816 10.813 0.834 1.00 80.44 427 HIS A C 1
ATOM 3333 O O . HIS A 1 427 ? -16.514 11.244 1.747 1.00 80.44 427 HIS A O 1
ATOM 3339 N N . LEU A 1 428 ? -16.192 10.898 -0.447 1.00 81.38 428 LEU A N 1
ATOM 3340 C CA . LEU A 1 428 ? -17.534 11.354 -0.815 1.00 81.38 428 LEU A CA 1
ATOM 3341 C C . LEU A 1 428 ? -18.570 10.337 -0.322 1.00 81.38 428 LEU A C 1
ATOM 3343 O O . LEU A 1 428 ? -18.522 9.155 -0.681 1.00 81.38 428 LEU A O 1
ATOM 3347 N N . ARG A 1 429 ? -19.529 10.804 0.472 1.00 79.38 429 ARG A N 1
ATOM 3348 C CA . ARG A 1 429 ? -20.644 10.003 0.961 1.00 79.38 429 ARG A CA 1
ATOM 3349 C C . ARG A 1 429 ? -21.600 9.738 -0.198 1.00 79.38 429 ARG A C 1
ATOM 3351 O O . ARG A 1 429 ? -22.222 10.652 -0.732 1.00 79.38 429 ARG A O 1
ATOM 3358 N N . THR A 1 430 ? -21.738 8.474 -0.590 1.00 63.47 430 THR A N 1
ATOM 3359 C CA . THR A 1 430 ? -22.686 8.040 -1.631 1.00 63.47 430 THR A CA 1
ATOM 3360 C C . THR A 1 430 ? -24.104 7.963 -1.063 1.00 63.47 430 THR A C 1
ATOM 3362 O O . THR A 1 430 ? -24.677 6.892 -0.878 1.00 63.47 430 THR A O 1
ATOM 3365 N N . SER A 1 431 ? -24.655 9.135 -0.750 1.00 54.66 431 SER A N 1
ATOM 3366 C CA . SER A 1 431 ? -26.033 9.316 -0.303 1.00 54.66 431 SER A CA 1
ATOM 3367 C C . SER A 1 431 ? -26.953 9.663 -1.478 1.00 54.66 431 SER A C 1
ATOM 3369 O O . SER A 1 431 ? -26.531 10.302 -2.438 1.00 54.66 431 SER A O 1
ATOM 3371 N N . GLY A 1 432 ? -28.229 9.279 -1.390 1.00 55.72 432 GLY A N 1
ATOM 3372 C CA . GLY A 1 432 ? -29.281 9.712 -2.326 1.00 55.72 432 GLY A CA 1
ATOM 3373 C C . GLY A 1 432 ? -29.816 11.125 -2.044 1.00 55.72 432 GLY A C 1
ATOM 3374 O O . GLY A 1 432 ? -30.875 11.497 -2.548 1.00 55.72 432 GLY A O 1
ATOM 3375 N N . GLU A 1 433 ? -29.133 11.875 -1.181 1.00 57.62 433 GLU A N 1
ATOM 3376 C CA . GLU A 1 433 ? -29.479 13.232 -0.765 1.00 57.62 433 GLU A CA 1
ATOM 3377 C C . GLU A 1 433 ? -29.095 14.279 -1.826 1.00 57.62 433 GLU A C 1
ATOM 3379 O O . GLU A 1 433 ? -28.331 14.024 -2.753 1.00 57.62 433 GLU A O 1
ATOM 3384 N N . ARG A 1 434 ? -29.676 15.480 -1.716 1.00 64.38 434 ARG A N 1
ATOM 3385 C CA . ARG A 1 434 ? -29.522 16.558 -2.713 1.00 64.38 434 ARG A CA 1
ATOM 3386 C C . ARG A 1 434 ? -28.247 17.398 -2.562 1.00 64.38 434 ARG A C 1
ATOM 3388 O O . ARG A 1 434 ? -28.062 18.317 -3.352 1.00 64.38 434 ARG A O 1
ATOM 3395 N N . TYR A 1 435 ? -27.419 17.125 -1.558 1.00 72.94 435 TYR A N 1
ATOM 3396 C CA . TYR A 1 435 ? -26.213 17.889 -1.237 1.00 72.94 435 TYR A CA 1
ATOM 3397 C C . TYR A 1 435 ? -24.997 16.960 -1.177 1.00 72.94 435 TYR A C 1
ATOM 3399 O O . TYR A 1 435 ? -25.130 15.766 -0.905 1.00 72.94 435 TYR A O 1
ATOM 3407 N N . GLN A 1 436 ? -23.809 17.499 -1.452 1.00 83.06 436 GLN A N 1
ATOM 3408 C CA . GLN A 1 436 ? -22.567 16.740 -1.335 1.00 83.06 436 GLN A CA 1
ATOM 3409 C C . GLN A 1 436 ? -22.105 16.719 0.124 1.00 83.06 436 GLN A C 1
ATOM 3411 O O . GLN A 1 436 ? -21.978 17.766 0.758 1.00 83.06 436 GLN A O 1
ATOM 3416 N N . ALA A 1 437 ? -21.827 15.523 0.636 1.00 86.31 437 ALA A N 1
ATOM 3417 C CA . ALA A 1 437 ? -21.328 15.311 1.987 1.00 86.31 437 ALA A CA 1
ATOM 3418 C C . ALA A 1 437 ? -20.099 14.402 1.970 1.00 86.31 437 ALA A C 1
ATOM 3420 O O . ALA A 1 437 ? -19.980 13.516 1.120 1.00 86.31 437 ALA A O 1
ATOM 3421 N N . TYR A 1 438 ? -19.202 14.602 2.927 1.00 87.75 438 TYR A N 1
ATOM 3422 C CA . TYR A 1 438 ? -17.922 13.915 3.017 1.00 87.75 438 TYR A CA 1
ATOM 3423 C C . TYR A 1 438 ? -17.773 13.242 4.383 1.00 87.75 438 TYR A C 1
ATOM 3425 O O . TYR A 1 438 ? -18.240 13.748 5.400 1.00 87.75 438 TYR A O 1
ATOM 3433 N N . ASP A 1 439 ? -17.102 12.097 4.400 1.00 82.44 439 ASP A N 1
ATOM 3434 C CA . ASP A 1 439 ? -16.767 11.356 5.610 1.00 82.44 439 ASP A CA 1
ATOM 3435 C C . ASP A 1 439 ? -15.236 11.305 5.767 1.00 82.44 439 ASP A C 1
ATOM 3437 O O . ASP A 1 439 ? -14.506 10.931 4.841 1.00 82.44 439 ASP A O 1
ATOM 3441 N N . MET A 1 440 ? -14.749 11.657 6.957 1.00 80.44 440 MET A N 1
ATOM 3442 C CA . MET A 1 440 ? -13.355 11.508 7.374 1.00 80.44 440 MET A CA 1
ATOM 3443 C C . MET A 1 440 ? -13.214 10.260 8.254 1.00 80.44 440 MET A C 1
ATOM 3445 O O . MET A 1 440 ? -14.084 9.933 9.061 1.00 80.44 440 MET A O 1
ATOM 3449 N N . HIS A 1 441 ? -12.105 9.539 8.121 1.00 73.88 441 HIS A N 1
ATOM 3450 C CA . HIS A 1 441 ? -11.798 8.396 8.984 1.00 73.88 441 HIS A CA 1
ATOM 3451 C C . HIS A 1 441 ? -11.549 8.894 10.424 1.00 73.88 441 HIS A C 1
ATOM 3453 O O . HIS A 1 441 ? -10.801 9.850 10.617 1.00 73.88 441 HIS A O 1
ATOM 3459 N N . LYS A 1 442 ? -12.141 8.279 11.457 1.00 73.88 442 LYS A N 1
ATOM 3460 C CA . LYS A 1 442 ? -12.087 8.842 12.826 1.00 73.88 442 LYS A CA 1
ATOM 3461 C C . LYS A 1 442 ? -10.654 8.923 13.355 1.00 73.88 442 LYS A C 1
ATOM 3463 O O . LYS A 1 442 ? -10.243 9.949 13.886 1.00 73.88 442 LYS A O 1
ATOM 3468 N N . LEU A 1 443 ? -9.865 7.870 13.147 1.00 69.81 443 LEU A N 1
ATOM 3469 C CA . LEU A 1 443 ? -8.442 7.890 13.500 1.00 69.81 443 LEU A CA 1
ATOM 3470 C C . LEU A 1 443 ? -7.636 8.955 12.720 1.00 69.81 443 LEU A C 1
ATOM 3472 O O . LEU A 1 443 ? -6.745 9.557 13.313 1.00 69.81 443 LEU A O 1
ATOM 3476 N N . VAL A 1 444 ? -7.959 9.242 11.446 1.00 71.44 444 VAL A N 1
ATOM 3477 C CA . VAL A 1 444 ? -7.350 10.367 10.693 1.00 71.44 444 VAL A CA 1
ATOM 3478 C C . VAL A 1 444 ? -7.634 11.684 11.401 1.00 71.44 444 VAL A C 1
ATOM 3480 O O . VAL A 1 444 ? -6.723 12.491 11.580 1.00 71.44 444 VAL A O 1
ATOM 3483 N N . GLN A 1 445 ? -8.883 11.891 11.816 1.00 77.12 445 GLN A N 1
ATOM 3484 C CA . GLN A 1 445 ? -9.300 13.105 12.501 1.00 77.12 445 GLN A CA 1
ATOM 3485 C C . GLN A 1 445 ? -8.552 13.281 13.830 1.00 77.12 445 GLN A C 1
ATOM 3487 O O . GLN A 1 445 ? -7.949 14.327 14.064 1.00 77.12 445 GLN A O 1
ATOM 3492 N N . GLU A 1 446 ? -8.515 12.230 14.659 1.00 70.06 446 GLU A N 1
ATOM 3493 C CA . GLU A 1 446 ? -7.779 12.219 15.931 1.00 70.06 446 GLU A CA 1
ATOM 3494 C C . GLU A 1 446 ? -6.281 12.518 15.720 1.00 70.06 446 GLU A C 1
ATOM 3496 O O . GLU A 1 446 ? -5.701 13.325 16.449 1.00 70.06 446 GLU A O 1
ATOM 3501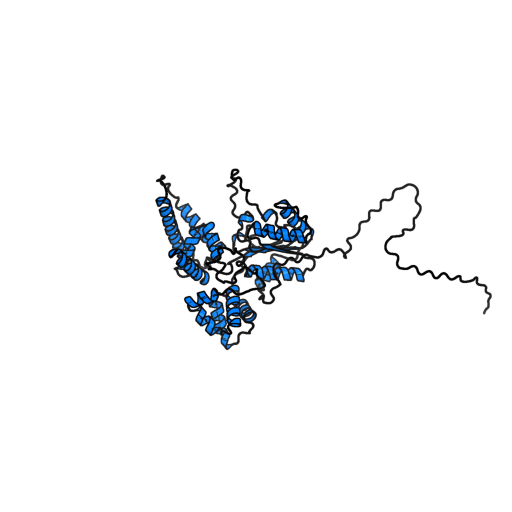 N N . ALA A 1 447 ? -5.655 11.929 14.694 1.00 67.38 447 ALA A N 1
ATOM 3502 C CA . ALA A 1 447 ? -4.246 12.166 14.385 1.00 67.38 447 ALA A CA 1
ATOM 3503 C C . ALA A 1 447 ? -3.967 13.592 13.885 1.00 67.38 447 ALA A C 1
ATOM 3505 O O . ALA A 1 447 ? -2.997 14.224 14.308 1.00 67.38 447 ALA A O 1
ATOM 3506 N N . THR A 1 448 ? -4.842 14.117 13.028 1.00 72.00 448 THR A N 1
ATOM 3507 C CA . THR A 1 448 ? -4.748 15.479 12.489 1.00 72.00 448 THR A CA 1
ATOM 3508 C C . THR A 1 448 ? -4.908 16.516 13.602 1.00 72.00 448 THR A C 1
ATOM 3510 O O . THR A 1 448 ? -4.103 17.443 13.696 1.00 72.00 448 THR A O 1
ATOM 3513 N N . HIS A 1 449 ? -5.871 16.310 14.507 1.00 70.44 449 HIS A N 1
ATOM 3514 C CA . HIS A 1 449 ? -6.090 17.158 15.681 1.00 70.44 449 HIS A CA 1
ATOM 3515 C C . HIS A 1 449 ? -4.838 17.200 16.567 1.00 70.44 449 HIS A C 1
ATOM 3517 O O . HIS A 1 449 ? -4.374 18.274 16.947 1.00 70.44 449 HIS A O 1
ATOM 3523 N N . SER A 1 450 ? -4.247 16.041 16.872 1.00 62.97 450 SER A N 1
ATOM 3524 C CA . SER A 1 450 ? -3.017 15.968 17.668 1.00 62.97 450 SER A CA 1
ATOM 3525 C C . SER A 1 450 ? -1.795 16.572 16.969 1.00 62.97 450 SER A C 1
ATOM 3527 O O . SER A 1 450 ? -0.986 17.196 17.648 1.00 62.97 450 SER A O 1
ATOM 3529 N N . SER A 1 451 ? -1.667 16.449 15.644 1.00 60.12 451 SER A N 1
ATOM 3530 C CA . SER A 1 451 ? -0.603 17.101 14.862 1.00 60.12 451 SER A CA 1
ATOM 3531 C C . SER A 1 451 ? -0.730 18.634 14.898 1.00 60.12 451 SER A C 1
ATOM 3533 O O . SER A 1 451 ? 0.235 19.335 15.212 1.00 60.12 451 SER A O 1
ATOM 3535 N N . GLY A 1 452 ? -1.942 19.164 14.686 1.00 52.00 452 GLY A N 1
ATOM 3536 C CA . GLY A 1 452 ? -2.220 20.604 14.741 1.00 52.00 452 GLY A CA 1
ATOM 3537 C C . GLY A 1 452 ? -1.976 21.219 16.125 1.00 52.00 452 GLY A C 1
ATOM 3538 O O . GLY A 1 452 ? -1.360 22.279 16.228 1.00 52.00 452 GLY A O 1
ATOM 3539 N N . TYR A 1 453 ? -2.361 20.518 17.198 1.00 42.84 453 TYR A N 1
ATOM 3540 C CA . TYR A 1 453 ? -2.198 20.994 18.581 1.00 42.84 453 TYR A CA 1
ATOM 3541 C C . TYR A 1 453 ? -0.731 21.205 19.002 1.00 42.84 453 TYR A C 1
ATOM 3543 O O . TYR A 1 453 ? -0.473 21.946 19.948 1.00 42.84 453 TYR A O 1
ATOM 3551 N N . TYR A 1 454 ? 0.234 20.561 18.333 1.00 39.41 454 TYR A N 1
ATOM 3552 C CA . TYR A 1 454 ? 1.662 20.799 18.573 1.00 39.41 454 TYR A CA 1
ATOM 3553 C C . TYR A 1 454 ? 2.251 21.903 17.684 1.00 39.41 454 TYR A C 1
ATOM 3555 O O . TYR A 1 454 ? 3.163 22.587 18.144 1.00 39.41 454 TYR A O 1
ATOM 3563 N N . LYS A 1 455 ? 1.709 22.140 16.477 1.00 42.56 455 LYS A N 1
ATOM 3564 C CA . LYS A 1 455 ? 2.098 23.279 15.617 1.00 42.56 455 LYS A CA 1
ATOM 3565 C C . LYS A 1 455 ? 1.735 24.638 16.239 1.00 42.56 455 LYS A C 1
ATOM 3567 O O . LYS A 1 455 ? 2.443 25.606 16.011 1.00 42.56 455 LYS A O 1
ATOM 3572 N N . SER A 1 456 ? 0.675 24.725 17.048 1.00 34.66 456 SER A N 1
ATOM 3573 C CA . SER A 1 456 ? 0.244 25.986 17.684 1.00 34.66 456 SER A CA 1
ATOM 3574 C C . SER A 1 456 ? 0.967 26.340 18.997 1.00 34.66 456 SER A C 1
ATOM 3576 O O . SER A 1 456 ? 0.573 27.294 19.666 1.00 34.66 456 SER A O 1
ATOM 3578 N N . ILE A 1 457 ? 1.955 25.543 19.428 1.00 30.12 457 ILE A N 1
ATOM 3579 C CA . ILE A 1 457 ? 2.706 25.727 20.692 1.00 30.12 457 ILE A CA 1
ATOM 3580 C C . ILE A 1 457 ? 4.230 25.824 20.421 1.00 30.12 457 ILE A C 1
ATOM 3582 O O . ILE A 1 457 ? 5.032 25.885 21.354 1.00 30.12 457 ILE A O 1
ATOM 3586 N N . SER A 1 458 ? 4.636 25.847 19.146 1.00 28.12 458 SER A N 1
ATOM 3587 C CA . SER A 1 458 ? 6.019 26.005 18.672 1.00 28.12 458 SER A CA 1
ATOM 3588 C C . SER A 1 458 ? 6.206 27.321 17.932 1.00 28.12 458 SER A C 1
ATOM 3590 O O . SER A 1 458 ? 7.195 28.014 18.247 1.00 28.12 458 SER A O 1
#

Organism: NCBI:txid669026

Solvent-accessible surface area (backbone atoms only — not comparable to full-atom values): 26757 Å² total; per-residue (Å²): 134,80,88,80,91,86,91,88,82,85,85,90,81,89,78,91,72,88,79,72,92,79,79,86,78,91,85,77,87,82,77,92,72,90,92,74,90,82,84,81,82,79,80,74,70,82,60,83,86,70,66,75,82,45,50,79,48,68,94,51,67,86,70,89,80,67,68,80,57,62,68,64,52,54,50,46,49,66,61,54,54,98,54,75,55,57,31,54,34,33,36,25,32,60,47,47,27,33,64,70,96,79,63,94,83,63,81,89,66,37,31,47,53,71,46,50,51,52,52,49,53,49,53,49,50,50,41,70,78,33,67,67,32,22,37,42,56,33,47,37,50,47,72,68,49,32,51,53,34,47,54,53,50,24,59,74,74,66,45,71,86,86,52,57,71,71,61,34,43,45,53,40,23,55,54,53,44,74,69,42,45,33,38,38,36,34,36,51,38,48,51,46,56,47,52,52,47,93,62,66,85,79,75,73,67,92,78,62,98,62,78,82,78,67,55,55,57,80,40,55,74,75,55,31,23,38,38,41,36,22,24,35,37,42,65,46,44,57,66,86,21,54,69,90,28,49,46,74,60,68,62,46,53,71,70,51,38,49,50,34,32,24,58,50,31,73,44,82,81,48,85,87,46,45,64,41,47,53,52,40,40,56,79,42,63,23,32,63,69,52,38,38,50,52,18,40,49,28,49,76,68,72,46,52,57,61,58,49,42,62,40,51,75,34,70,80,47,27,54,58,63,50,53,57,57,56,90,58,81,75,50,60,94,82,40,60,50,19,47,11,54,20,40,48,62,52,48,53,49,37,39,71,76,38,51,65,35,38,54,42,52,48,58,52,27,77,57,70,49,57,73,37,44,50,70,57,53,51,52,47,42,55,52,51,55,51,50,53,54,51,58,51,56,74,74,48,81,94,68,84,86,71,86,75,59,72,69,54,61,53,52,52,48,51,51,27,52,50,51,35,38,30,47,50,57,37,39,79,53,93,62,96,61,99,67,63,28,30,34,40,52,63,69,56,31,56,35,36,36,56,55,50,64,52,65,80,77,110

Foldseek 3Di:
DDDDDDDDDDDDDDDDDDDPDDPDDDDDDDDDDPDDDDDDDDPPDPDPVPQDFAAEADPFPQDPLDQDPPVVVVLVCVQFPPDQFEGEFEEEAFWLAADDPDCPDDDDFRTQVVRLNVLRVVQVVCCVVDRLAHEAEFAQQAPVRRQVSLLVLCVVLVNDNPDHDPRSLQCSLVSNQVSAEYEYEHEANAPCVLLPPPDDPPPPPVPDPPDDRHNSVVSHHGGRYYYYYYYLFLSCQVPVHDVSRYHYPDADDPVSLQSSLCSLLVHHDDPVCPVLSSLLCVLVVNHSLQSNLLSNVCSVVVPRSNRSSVQCVPLVSVCVSLQDFDDDRRGDPSYTSHSHPYVVVVLVVLCVVAVLLSQLLLVCLPDDQWFAFLVNSLVSSVVVVVVVVVVVVVVDDDDDDDPDDPVVSVVSSVVSVVSCVRSPQWDFDPDPDPTTTIGGDNSSSSNSNVVVVVVVVD

Sequence (458 aa):
MGEHEVGTTPPSIPTGSAFGRVQGRNVIAGQSISGGTVNFNFHAGKDPSTRRPAYRLFPFPRNEDVVSRVTLFAELDQLLPRSGASQSAALWGLGGSGYAYYARLRRSLADNFRKTQIALEYAYRRADEEPACSVFWVHAEDETTFVSDYKNIAKNLKIPTNLDGDELLTAVRDGIEALGPYVLVLDNADNLTVFGVGRDRAAGDENTAGGMARNLFGFVPRHSGTVLWTSRDKRICGSLVGAKRAINVTRMTESEAMALLETVGNKKIDESELDNAAQLLAELERLPLAVSQAAAYMRRTSTPIGEYLSRLRRPIKRWKVLGEAEFDRHRRQQTSNNVMQTWDISIEHIQYENPMACDILYSLAFVDNQNIPFELIAKIAEIVGRLARNEEAANAEPADSRDQDENQDDDDILGAIVLLQDFSFLHLRTSGERYQAYDMHKLVQEATHSSGYYKSIS

Nearest PDB structures (foldseek):
  9cc9-assembly1_L  TM=7.589E-01  e=1.637E-11  Nicotiana benthamiana
  4m9s-assembly1_B  TM=7.463E-01  e=1.496E-07  Caenorhabditis elegans
  8jns-assembly1_D  TM=6.992E-01  e=1.076E-07  Caenorhabditis elegans
  7xx2-assembly1_I  TM=6.878E-01  e=2.592E-07  Triticum monococcum
  8jns-assembly1_A  TM=6.483E-01  e=2.081E-07  Caenorhabditis elegans